Protein AF-A0A194PNE3-F1 (afdb_monomer_lite)

Radius of gyration: 79.99 Å; chains: 1; bounding box: 162×91×222 Å

Foldseek 3Di:
DDDDDDDPPPPPPDDDDPDDDPDQDQDDDDPPPPPPPPPPPPPPCPPPPCDPLPCPPPVDPVSVQVVLCVVPVVQRDDLVLQQDLVSLLVLLLVLCVLVVNPSCVLLVVACVRPNPDPVPDDPCPVVCGVCSSLVSSQVVLCVVQVVVVDDGDSVCSVGPDSVSSSVSSVSSVSVSVVVVVCVVVCVVVVVVVVVVVVVVVVVVVVVVVVSVVVSVVVVVVVVVVVVVVVVVVVVVVVVVVVVVVVVVVVVVVVVVVVVVVVVVVVVVVVVVVVVVVVVVVVVVVVVVVVVVVVVVVVVVVVVVVVVVVVVVVVVVVVVVVVVVVVVVVVVVVVVCVVVVVVVVVVVVVVVPPDPDDDDDDDDYYDDYDDDDDPVVVVVVVVVVVVVVVVVVVVVVVVVVVVVVVVVVVVVVVVVVVVVVVVVVVVVVVVVVVVVVVVVVVVVVVVVVVVVVVVVVVVVVVVVVVVVVVVVVVVVVVVVVVVVVVVVVVVVVVVVVVVVD

Secondary structure (DSSP, 8-state):
----------------------S-----PPP----------------------------SHHHHHHHHHHH-TTS---TTGGG-HHHHHHHHHHHHHHTT--HHHHH--STTT-PPPGGG--GGGGGGTTHHHHHHHHHHHHHHGGGGT----THHHHS--HHHHHHHHHHHHHHHHHHHHHHHHHHHHHHHHHHHHHHHHHHHHHHHHHHHHHHHHHHHHHHHHHHHHHHHHHHHHHHHHHHHHHHHHHHHHHHHHHHHHHHHHHHHHHHHHHHHHHHHHHHHHHHHHHHHHHHHHHHHHHHHHHHHHHHHHHHHHHHHHHHHHHHHHHHHHHHHHHHHHHHHHHHTTTTTS------------------SSHHHHHHHHHHHHHHHHHHHHHHHHHHHHHHHHHHHHHHHHHHHHHHHHHHHHHHHHHHHHHHHHHHHHHHHHHHHHHHHHHHHHHHHHHHHHHHHHHHHHHHHHHHHHHHHHHHHHHHHHHHHHTT-

pLDDT: mean 75.46, std 20.51, range [27.27, 96.06]

Sequence (500 aa):
MTLAQKYDIDLIHQRPHKRKIHGEFYYRLKPVSITSTAHRPTVNHEPLDTGPVVTGQIASMDQFVDNWNAFFQDFPITVDTLKNSHGMTQAVLKVFSKLGIDSDAVLQASFKSSPPPEENRNEHMVYFWDLIPIINMSRIVKFFMPKFGIKFTFIQFLQPITKNTYSILLILFNLVLFCEQRLEEIAPAERELFLQSEKVKILEDRINKLQVLLNEQAHEKAKRAERLEIIASEQKKLEEELKHEKEAHDVIKKELEIILNENKQMEIILEQKKTHRDGLIAEVEKLRGQRVYDAEDIKAQVEQATHNVQEAEDKLTSLRATLMQKENCLKNLQAIKPNLTLANNLLHEIMNLTDSLNNYDSDDLDSDSKEGELKVFNTELTELETKLEELRAARAEAANKRQENQVKRQQEKTAALTNLRKAEAMEKEYREQAKKAKQQIEEIKQLTIKYEAEKSEGMEELAKLKYTFTNELKSVEDAMIKKIMEAQKMIEERLRNHRS

Organism: Papilio xuthus (NCBI:txid66420)

InterPro domains:
  IPR038275 Nuf2, N-terminal domain superfamily [G3DSA:1.10.418.60] (58-214)

Structure (mmCIF, N/CA/C/O backbone):
data_AF-A0A194PNE3-F1
#
_entry.id   AF-A0A194PNE3-F1
#
loop_
_atom_site.group_PDB
_atom_site.id
_atom_site.type_symbol
_atom_site.label_atom_id
_atom_site.label_alt_id
_atom_site.label_comp_id
_atom_site.label_asym_id
_atom_site.label_entity_id
_atom_site.label_seq_id
_atom_site.pdbx_PDB_ins_code
_atom_site.Cartn_x
_atom_site.Cartn_y
_atom_site.Cartn_z
_atom_site.occupancy
_atom_site.B_iso_or_equiv
_atom_site.auth_seq_id
_atom_site.auth_comp_id
_atom_site.auth_asym_id
_atom_site.auth_atom_id
_atom_site.pdbx_PDB_model_num
ATOM 1 N N . MET A 1 1 ? 14.373 -47.794 -10.541 1.00 45.22 1 MET A N 1
ATOM 2 C CA . MET A 1 1 ? 15.097 -47.870 -11.826 1.00 45.22 1 MET A CA 1
ATOM 3 C C . MET A 1 1 ? 14.287 -47.094 -12.855 1.00 45.22 1 MET A C 1
ATOM 5 O O . MET A 1 1 ? 13.227 -47.586 -13.195 1.00 45.22 1 MET A O 1
ATOM 9 N N . THR A 1 2 ? 14.729 -45.888 -13.236 1.00 32.38 2 THR A N 1
ATOM 10 C CA . THR A 1 2 ? 14.748 -45.340 -14.615 1.00 32.38 2 THR A CA 1
ATOM 11 C C . THR A 1 2 ? 15.274 -43.898 -14.587 1.00 32.38 2 THR A C 1
ATOM 13 O O . THR A 1 2 ? 14.659 -43.028 -13.982 1.00 32.38 2 THR A O 1
ATOM 16 N N . LEU A 1 3 ? 16.440 -43.744 -15.228 1.00 28.55 3 LEU A N 1
ATOM 17 C CA . LEU A 1 3 ? 17.062 -42.583 -15.887 1.00 28.55 3 LEU A CA 1
ATOM 18 C C . LEU A 1 3 ? 17.003 -41.214 -15.178 1.00 28.55 3 LEU A C 1
ATOM 20 O O . LEU A 1 3 ? 15.998 -40.520 -15.223 1.00 28.55 3 LEU A O 1
ATOM 24 N N . ALA A 1 4 ? 18.055 -40.843 -14.441 1.00 29.83 4 ALA A N 1
ATOM 25 C CA . ALA A 1 4 ? 19.286 -40.189 -14.939 1.00 29.83 4 ALA A CA 1
ATOM 26 C C . ALA A 1 4 ? 19.077 -38.676 -15.155 1.00 29.83 4 ALA A C 1
ATOM 28 O O . ALA A 1 4 ? 18.369 -38.246 -16.053 1.00 29.83 4 ALA A O 1
ATOM 29 N N . GLN A 1 5 ? 19.565 -37.847 -14.230 1.00 41.78 5 GLN A N 1
ATOM 30 C CA . GLN A 1 5 ? 20.925 -37.286 -14.291 1.00 41.78 5 GLN A CA 1
ATOM 31 C C . GLN A 1 5 ? 21.158 -36.443 -15.548 1.00 41.78 5 GLN A C 1
ATOM 33 O O . GLN A 1 5 ? 21.553 -36.966 -16.586 1.00 41.78 5 GLN A O 1
ATOM 38 N N . LYS A 1 6 ? 20.980 -35.129 -15.397 1.00 37.66 6 LYS A N 1
ATOM 39 C CA . LYS A 1 6 ? 21.874 -34.066 -15.887 1.00 37.66 6 LYS A CA 1
ATOM 40 C C . LYS A 1 6 ? 21.126 -32.753 -15.762 1.00 37.66 6 LYS A C 1
ATOM 42 O O . LYS A 1 6 ? 20.384 -32.424 -16.664 1.00 37.66 6 LYS A O 1
ATOM 47 N N . TYR A 1 7 ? 21.310 -32.054 -14.653 1.00 31.08 7 TYR A N 1
ATOM 48 C CA . TYR A 1 7 ? 21.467 -30.601 -14.608 1.00 31.08 7 TYR A CA 1
ATOM 49 C C . TYR A 1 7 ? 22.022 -30.309 -13.215 1.00 31.08 7 TYR A C 1
ATOM 51 O O . TYR A 1 7 ? 21.272 -30.211 -12.246 1.00 31.08 7 TYR A O 1
ATOM 59 N N . ASP A 1 8 ? 23.353 -30.263 -13.125 1.00 29.30 8 ASP A N 1
ATOM 60 C CA . ASP A 1 8 ? 24.059 -29.638 -12.010 1.00 29.30 8 ASP A CA 1
ATOM 61 C C . ASP A 1 8 ? 23.657 -28.163 -11.997 1.00 29.30 8 ASP A C 1
ATOM 63 O O . ASP A 1 8 ? 24.192 -27.331 -12.729 1.00 29.30 8 ASP A O 1
ATOM 67 N N . ILE A 1 9 ? 22.632 -27.853 -11.211 1.00 32.41 9 ILE A N 1
ATOM 68 C CA . ILE A 1 9 ? 22.402 -26.503 -10.724 1.00 32.41 9 ILE A CA 1
ATOM 69 C C . ILE A 1 9 ? 23.148 -26.467 -9.402 1.00 32.41 9 ILE A C 1
ATOM 71 O O . ILE A 1 9 ? 22.645 -26.962 -8.392 1.00 32.41 9 ILE A O 1
ATOM 75 N N . ASP A 1 10 ? 24.361 -25.918 -9.433 1.00 29.88 10 ASP A N 1
ATOM 76 C CA . ASP A 1 10 ? 25.107 -25.551 -8.236 1.00 29.88 10 ASP A CA 1
ATOM 77 C C . ASP A 1 10 ? 24.247 -24.598 -7.405 1.00 29.88 10 ASP A C 1
ATOM 79 O O . ASP A 1 10 ? 24.183 -23.382 -7.607 1.00 29.88 10 ASP A O 1
ATOM 83 N N . LEU A 1 11 ? 23.525 -25.196 -6.465 1.00 29.88 11 LEU A N 1
ATOM 84 C CA . LEU A 1 11 ? 22.707 -24.532 -5.480 1.00 29.88 11 LEU A CA 1
ATOM 85 C C . LEU A 1 11 ? 23.664 -23.939 -4.444 1.00 29.88 11 LEU A C 1
ATOM 87 O O . LEU A 1 11 ? 23.897 -24.517 -3.383 1.00 29.88 11 LEU A O 1
ATOM 91 N N . ILE A 1 12 ? 24.250 -22.783 -4.760 1.00 29.84 12 ILE A N 1
ATOM 92 C CA . ILE A 1 12 ? 25.023 -22.001 -3.796 1.00 29.84 12 ILE A CA 1
ATOM 93 C C . ILE A 1 12 ? 24.057 -21.566 -2.684 1.00 29.84 12 ILE A C 1
ATOM 95 O O . ILE A 1 12 ? 23.365 -20.553 -2.767 1.00 29.84 12 ILE A O 1
ATOM 99 N N . HIS A 1 13 ? 24.006 -22.373 -1.624 1.00 30.92 13 HIS A N 1
ATOM 100 C CA . HIS A 1 13 ? 23.419 -22.048 -0.333 1.00 30.92 13 HIS A CA 1
ATOM 101 C C . HIS A 1 13 ? 24.209 -20.892 0.297 1.00 30.92 13 HIS A C 1
ATOM 103 O O . HIS A 1 13 ? 25.098 -21.094 1.125 1.00 30.92 13 HIS A O 1
ATOM 109 N N . GLN A 1 14 ? 23.881 -19.653 -0.067 1.00 28.44 14 GLN A N 1
ATOM 110 C CA . GLN A 1 14 ? 24.242 -18.502 0.753 1.00 28.44 14 GLN A CA 1
ATOM 111 C C . GLN A 1 14 ? 23.160 -18.289 1.811 1.00 28.44 14 GLN A C 1
ATOM 113 O O . GLN A 1 14 ? 22.040 -17.864 1.532 1.00 28.44 14 GLN A O 1
ATOM 118 N N . ARG A 1 15 ? 23.526 -18.621 3.055 1.00 27.84 15 ARG A N 1
ATOM 119 C CA . ARG A 1 15 ? 22.801 -18.264 4.280 1.00 27.84 15 ARG A CA 1
ATOM 120 C C . ARG A 1 15 ? 22.433 -16.771 4.262 1.00 27.84 15 ARG A C 1
ATOM 122 O O . ARG A 1 15 ? 23.254 -15.963 3.823 1.00 27.84 15 ARG A O 1
ATOM 129 N N . PRO A 1 16 ? 21.273 -16.367 4.809 1.00 29.98 16 PRO A N 1
ATOM 130 C CA . PRO A 1 16 ? 20.918 -14.962 4.899 1.00 29.98 16 PRO A CA 1
ATOM 131 C C . PRO A 1 16 ? 21.780 -14.316 5.985 1.00 29.98 16 PRO A C 1
ATOM 133 O O . PRO A 1 16 ? 21.472 -14.370 7.177 1.00 29.98 16 PRO A O 1
ATOM 136 N N . HIS A 1 17 ? 22.893 -13.703 5.591 1.00 28.19 17 HIS A N 1
ATOM 137 C CA . HIS A 1 17 ? 23.563 -12.759 6.468 1.00 28.19 17 HIS A CA 1
ATOM 138 C C . HIS A 1 17 ? 22.670 -11.527 6.599 1.00 28.19 17 HIS A C 1
ATOM 140 O O . HIS A 1 17 ? 22.514 -10.755 5.656 1.00 28.19 17 HIS A O 1
ATOM 146 N N . LYS A 1 18 ? 22.108 -11.338 7.800 1.00 34.47 18 LYS A N 1
ATOM 147 C CA . LYS A 1 18 ? 21.612 -10.048 8.284 1.00 34.47 18 LYS A CA 1
ATOM 148 C C . LYS A 1 18 ? 22.731 -9.013 8.123 1.00 34.47 18 LYS A C 1
ATOM 150 O O . LYS A 1 18 ? 23.606 -8.903 8.976 1.00 34.47 18 LYS A O 1
ATOM 155 N N . ARG A 1 19 ? 22.726 -8.269 7.022 1.00 30.66 19 ARG A N 1
ATOM 156 C CA . ARG A 1 19 ? 23.435 -6.995 6.900 1.00 30.66 19 ARG A CA 1
ATOM 157 C C . ARG A 1 19 ? 22.368 -5.929 6.733 1.00 30.66 19 ARG A C 1
ATOM 159 O O . ARG A 1 19 ? 21.483 -6.087 5.901 1.00 30.66 19 ARG A O 1
ATOM 166 N N . LYS A 1 20 ? 22.433 -4.884 7.560 1.00 35.75 20 LYS A N 1
ATOM 167 C CA . LYS A 1 20 ? 21.684 -3.641 7.355 1.00 35.75 20 LYS A CA 1
ATOM 168 C C . LYS A 1 20 ? 21.947 -3.180 5.921 1.00 35.75 20 LYS A C 1
ATOM 170 O O . LYS A 1 20 ? 23.098 -2.919 5.576 1.00 35.75 20 LYS A O 1
ATOM 175 N N . ILE A 1 21 ? 20.909 -3.149 5.092 1.00 35.75 21 ILE A N 1
ATOM 176 C CA . ILE A 1 21 ? 21.007 -2.693 3.707 1.00 35.75 21 ILE A CA 1
ATOM 177 C C . ILE A 1 21 ? 20.746 -1.187 3.710 1.00 35.75 21 ILE A C 1
ATOM 179 O O . ILE A 1 21 ? 19.615 -0.722 3.636 1.00 35.75 21 ILE A O 1
ATOM 183 N N . HIS A 1 22 ? 21.823 -0.426 3.844 1.00 35.34 22 HIS A N 1
ATOM 184 C CA . HIS A 1 22 ? 21.922 0.913 3.279 1.00 35.34 22 HIS A CA 1
ATOM 185 C C . HIS A 1 22 ? 22.923 0.800 2.135 1.00 35.34 22 HIS A C 1
ATOM 187 O O . HIS A 1 22 ? 24.109 0.574 2.368 1.00 35.34 22 HIS A O 1
ATOM 193 N N . GLY A 1 23 ? 22.426 0.854 0.905 1.00 33.78 23 GLY A N 1
ATOM 194 C CA . GLY A 1 23 ? 23.249 0.774 -0.293 1.00 33.78 23 GLY A CA 1
ATOM 195 C C . GLY A 1 23 ? 22.397 0.467 -1.513 1.00 33.78 23 GLY A C 1
ATOM 196 O O . GLY A 1 23 ? 21.782 -0.594 -1.589 1.00 33.78 23 GLY A O 1
ATOM 197 N N . GLU A 1 24 ? 22.352 1.412 -2.447 1.00 37.34 24 GLU A N 1
ATOM 198 C CA . GLU A 1 24 ? 21.793 1.233 -3.784 1.00 37.34 24 GLU A CA 1
ATOM 199 C C . GLU A 1 24 ? 22.470 0.032 -4.464 1.00 37.34 24 GLU A C 1
ATOM 201 O O . GLU A 1 24 ? 23.675 0.036 -4.719 1.00 37.34 24 GLU A O 1
ATOM 206 N N . PHE A 1 25 ? 21.706 -1.025 -4.738 1.00 42.59 25 PHE A N 1
ATOM 207 C CA . PHE A 1 25 ? 22.187 -2.172 -5.503 1.00 42.59 25 PHE A CA 1
ATOM 208 C C . PHE A 1 25 ? 21.773 -2.003 -6.965 1.00 42.59 25 PHE A C 1
ATOM 210 O O . PHE A 1 25 ? 20.638 -2.298 -7.330 1.00 42.59 25 PHE A O 1
ATOM 217 N N . TYR A 1 26 ? 22.707 -1.563 -7.808 1.00 38.59 26 TYR A N 1
ATOM 218 C CA . TYR A 1 26 ? 22.571 -1.667 -9.260 1.00 38.59 26 TYR A CA 1
ATOM 219 C C . TYR A 1 26 ? 23.046 -3.053 -9.702 1.00 38.59 26 TYR A C 1
ATOM 221 O O . TYR A 1 26 ? 24.201 -3.427 -9.472 1.00 38.59 26 TYR A O 1
ATOM 229 N N . TYR A 1 27 ? 22.181 -3.825 -10.360 1.00 43.84 27 TYR A N 1
ATOM 230 C CA . TYR A 1 27 ? 22.599 -5.083 -10.971 1.00 43.84 27 TYR A CA 1
ATOM 231 C C . TYR A 1 27 ? 23.319 -4.779 -12.287 1.00 43.84 27 TYR A C 1
ATOM 233 O O . TYR A 1 27 ? 22.697 -4.551 -13.321 1.00 43.84 27 TYR A O 1
ATOM 241 N N . ARG A 1 28 ? 24.656 -4.785 -12.260 1.00 38.56 28 ARG A N 1
ATOM 242 C CA . ARG A 1 28 ? 25.473 -4.806 -13.478 1.00 38.56 28 ARG A CA 1
ATOM 243 C C . ARG A 1 28 ? 25.645 -6.259 -13.905 1.00 38.56 28 ARG A C 1
ATOM 245 O O . ARG A 1 28 ? 26.411 -6.995 -13.280 1.00 38.56 28 ARG A O 1
ATOM 252 N N . LEU A 1 29 ? 24.946 -6.688 -14.957 1.00 40.41 29 LEU A N 1
ATOM 253 C CA . LEU A 1 29 ? 25.296 -7.951 -15.604 1.00 40.41 29 LEU A CA 1
ATOM 254 C C . LEU A 1 29 ? 26.730 -7.809 -16.126 1.00 40.41 29 LEU A C 1
ATOM 256 O O . LEU A 1 29 ? 27.058 -6.840 -16.813 1.00 40.41 29 LEU A O 1
ATOM 260 N N . LYS A 1 30 ? 27.610 -8.741 -15.743 1.00 37.62 30 LYS A N 1
ATOM 261 C CA . LYS A 1 30 ? 28.949 -8.809 -16.333 1.00 37.62 30 LYS A CA 1
ATOM 262 C C . LYS A 1 30 ? 28.769 -8.964 -17.846 1.00 37.62 30 LYS A C 1
ATOM 264 O O . LYS A 1 30 ? 27.919 -9.767 -18.240 1.00 37.62 30 LYS A O 1
ATOM 269 N N . PRO A 1 31 ? 29.529 -8.236 -18.683 1.00 33.84 31 PRO A N 1
ATOM 270 C CA . PRO A 1 31 ? 29.527 -8.509 -20.108 1.00 33.84 31 PRO A CA 1
ATOM 271 C C . PRO A 1 31 ? 29.869 -9.987 -20.278 1.00 33.84 31 PRO A C 1
ATOM 273 O O . PRO A 1 31 ? 30.919 -10.446 -19.824 1.00 33.84 31 PRO A O 1
ATOM 276 N N . VAL A 1 32 ? 28.944 -10.745 -20.862 1.00 33.84 32 VAL A N 1
ATOM 277 C CA . VAL A 1 32 ? 29.262 -12.081 -21.344 1.00 33.84 32 VAL A CA 1
ATOM 278 C C . VAL A 1 32 ? 30.240 -11.837 -22.478 1.00 33.84 32 VAL A C 1
ATOM 280 O O . VAL A 1 32 ? 29.858 -11.374 -23.548 1.00 33.84 32 VAL A O 1
ATOM 283 N N . SER A 1 33 ? 31.522 -12.072 -22.215 1.00 29.62 33 SER A N 1
ATOM 284 C CA . SER A 1 33 ? 32.507 -12.245 -23.267 1.00 29.62 33 SER A CA 1
ATOM 285 C C . SER A 1 33 ? 32.017 -13.419 -24.103 1.00 29.62 33 SER A C 1
ATOM 287 O O . SER A 1 33 ? 32.193 -14.574 -23.714 1.00 29.62 33 SER A O 1
ATOM 289 N N . ILE A 1 34 ? 31.338 -13.121 -25.211 1.00 30.98 34 ILE A N 1
ATOM 290 C CA . ILE A 1 34 ? 31.082 -14.099 -26.256 1.00 30.98 34 ILE A CA 1
ATOM 291 C C . ILE A 1 34 ? 32.466 -14.387 -26.824 1.00 30.98 34 ILE A C 1
ATOM 293 O O . ILE A 1 34 ? 32.962 -13.690 -27.707 1.00 30.98 34 ILE A O 1
ATOM 297 N N . THR A 1 35 ? 33.149 -15.374 -26.250 1.00 31.41 35 THR A N 1
ATOM 298 C CA . THR A 1 35 ? 34.246 -16.028 -26.937 1.00 31.41 35 THR A CA 1
ATOM 299 C C . THR A 1 35 ? 33.615 -16.647 -28.167 1.00 31.41 35 THR A C 1
ATOM 301 O O . THR A 1 35 ? 32.943 -17.676 -28.096 1.00 31.41 35 THR A O 1
ATOM 304 N N . SER A 1 36 ? 33.777 -15.961 -29.299 1.00 30.92 36 SER A N 1
ATOM 305 C CA . SER A 1 36 ? 33.574 -16.547 -30.610 1.00 30.92 36 SER A CA 1
ATOM 306 C C . SER A 1 36 ? 34.475 -17.772 -30.667 1.00 30.92 36 SER A C 1
ATOM 308 O O . SER A 1 36 ? 35.673 -17.692 -30.939 1.00 30.92 36 SER A O 1
ATOM 310 N N . THR A 1 37 ? 33.911 -18.930 -30.339 1.00 32.28 37 THR A N 1
ATOM 311 C CA . THR A 1 37 ? 34.439 -20.203 -30.797 1.00 32.28 37 THR A CA 1
ATOM 312 C C . THR A 1 37 ? 34.084 -20.246 -32.269 1.00 32.28 37 THR A C 1
ATOM 314 O O . THR A 1 37 ? 33.133 -20.896 -32.689 1.00 32.28 37 THR A O 1
ATOM 317 N N . ALA A 1 38 ? 34.836 -19.471 -33.054 1.00 29.11 38 ALA A N 1
ATOM 318 C CA . ALA A 1 38 ? 34.903 -19.653 -34.481 1.00 29.11 38 ALA A CA 1
ATOM 319 C C . ALA A 1 38 ? 35.259 -21.125 -34.679 1.00 29.11 38 ALA A C 1
ATOM 321 O O . ALA A 1 38 ? 36.391 -21.549 -34.430 1.00 29.11 38 ALA A O 1
ATOM 322 N N . HIS A 1 39 ? 34.265 -21.928 -35.056 1.00 29.50 39 HIS A N 1
ATOM 323 C CA . HIS A 1 39 ? 34.527 -23.173 -35.744 1.00 29.50 39 HIS A CA 1
ATOM 324 C C . HIS A 1 39 ? 35.390 -22.765 -36.929 1.00 29.50 39 HIS A C 1
ATOM 326 O O . HIS A 1 39 ? 34.903 -22.116 -37.852 1.00 29.50 39 HIS A O 1
ATOM 332 N N . ARG A 1 40 ? 36.698 -23.046 -36.841 1.00 27.27 40 ARG A N 1
ATOM 333 C CA . ARG A 1 40 ? 37.589 -22.962 -37.992 1.00 27.27 40 ARG A CA 1
ATOM 334 C C . ARG A 1 40 ? 36.885 -23.757 -39.084 1.00 27.27 40 ARG A C 1
ATOM 336 O O . ARG A 1 40 ? 36.712 -24.963 -38.891 1.00 27.27 40 ARG A O 1
ATOM 343 N N . PRO A 1 41 ? 36.496 -23.138 -40.208 1.00 29.67 41 PRO A N 1
ATOM 344 C CA . PRO A 1 41 ? 36.296 -23.927 -41.399 1.00 29.67 41 PRO A CA 1
ATOM 345 C C . PRO A 1 41 ? 37.631 -24.639 -41.596 1.00 29.67 41 PRO A C 1
ATOM 347 O O . PRO A 1 41 ? 38.686 -23.996 -41.624 1.00 29.67 41 PRO A O 1
ATOM 350 N N . THR A 1 42 ? 37.619 -25.965 -41.629 1.00 27.78 42 THR A N 1
ATOM 351 C CA . THR A 1 42 ? 38.710 -26.719 -42.230 1.00 27.78 42 THR A CA 1
ATOM 352 C C . THR A 1 42 ? 38.787 -26.243 -43.671 1.00 27.78 42 THR A C 1
ATOM 354 O O . THR A 1 42 ? 38.052 -26.715 -44.534 1.00 27.78 42 THR A O 1
ATOM 357 N N . VAL A 1 43 ? 39.616 -25.226 -43.902 1.00 32.12 43 VAL A N 1
ATOM 358 C CA . VAL A 1 43 ? 40.062 -24.843 -45.229 1.00 32.12 43 VAL A CA 1
ATOM 359 C C . VAL A 1 43 ? 40.886 -26.031 -45.682 1.00 32.12 43 VAL A C 1
ATOM 361 O O . VAL A 1 43 ? 42.030 -26.206 -45.263 1.00 32.12 43 VAL A O 1
ATOM 364 N N . ASN A 1 44 ? 40.264 -26.907 -46.467 1.00 27.97 44 ASN A N 1
ATOM 365 C CA . ASN A 1 44 ? 41.021 -27.796 -47.320 1.00 27.97 44 ASN A CA 1
ATOM 366 C C . ASN A 1 44 ? 41.933 -26.878 -48.131 1.00 27.97 44 ASN A C 1
ATOM 368 O O . ASN A 1 44 ? 41.459 -26.046 -48.903 1.00 27.97 44 ASN A O 1
ATOM 372 N N . HIS A 1 45 ? 43.236 -26.964 -47.870 1.00 35.00 45 HIS A N 1
ATOM 373 C CA . HIS A 1 45 ? 44.246 -26.396 -48.742 1.00 35.00 45 HIS A CA 1
ATOM 374 C C . HIS A 1 45 ? 44.200 -27.192 -50.045 1.00 35.00 45 HIS A C 1
ATOM 376 O O . HIS A 1 45 ? 45.014 -28.083 -50.272 1.00 35.00 45 HIS A O 1
ATOM 382 N N . GLU A 1 46 ? 43.220 -26.892 -50.890 1.00 27.52 46 GLU A N 1
ATOM 383 C CA . GLU A 1 46 ? 43.426 -27.077 -52.311 1.00 27.52 46 GLU A CA 1
ATOM 384 C C . GLU A 1 46 ? 44.571 -26.131 -52.696 1.00 27.52 46 GLU A C 1
ATOM 386 O O . GLU A 1 46 ? 44.582 -24.967 -52.267 1.00 27.52 46 GLU A O 1
ATOM 391 N N . PRO A 1 47 ? 45.601 -26.624 -53.407 1.00 31.20 47 PRO A N 1
ATOM 392 C CA . PRO A 1 47 ? 46.602 -25.735 -53.966 1.00 31.20 47 PRO A CA 1
ATOM 393 C C . PRO A 1 47 ? 45.846 -24.686 -54.776 1.00 31.20 47 PRO A C 1
ATOM 395 O O . PRO A 1 47 ? 44.933 -25.048 -55.515 1.00 31.20 47 PRO A O 1
ATOM 398 N N . LEU A 1 48 ? 46.189 -23.402 -54.602 1.00 33.47 48 LEU A N 1
ATOM 399 C CA . LEU A 1 48 ? 45.735 -22.369 -55.526 1.00 33.47 48 LEU A CA 1
ATOM 400 C C . LEU A 1 48 ? 46.089 -22.873 -56.921 1.00 33.47 48 LEU A C 1
ATOM 402 O O . LEU A 1 48 ? 47.262 -22.856 -57.301 1.00 33.47 48 LEU A O 1
ATOM 406 N N . ASP A 1 49 ? 45.083 -23.358 -57.640 1.00 30.95 49 ASP A N 1
ATOM 407 C CA . ASP A 1 49 ? 45.190 -23.588 -59.057 1.00 30.95 49 ASP A CA 1
ATOM 408 C C . ASP A 1 49 ? 45.474 -22.203 -59.619 1.00 30.95 49 ASP A C 1
ATOM 410 O O . ASP A 1 49 ? 44.642 -21.290 -59.556 1.00 30.95 49 ASP A O 1
ATOM 414 N N . THR A 1 50 ? 46.720 -21.990 -60.035 1.00 39.12 50 THR A N 1
ATOM 415 C CA . THR A 1 50 ? 47.116 -20.814 -60.793 1.00 39.12 50 THR A CA 1
ATOM 416 C C . THR A 1 50 ? 46.470 -20.958 -62.161 1.00 39.12 50 THR A C 1
ATOM 418 O O . THR A 1 50 ? 47.141 -21.235 -63.155 1.00 39.12 50 THR A O 1
ATOM 421 N N . GLY A 1 51 ? 45.143 -20.811 -62.194 1.00 29.64 51 GLY A N 1
ATOM 422 C CA . GLY A 1 51 ? 44.390 -20.596 -63.409 1.00 29.64 51 GLY A CA 1
ATOM 423 C C . GLY A 1 51 ? 45.031 -19.435 -64.165 1.00 29.64 51 GLY A C 1
ATOM 424 O O . GLY A 1 51 ? 45.680 -18.578 -63.546 1.00 29.64 51 GLY A O 1
ATOM 425 N N . PRO A 1 52 ? 44.921 -19.424 -65.502 1.00 31.70 52 PRO A N 1
ATOM 426 C CA . PRO A 1 52 ? 45.628 -18.462 -66.323 1.00 31.70 52 PRO A CA 1
ATOM 427 C C . PRO A 1 52 ? 45.316 -17.070 -65.790 1.00 31.70 52 PRO A C 1
ATOM 429 O O . PRO A 1 52 ? 44.154 -16.667 -65.736 1.00 31.70 52 PRO A O 1
ATOM 432 N N . VAL A 1 53 ? 46.365 -16.361 -65.357 1.00 36.97 53 VAL A N 1
ATOM 433 C CA . VAL A 1 53 ? 46.309 -14.924 -65.105 1.00 36.97 53 VAL A CA 1
ATOM 434 C C . VAL A 1 53 ? 45.547 -14.352 -66.286 1.00 36.97 53 VAL A C 1
ATOM 436 O O . VAL A 1 53 ? 45.996 -14.520 -67.426 1.00 36.97 53 VAL A O 1
ATOM 439 N N . VAL A 1 54 ? 44.375 -13.762 -66.026 1.00 36.75 54 VAL A N 1
ATOM 440 C CA . VAL A 1 54 ? 43.606 -13.041 -67.036 1.00 36.75 54 VAL A CA 1
ATOM 441 C C . VAL A 1 54 ? 44.490 -11.878 -67.451 1.00 36.75 54 VAL A C 1
ATOM 443 O O . VAL A 1 54 ? 44.474 -10.786 -66.895 1.00 36.75 54 VAL A O 1
ATOM 446 N N . THR A 1 55 ? 45.350 -12.166 -68.414 1.00 39.94 55 THR A N 1
ATOM 447 C CA . THR A 1 55 ? 46.077 -11.201 -69.198 1.00 39.94 55 THR A CA 1
ATOM 448 C C . THR A 1 55 ? 45.028 -10.629 -70.131 1.00 39.94 55 THR A C 1
ATOM 450 O O . THR A 1 55 ? 44.957 -10.958 -71.310 1.00 39.94 55 THR A O 1
ATOM 453 N N . GLY A 1 56 ? 44.190 -9.742 -69.588 1.00 43.50 56 GLY A N 1
ATOM 454 C CA . GLY A 1 56 ? 43.759 -8.597 -70.369 1.00 43.50 56 GLY A CA 1
ATOM 455 C C . GLY A 1 56 ? 45.051 -7.914 -70.791 1.00 43.50 56 GLY A C 1
ATOM 456 O O . GLY A 1 56 ? 45.630 -7.146 -70.025 1.00 43.50 56 GLY A O 1
ATOM 457 N N . GLN A 1 57 ? 45.601 -8.346 -71.926 1.00 48.44 57 GLN A N 1
ATOM 458 C CA . GLN A 1 57 ? 46.833 -7.823 -72.479 1.00 48.44 57 GLN A CA 1
ATOM 459 C C . GLN A 1 57 ? 46.535 -6.383 -72.860 1.00 48.44 57 GLN A C 1
ATOM 461 O O . GLN A 1 57 ? 46.125 -6.093 -73.980 1.00 48.44 57 GLN A O 1
ATOM 466 N N . ILE A 1 58 ? 46.745 -5.470 -71.917 1.00 55.31 58 ILE A N 1
ATOM 467 C CA . ILE A 1 58 ? 47.060 -4.099 -72.260 1.00 55.31 58 ILE A CA 1
ATOM 468 C C . ILE A 1 58 ? 48.431 -4.183 -72.937 1.00 55.31 58 ILE A C 1
ATOM 470 O O . ILE A 1 58 ? 49.480 -4.216 -72.291 1.00 55.31 58 ILE A O 1
ATOM 474 N N . ALA A 1 59 ? 48.395 -4.419 -74.247 1.00 58.34 59 ALA A N 1
ATOM 475 C CA . ALA A 1 59 ? 49.569 -4.757 -75.038 1.00 58.34 59 ALA A CA 1
ATOM 476 C C . ALA A 1 59 ? 50.377 -3.501 -75.382 1.00 58.34 59 ALA A C 1
ATOM 478 O O . ALA A 1 59 ? 51.582 -3.594 -75.616 1.00 58.34 59 ALA A O 1
ATOM 479 N N . SER A 1 60 ? 49.733 -2.327 -75.370 1.00 79.75 60 SER A N 1
ATOM 480 C CA . SER A 1 60 ? 50.375 -1.041 -75.622 1.00 79.75 60 SER A CA 1
ATOM 481 C C . SER A 1 60 ? 50.233 -0.067 -74.454 1.00 79.75 60 SER A C 1
ATOM 483 O O . SER A 1 60 ? 49.266 -0.077 -73.693 1.00 79.75 60 SER A O 1
ATOM 485 N N . MET A 1 61 ? 51.226 0.812 -74.338 1.00 80.88 61 MET A N 1
ATOM 486 C CA . MET A 1 61 ? 51.278 1.849 -73.313 1.00 80.88 61 MET A CA 1
ATOM 487 C C . MET A 1 61 ? 50.104 2.834 -73.407 1.00 80.88 61 MET A C 1
ATOM 489 O O . MET A 1 61 ? 49.600 3.272 -72.377 1.00 80.88 61 MET A O 1
ATOM 493 N N . ASP A 1 62 ? 49.638 3.129 -74.620 1.00 82.88 62 ASP A N 1
ATOM 494 C CA . ASP A 1 62 ? 48.526 4.055 -74.853 1.00 82.88 62 ASP A CA 1
ATOM 495 C C . ASP A 1 62 ? 47.203 3.485 -74.323 1.00 82.88 62 ASP A C 1
ATOM 497 O O . ASP A 1 62 ? 46.475 4.166 -73.608 1.00 82.88 62 ASP A O 1
ATOM 501 N N . GLN A 1 63 ? 46.955 2.187 -74.539 1.00 84.31 63 GLN A N 1
ATOM 502 C CA . GLN A 1 63 ? 45.772 1.505 -74.003 1.00 84.31 63 GLN A CA 1
ATOM 503 C C . GLN A 1 63 ? 45.744 1.499 -72.469 1.00 84.31 63 GLN A C 1
ATOM 505 O O . GLN A 1 63 ? 44.677 1.582 -71.864 1.00 84.31 63 GLN A O 1
ATOM 510 N N . PHE A 1 64 ? 46.905 1.403 -71.817 1.00 87.75 64 PHE A N 1
ATOM 511 C CA . PHE A 1 64 ? 46.981 1.499 -70.357 1.00 87.75 64 PHE A CA 1
ATOM 512 C C . PHE A 1 64 ? 46.633 2.890 -69.864 1.00 87.75 64 PHE A C 1
ATOM 514 O O . PHE A 1 64 ? 45.902 3.011 -68.889 1.00 87.75 64 PHE A O 1
ATOM 521 N N . VAL A 1 65 ? 47.168 3.923 -70.517 1.00 88.12 65 VAL A N 1
ATOM 522 C CA . VAL A 1 65 ? 46.909 5.314 -70.143 1.00 88.12 65 VAL A CA 1
ATOM 523 C C . VAL A 1 65 ? 45.422 5.630 -70.290 1.00 88.12 65 VAL A C 1
ATOM 525 O O . VAL A 1 65 ? 44.838 6.191 -69.366 1.00 88.12 65 VAL A O 1
ATOM 528 N N . ASP A 1 66 ? 44.788 5.194 -71.377 1.00 88.19 66 ASP A N 1
ATOM 529 C CA . ASP A 1 66 ? 43.349 5.381 -71.585 1.00 88.19 66 ASP A CA 1
ATOM 530 C C . ASP A 1 66 ? 42.519 4.653 -70.516 1.00 88.19 66 ASP A C 1
ATOM 532 O O . ASP A 1 66 ? 41.643 5.253 -69.888 1.00 88.19 66 ASP A O 1
ATOM 536 N N . ASN A 1 67 ? 42.837 3.384 -70.237 1.00 87.69 67 ASN A N 1
ATOM 537 C CA . ASN A 1 67 ? 42.141 2.593 -69.218 1.00 87.69 67 ASN A CA 1
ATOM 538 C C . ASN A 1 67 ? 42.346 3.152 -67.805 1.00 87.69 67 ASN A C 1
ATOM 540 O O . ASN A 1 67 ? 41.405 3.201 -67.012 1.00 87.69 67 ASN A O 1
ATOM 544 N N . TRP A 1 68 ? 43.562 3.598 -67.490 1.00 91.00 68 TRP A N 1
ATOM 545 C CA . TRP A 1 68 ? 43.862 4.259 -66.228 1.00 91.00 68 TRP A CA 1
ATOM 546 C C . TRP A 1 68 ? 43.033 5.529 -66.082 1.00 91.00 68 TRP A C 1
ATOM 548 O O . TRP A 1 68 ? 42.390 5.715 -65.057 1.00 91.00 68 TRP A O 1
ATOM 558 N N . ASN A 1 69 ? 43.023 6.391 -67.099 1.00 90.88 69 ASN A N 1
ATOM 559 C CA . ASN A 1 69 ? 42.338 7.681 -67.045 1.00 90.88 69 ASN A CA 1
ATOM 560 C C . ASN A 1 69 ? 40.813 7.522 -66.983 1.00 90.88 69 ASN A C 1
ATOM 562 O O . ASN A 1 69 ? 40.139 8.333 -66.351 1.00 90.88 69 ASN A O 1
ATOM 566 N N . ALA A 1 70 ? 40.270 6.460 -67.582 1.00 88.06 70 ALA A N 1
ATOM 567 C CA . ALA A 1 70 ? 38.862 6.105 -67.443 1.00 88.06 70 ALA A CA 1
ATOM 568 C C . ALA A 1 70 ? 38.508 5.665 -66.010 1.00 88.06 70 ALA A C 1
ATOM 570 O O . ALA A 1 70 ? 37.429 5.996 -65.513 1.00 88.06 70 ALA A O 1
ATOM 571 N N . PHE A 1 71 ? 39.414 4.937 -65.349 1.00 87.81 71 PHE A N 1
ATOM 572 C CA . PHE A 1 71 ? 39.201 4.358 -64.022 1.00 87.81 71 PHE A CA 1
ATOM 573 C C . PHE A 1 71 ? 39.518 5.330 -62.868 1.00 87.81 71 PHE A C 1
ATOM 575 O O . PHE A 1 71 ? 38.749 5.454 -61.916 1.00 87.81 71 PHE A O 1
ATOM 582 N N . PHE A 1 72 ? 40.631 6.057 -62.963 1.00 88.94 72 PHE A N 1
ATOM 583 C CA . PHE A 1 72 ? 41.095 7.080 -62.022 1.00 88.94 72 PHE A CA 1
ATOM 584 C C . PHE A 1 72 ? 40.889 8.480 -62.610 1.00 88.94 72 PHE A C 1
ATOM 586 O O . PHE A 1 72 ? 41.839 9.192 -62.940 1.00 88.94 72 PHE A O 1
ATOM 593 N N . GLN A 1 73 ? 39.626 8.887 -62.738 1.00 87.19 73 GLN A N 1
ATOM 594 C CA . GLN A 1 73 ? 39.251 10.184 -63.324 1.00 87.19 73 GLN A CA 1
ATOM 595 C C . GLN A 1 73 ? 39.802 11.382 -62.535 1.00 87.19 73 GLN A C 1
ATOM 597 O O . GLN A 1 73 ? 40.011 12.461 -63.083 1.00 87.19 73 GLN A O 1
ATOM 602 N N . ASP A 1 74 ? 40.050 11.189 -61.242 1.00 86.75 74 ASP A N 1
ATOM 603 C CA . ASP A 1 74 ? 40.596 12.180 -60.321 1.00 86.75 74 ASP A CA 1
ATOM 604 C C . ASP A 1 74 ? 42.126 12.318 -60.405 1.00 86.75 74 ASP A C 1
ATOM 606 O O . ASP A 1 74 ? 42.688 13.258 -59.840 1.00 86.75 74 ASP A O 1
ATOM 610 N N . PHE A 1 75 ? 42.810 11.402 -61.099 1.00 88.00 75 PHE A N 1
ATOM 611 C CA . PHE A 1 75 ? 44.249 11.477 -61.340 1.00 88.00 75 PHE A CA 1
ATOM 612 C C . PHE A 1 75 ? 44.638 10.884 -62.705 1.00 88.00 75 PHE A C 1
ATOM 614 O O . PHE A 1 75 ? 45.176 9.770 -62.776 1.00 88.00 75 PHE A O 1
ATOM 621 N N . PRO A 1 76 ? 44.394 11.629 -63.799 1.00 88.56 76 PRO A N 1
ATOM 622 C CA . PRO A 1 76 ? 44.804 11.195 -65.120 1.00 88.56 76 PRO A CA 1
ATOM 623 C C . PRO A 1 76 ? 46.332 11.229 -65.255 1.00 88.56 76 PRO A C 1
ATOM 625 O O . PRO A 1 76 ? 46.999 12.191 -64.865 1.00 88.56 76 PRO A O 1
ATOM 628 N N . ILE A 1 77 ? 46.894 10.179 -65.842 1.00 88.50 77 ILE A N 1
ATOM 629 C CA . ILE A 1 77 ? 48.317 10.063 -66.150 1.00 88.50 77 ILE A CA 1
ATOM 630 C C . ILE A 1 77 ? 48.572 10.342 -67.630 1.00 88.50 77 ILE A C 1
ATOM 632 O O . ILE A 1 77 ? 47.733 10.106 -68.498 1.00 88.50 77 ILE A O 1
ATOM 636 N N . THR A 1 78 ? 49.780 10.814 -67.920 1.00 87.94 78 THR A N 1
ATOM 637 C CA . THR A 1 78 ? 50.339 10.892 -69.272 1.00 87.94 78 THR A CA 1
ATOM 638 C C . THR A 1 78 ? 51.692 10.181 -69.305 1.00 87.94 78 THR A C 1
ATOM 640 O O . THR A 1 78 ? 52.265 9.840 -68.265 1.00 87.94 78 THR A O 1
ATOM 643 N N . VAL A 1 79 ? 52.249 9.982 -70.503 1.00 82.75 79 VAL A N 1
ATOM 644 C CA . VAL A 1 79 ? 53.596 9.408 -70.689 1.00 82.75 79 VAL A CA 1
ATOM 645 C C . VAL A 1 79 ? 54.668 10.189 -69.915 1.00 82.75 79 VAL A C 1
ATOM 647 O O . VAL A 1 79 ? 55.631 9.592 -69.430 1.00 82.75 79 VAL A O 1
ATOM 650 N N . ASP A 1 80 ? 54.498 11.503 -69.752 1.00 83.38 80 ASP A N 1
ATOM 651 C CA . ASP A 1 80 ? 55.433 12.346 -69.005 1.00 83.38 80 ASP A CA 1
ATOM 652 C C . ASP A 1 80 ? 55.232 12.250 -67.488 1.00 83.38 80 ASP A C 1
ATOM 654 O O . ASP A 1 80 ? 56.214 12.251 -66.743 1.00 83.38 80 ASP A O 1
ATOM 658 N N . THR A 1 81 ? 54.000 12.027 -67.015 1.00 83.62 81 THR A N 1
ATOM 659 C CA . THR A 1 81 ? 53.727 11.701 -65.603 1.00 83.62 81 THR A CA 1
ATOM 660 C C . THR A 1 81 ? 54.462 10.429 -65.168 1.00 83.62 81 THR A C 1
ATOM 662 O O . THR A 1 81 ? 54.951 10.348 -64.043 1.00 83.62 81 THR A O 1
ATOM 665 N N . LEU A 1 82 ? 54.616 9.457 -66.074 1.00 81.12 82 LEU A N 1
ATOM 666 C CA . LEU A 1 82 ? 55.290 8.177 -65.815 1.00 81.12 82 LEU A CA 1
ATOM 667 C C . LEU A 1 82 ? 56.826 8.271 -65.754 1.00 81.12 82 LEU A C 1
ATOM 669 O O . LEU A 1 82 ? 57.479 7.330 -65.293 1.00 81.12 82 LEU A O 1
ATOM 673 N N . LYS A 1 83 ? 57.399 9.399 -66.193 1.00 85.25 83 LYS A N 1
ATOM 674 C CA . LYS A 1 83 ? 58.829 9.738 -66.058 1.00 85.25 83 LYS A CA 1
ATOM 675 C C . LYS A 1 83 ? 59.127 10.562 -64.804 1.00 85.25 83 LYS A C 1
ATOM 677 O O . LYS A 1 83 ? 60.291 10.807 -64.502 1.00 85.25 83 LYS A O 1
ATOM 682 N N . ASN A 1 84 ? 58.099 11.020 -64.090 1.00 86.50 84 ASN A N 1
ATOM 683 C CA . ASN A 1 84 ? 58.242 11.862 -62.908 1.00 86.50 84 ASN A CA 1
ATOM 684 C C . ASN A 1 84 ? 58.066 11.026 -61.630 1.00 86.50 84 ASN A C 1
ATOM 686 O O . ASN A 1 84 ? 57.067 10.322 -61.470 1.00 86.50 84 ASN A O 1
ATOM 690 N N . SER A 1 85 ? 59.014 11.128 -60.694 1.00 82.69 85 SER A N 1
ATOM 691 C CA . SER A 1 85 ? 58.967 10.440 -59.392 1.00 82.69 85 SER A CA 1
ATOM 692 C C . SER A 1 85 ? 57.731 10.823 -58.580 1.00 82.69 85 SER A C 1
ATOM 694 O O . SER A 1 85 ? 57.105 9.971 -57.944 1.00 82.69 85 SER A O 1
ATOM 696 N N . HIS A 1 86 ? 57.325 12.090 -58.661 1.00 84.75 86 HIS A N 1
ATOM 697 C CA . HIS A 1 86 ? 56.121 12.590 -58.012 1.00 84.75 86 HIS A CA 1
ATOM 698 C C . HIS A 1 86 ? 54.853 11.980 -58.622 1.00 84.75 86 HIS A C 1
ATOM 700 O O . HIS A 1 86 ? 53.986 11.499 -57.894 1.00 84.75 86 HIS A O 1
ATOM 706 N N . GLY A 1 87 ? 54.786 11.919 -59.957 1.00 86.25 87 GLY A N 1
ATOM 707 C CA . GLY A 1 87 ? 53.660 11.334 -60.686 1.00 86.25 87 GLY A CA 1
ATOM 708 C C . GLY A 1 87 ? 53.486 9.842 -60.402 1.00 86.25 87 GLY A C 1
ATOM 709 O O . GLY A 1 87 ? 52.381 9.391 -60.110 1.00 86.25 87 GLY A O 1
ATOM 710 N N . MET A 1 88 ? 54.587 9.082 -60.392 1.00 87.12 88 MET A N 1
ATOM 711 C CA . MET A 1 88 ? 54.576 7.662 -60.023 1.00 87.12 88 MET A CA 1
ATOM 712 C C . MET A 1 88 ? 54.126 7.441 -58.574 1.00 87.12 88 MET A C 1
ATOM 714 O O . MET A 1 88 ? 53.339 6.537 -58.302 1.00 87.12 88 MET A O 1
ATOM 718 N N . THR A 1 89 ? 54.614 8.263 -57.646 1.00 87.00 89 THR A N 1
ATOM 719 C CA . THR A 1 89 ? 54.245 8.188 -56.226 1.00 87.00 89 THR A CA 1
ATOM 720 C C . THR A 1 89 ? 52.747 8.415 -56.033 1.00 87.00 89 THR A C 1
ATOM 722 O O . THR A 1 89 ? 52.079 7.617 -55.377 1.00 87.00 89 THR A O 1
ATOM 725 N N . GLN A 1 90 ? 52.195 9.456 -56.657 1.00 87.12 90 GLN A N 1
ATOM 726 C CA . GLN A 1 90 ? 50.763 9.742 -56.591 1.00 87.12 90 GLN A CA 1
ATOM 727 C C . GLN A 1 90 ? 49.922 8.636 -57.234 1.00 87.12 90 GLN A C 1
ATOM 729 O O . GLN A 1 90 ? 48.931 8.215 -56.642 1.00 87.12 90 GLN A O 1
ATOM 734 N N . ALA A 1 91 ? 50.349 8.101 -58.381 1.00 89.56 91 ALA A N 1
ATOM 735 C CA . ALA A 1 91 ? 49.668 6.986 -59.033 1.00 89.56 91 ALA A CA 1
ATOM 736 C C . ALA A 1 91 ? 49.604 5.738 -58.130 1.00 89.56 91 ALA A C 1
ATOM 738 O O . ALA A 1 91 ? 48.547 5.126 -57.986 1.00 89.56 91 ALA A O 1
ATOM 739 N N . VAL A 1 92 ? 50.703 5.382 -57.455 1.00 89.81 92 VAL A N 1
ATOM 740 C CA . VAL A 1 92 ? 50.715 4.241 -56.522 1.00 89.81 92 VAL A CA 1
ATOM 741 C C . VAL A 1 92 ? 49.828 4.491 -55.302 1.00 89.81 92 VAL A C 1
ATOM 743 O O . VAL A 1 92 ? 49.104 3.586 -54.892 1.00 89.81 92 VAL A O 1
ATOM 746 N N . LEU A 1 93 ? 49.820 5.707 -54.748 1.00 89.25 93 LEU A N 1
ATOM 747 C CA . LEU A 1 93 ? 48.929 6.050 -53.634 1.00 89.25 93 LEU A CA 1
ATOM 748 C C . LEU A 1 93 ? 47.448 5.939 -54.023 1.00 89.25 93 LEU A C 1
ATOM 750 O O . LEU A 1 93 ? 46.644 5.464 -53.223 1.00 89.25 93 LEU A O 1
ATOM 754 N N . LYS A 1 94 ? 47.083 6.298 -55.260 1.00 90.19 94 LYS A N 1
ATOM 755 C CA . LYS A 1 94 ? 45.715 6.107 -55.771 1.00 90.19 94 LYS A CA 1
ATOM 756 C C . LYS A 1 94 ? 45.323 4.634 -55.828 1.00 90.19 94 LYS A C 1
ATOM 758 O O . LYS A 1 94 ? 44.226 4.278 -55.402 1.00 90.19 94 LYS A O 1
ATOM 763 N N . VAL A 1 95 ? 46.240 3.769 -56.259 1.00 90.31 95 VAL A N 1
ATOM 764 C CA . VAL A 1 95 ? 46.023 2.316 -56.220 1.00 90.31 95 VAL A CA 1
ATOM 765 C C . VAL A 1 95 ? 45.884 1.820 -54.779 1.00 90.31 95 VAL A C 1
ATOM 767 O O . VAL A 1 95 ? 44.964 1.064 -54.480 1.00 90.31 95 VAL A O 1
ATOM 770 N N . PHE A 1 96 ? 46.740 2.266 -53.861 1.00 90.88 96 PHE A N 1
ATOM 771 C CA . PHE A 1 96 ? 46.665 1.868 -52.451 1.00 90.88 96 PHE A CA 1
ATOM 772 C C . PHE A 1 96 ? 45.338 2.254 -51.803 1.00 90.88 96 PHE A C 1
ATOM 774 O O . PHE A 1 96 ? 44.723 1.414 -51.150 1.00 90.88 96 PHE A O 1
ATOM 781 N N . SER A 1 97 ? 44.861 3.472 -52.059 1.00 87.88 97 SER A N 1
ATOM 782 C CA . SER A 1 97 ? 43.553 3.929 -51.592 1.00 87.88 97 SER A CA 1
ATOM 783 C C . SER A 1 97 ? 42.422 3.012 -52.071 1.00 87.88 97 SER A C 1
ATOM 785 O O . SER A 1 97 ? 41.569 2.632 -51.272 1.00 87.88 97 SER A O 1
ATOM 787 N N . LYS A 1 98 ? 42.445 2.577 -53.339 1.00 87.62 98 LYS A N 1
ATOM 788 C CA . LYS A 1 98 ? 41.448 1.633 -53.876 1.00 87.62 98 LYS A CA 1
ATOM 789 C C . LYS A 1 98 ? 41.549 0.226 -53.297 1.00 87.62 98 LYS A C 1
ATOM 791 O O . LYS A 1 98 ? 40.529 -0.426 -53.125 1.00 87.62 98 LYS A O 1
ATOM 796 N N . LEU A 1 99 ? 42.750 -0.225 -52.948 1.00 86.06 99 LEU A N 1
ATOM 797 C CA . LEU A 1 99 ? 42.963 -1.513 -52.280 1.00 86.06 99 LEU A CA 1
ATOM 798 C C . LEU A 1 99 ? 42.639 -1.479 -50.774 1.00 86.06 99 LEU A C 1
ATOM 800 O O . LEU A 1 99 ? 42.858 -2.477 -50.090 1.00 86.06 99 LEU A O 1
ATOM 804 N N . GLY A 1 100 ? 42.159 -0.350 -50.237 1.00 83.94 100 GLY A N 1
ATOM 805 C CA . GLY A 1 100 ? 41.894 -0.188 -48.805 1.00 83.94 100 GLY A CA 1
ATOM 806 C C . GLY A 1 100 ? 43.164 -0.144 -47.949 1.00 83.94 100 GLY A C 1
ATOM 807 O O . GLY A 1 100 ? 43.101 -0.341 -46.737 1.00 83.94 100 GLY A O 1
ATOM 808 N N . ILE A 1 101 ? 44.326 0.101 -48.564 1.00 86.81 101 ILE A N 1
ATOM 809 C CA . ILE A 1 101 ? 45.573 0.345 -47.844 1.00 86.81 101 ILE A CA 1
ATOM 810 C C . ILE A 1 101 ? 45.522 1.784 -47.350 1.00 86.81 101 ILE A C 1
ATOM 812 O O . ILE A 1 101 ? 45.458 2.725 -48.147 1.00 86.81 101 ILE A O 1
ATOM 816 N N . ASP A 1 102 ? 45.559 1.937 -46.030 1.00 81.81 102 ASP A N 1
ATOM 817 C CA . ASP A 1 102 ? 45.480 3.232 -45.375 1.00 81.81 102 ASP A CA 1
ATOM 818 C C . ASP A 1 102 ? 46.622 4.149 -45.849 1.00 81.81 102 ASP A C 1
ATOM 820 O O . ASP A 1 102 ? 47.792 3.977 -45.498 1.00 81.81 102 ASP A O 1
ATOM 824 N N . SER A 1 103 ? 46.266 5.111 -46.703 1.00 79.94 103 SER A N 1
ATOM 825 C CA . SER A 1 103 ? 47.207 6.071 -47.280 1.00 79.94 103 SER A CA 1
ATOM 826 C C . SER A 1 103 ? 47.783 6.973 -46.199 1.00 79.94 103 SER A C 1
ATOM 828 O O . SER A 1 103 ? 48.952 7.348 -46.285 1.00 79.94 103 SER A O 1
ATOM 830 N N . ASP A 1 104 ? 47.008 7.234 -45.147 1.00 77.31 104 ASP A N 1
ATOM 831 C CA . ASP A 1 104 ? 47.498 7.933 -43.979 1.00 77.31 104 ASP A CA 1
ATOM 832 C C . ASP A 1 104 ? 48.540 7.074 -43.276 1.00 77.31 104 ASP A C 1
ATOM 834 O O . ASP A 1 104 ? 49.639 7.559 -43.096 1.00 77.31 104 ASP A O 1
ATOM 838 N N . ALA A 1 105 ? 48.330 5.785 -43.008 1.00 75.44 105 ALA A N 1
ATOM 839 C CA . ALA A 1 105 ? 49.390 4.936 -42.442 1.00 75.44 105 ALA A CA 1
ATOM 840 C C . ALA A 1 105 ? 50.675 4.875 -43.306 1.00 75.44 105 ALA A C 1
ATOM 842 O O . ALA A 1 105 ? 51.786 4.808 -42.771 1.00 75.44 105 ALA A O 1
ATOM 843 N N . VAL A 1 106 ? 50.556 4.933 -44.639 1.00 78.94 106 VAL A N 1
ATOM 844 C CA . VAL A 1 106 ? 51.707 4.956 -45.568 1.00 78.94 106 VAL A CA 1
ATOM 845 C C . VAL A 1 106 ? 52.496 6.268 -45.468 1.00 78.94 106 VAL A C 1
ATOM 847 O O . VAL A 1 106 ? 53.734 6.238 -45.480 1.00 78.94 106 VAL A O 1
ATOM 850 N N . LEU A 1 107 ? 51.793 7.399 -45.343 1.00 75.50 107 LEU A N 1
ATOM 851 C CA . LEU A 1 107 ? 52.349 8.757 -45.256 1.00 75.50 107 LEU A CA 1
ATOM 852 C C . LEU A 1 107 ? 52.722 9.171 -43.812 1.00 75.50 107 LEU A C 1
ATOM 854 O O . LEU A 1 107 ? 53.646 9.954 -43.604 1.00 75.50 107 LEU A O 1
ATOM 858 N N . GLN A 1 108 ? 52.027 8.624 -42.813 1.00 65.06 108 GLN A N 1
ATOM 859 C CA . GLN A 1 108 ? 52.115 8.883 -41.372 1.00 65.06 108 GLN A CA 1
ATOM 860 C C . GLN A 1 108 ? 53.100 7.954 -40.659 1.00 65.06 108 GLN A C 1
ATOM 862 O O . GLN A 1 108 ? 53.121 7.923 -39.429 1.00 65.06 108 GLN A O 1
ATOM 867 N N . ALA A 1 109 ? 54.010 7.264 -41.344 1.00 57.31 109 ALA A N 1
ATOM 868 C CA . ALA A 1 109 ? 55.260 6.857 -40.690 1.00 57.31 109 ALA A CA 1
ATOM 869 C C . ALA A 1 109 ? 56.134 8.101 -40.486 1.00 57.31 109 ALA A C 1
ATOM 871 O O . ALA A 1 109 ? 57.220 8.254 -41.035 1.00 57.31 109 ALA A O 1
ATOM 872 N N . SER A 1 110 ? 55.554 9.033 -39.744 1.00 54.00 110 SER A N 1
ATOM 873 C CA . SER A 1 110 ? 55.950 10.394 -39.591 1.00 54.00 110 SER A CA 1
ATOM 874 C C . SER A 1 110 ? 56.328 10.643 -38.109 1.00 54.00 110 SER A C 1
ATOM 876 O O . SER A 1 110 ? 55.834 9.938 -37.239 1.00 54.00 110 SER A O 1
ATOM 878 N N . PHE A 1 111 ? 57.214 11.583 -37.745 1.00 48.84 111 PHE A N 1
ATOM 879 C CA . PHE A 1 111 ? 57.966 11.636 -36.483 1.00 48.84 111 PHE A CA 1
ATOM 880 C C . PHE A 1 111 ? 57.015 12.007 -35.347 1.00 48.84 111 PHE A C 1
ATOM 882 O O . PHE A 1 111 ? 57.320 11.804 -34.179 1.00 48.84 111 PHE A O 1
ATOM 889 N N . LYS A 1 112 ? 55.831 12.515 -35.714 1.00 52.03 112 LYS A N 1
ATOM 890 C CA . LYS A 1 112 ? 54.697 12.778 -34.835 1.00 52.03 112 LYS A CA 1
ATOM 891 C C . LYS A 1 112 ? 53.875 11.530 -34.483 1.00 52.03 112 LYS A C 1
ATOM 893 O O . LYS A 1 112 ? 53.260 11.532 -33.427 1.00 52.03 112 LYS A O 1
ATOM 898 N N . SER A 1 113 ? 53.854 10.491 -35.315 1.00 53.66 113 SER A N 1
ATOM 899 C CA . SER A 1 113 ? 52.995 9.301 -35.162 1.00 53.66 113 SER A CA 1
ATOM 900 C C . SER A 1 113 ? 53.768 8.003 -34.881 1.00 53.66 113 SER A C 1
ATOM 902 O O . SER A 1 113 ? 53.229 7.100 -34.245 1.00 53.66 113 SER A O 1
ATOM 904 N N . SER A 1 114 ? 55.033 7.887 -35.300 1.00 57.50 114 SER A N 1
ATOM 905 C CA . SER A 1 114 ? 55.931 6.779 -34.920 1.00 57.50 114 SER A CA 1
ATOM 906 C C . SER A 1 114 ? 57.402 7.158 -35.122 1.00 57.50 114 SER A C 1
ATOM 908 O O . SER A 1 114 ? 58.006 6.804 -36.139 1.00 57.50 114 SER A O 1
ATOM 910 N N . PRO A 1 115 ? 58.008 7.916 -34.192 1.00 57.09 115 PRO A N 1
ATOM 911 C CA . PRO A 1 115 ? 59.427 8.222 -34.278 1.00 57.09 115 PRO A CA 1
ATOM 912 C C . PRO A 1 115 ? 60.263 6.944 -34.061 1.00 57.09 115 PRO A C 1
ATOM 914 O O . PRO A 1 115 ? 59.864 6.084 -33.271 1.00 57.09 115 PRO A O 1
ATOM 917 N N . PRO A 1 116 ? 61.436 6.808 -34.714 1.00 61.41 116 PRO A N 1
ATOM 918 C CA . PRO A 1 116 ? 62.362 5.708 -34.447 1.00 61.41 116 PRO A CA 1
ATOM 919 C C . PRO A 1 116 ? 62.660 5.584 -32.940 1.00 61.41 116 PRO A C 1
ATOM 921 O O . PRO A 1 116 ? 62.586 6.603 -32.234 1.00 61.41 116 PRO A O 1
ATOM 924 N N . PRO A 1 117 ? 63.015 4.383 -32.435 1.00 67.12 117 PRO A N 1
ATOM 925 C CA . PRO A 1 117 ? 63.469 4.209 -31.054 1.00 67.12 117 PRO A CA 1
ATOM 926 C C . PRO A 1 117 ? 64.523 5.263 -30.700 1.00 67.12 117 PRO A C 1
ATOM 928 O O . PRO A 1 117 ? 65.375 5.569 -31.536 1.00 67.12 117 PRO A O 1
ATOM 931 N N . GLU A 1 118 ? 64.446 5.845 -29.500 1.00 62.31 118 GLU A N 1
ATOM 932 C CA . GLU A 1 118 ? 65.276 6.998 -29.100 1.00 62.31 118 GLU A CA 1
ATOM 933 C C . GLU A 1 118 ? 66.777 6.751 -29.270 1.00 62.31 118 GLU A C 1
ATOM 935 O O . GLU A 1 118 ? 67.501 7.644 -29.696 1.00 62.31 118 GLU A O 1
ATOM 940 N N . GLU A 1 119 ? 67.204 5.508 -29.064 1.00 67.19 119 GLU A N 1
ATOM 941 C CA . GLU A 1 119 ? 68.577 5.018 -29.216 1.00 67.19 119 GLU A CA 1
ATOM 942 C C . GLU A 1 119 ? 69.154 5.190 -30.635 1.00 67.19 119 GLU A C 1
ATOM 944 O O . GLU A 1 119 ? 70.368 5.241 -30.804 1.00 67.19 119 GLU A O 1
ATOM 949 N N . ASN A 1 120 ? 68.298 5.305 -31.658 1.00 61.62 120 ASN A N 1
ATOM 950 C CA . ASN A 1 120 ? 68.695 5.420 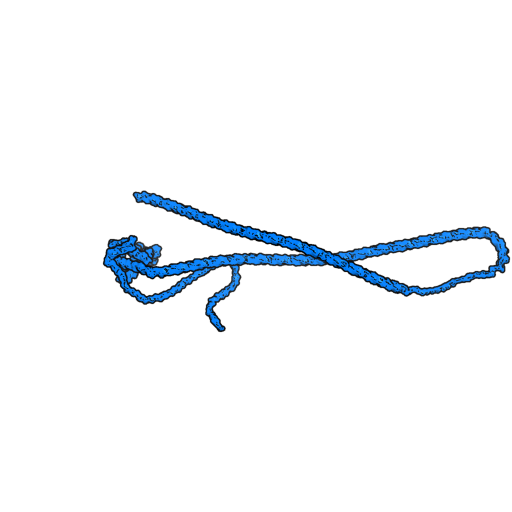-33.066 1.00 61.62 120 ASN A CA 1
ATOM 951 C C . ASN A 1 120 ? 68.464 6.823 -33.650 1.00 61.62 120 ASN A C 1
ATOM 953 O O . ASN A 1 120 ? 68.610 7.015 -34.861 1.00 61.62 120 ASN A O 1
ATOM 957 N N . ARG A 1 121 ? 68.064 7.802 -32.828 1.00 69.19 121 ARG A N 1
ATOM 958 C CA . ARG A 1 121 ? 67.805 9.169 -33.293 1.00 69.19 121 ARG A CA 1
ATOM 959 C C . ARG A 1 121 ? 69.118 9.942 -33.421 1.00 69.19 121 ARG A C 1
ATOM 961 O O . ARG A 1 121 ? 69.854 10.091 -32.456 1.00 69.19 121 ARG A O 1
ATOM 968 N N . ASN A 1 122 ? 69.385 10.463 -34.615 1.00 71.94 122 ASN A N 1
ATOM 969 C CA . ASN A 1 122 ? 70.497 11.377 -34.897 1.00 71.94 122 ASN A CA 1
ATOM 970 C C . ASN A 1 122 ? 69.933 12.721 -35.399 1.00 71.94 122 ASN A C 1
ATOM 972 O O . ASN A 1 122 ? 68.884 12.740 -36.048 1.00 71.94 122 ASN A O 1
ATOM 976 N N . GLU A 1 123 ? 70.634 13.829 -35.147 1.00 71.50 123 GLU A N 1
ATOM 977 C CA . GLU A 1 123 ? 70.305 15.191 -35.604 1.00 71.50 123 GLU A CA 1
ATOM 978 C C . GLU A 1 123 ? 70.035 15.259 -37.116 1.00 71.50 123 GLU A C 1
ATOM 980 O O . GLU A 1 123 ? 69.214 16.047 -37.582 1.00 71.50 123 GLU A O 1
ATOM 985 N N . HIS A 1 124 ? 70.663 14.377 -37.897 1.00 73.06 124 HIS A N 1
ATOM 986 C CA . HIS A 1 124 ? 70.493 14.333 -39.348 1.00 73.06 124 HIS A CA 1
ATOM 987 C C . HIS A 1 124 ? 69.226 13.606 -39.838 1.00 73.06 124 HIS A C 1
ATOM 989 O O . HIS A 1 124 ? 68.930 13.657 -41.031 1.00 73.06 124 HIS A O 1
ATOM 995 N N . MET A 1 125 ? 68.456 12.935 -38.971 1.00 66.94 125 MET A N 1
ATOM 996 C CA . MET A 1 125 ? 67.276 12.162 -39.402 1.00 66.94 125 MET A CA 1
ATOM 997 C C . MET A 1 125 ? 66.164 13.026 -40.009 1.00 66.94 125 MET A C 1
ATOM 999 O O . MET A 1 125 ? 65.409 12.541 -40.850 1.00 66.94 125 MET A O 1
ATOM 1003 N N . VAL A 1 126 ? 66.092 14.307 -39.635 1.00 68.06 126 VAL A N 1
ATOM 1004 C CA . VAL A 1 126 ? 65.111 15.266 -40.170 1.00 68.06 126 VAL A CA 1
ATOM 1005 C C . VAL A 1 126 ? 65.298 15.490 -41.680 1.00 68.06 126 VAL A C 1
ATOM 1007 O O . VAL A 1 126 ? 64.329 15.764 -42.377 1.00 68.06 126 VAL A O 1
ATOM 1010 N N . TYR A 1 127 ? 66.509 15.301 -42.219 1.00 73.94 127 TYR A N 1
ATOM 1011 C CA . TYR A 1 127 ? 66.795 15.513 -43.645 1.00 73.94 127 TYR A CA 1
ATOM 1012 C C . TYR A 1 127 ? 66.362 14.353 -44.556 1.00 73.94 127 TYR A C 1
ATOM 1014 O O . TYR A 1 127 ? 66.248 14.536 -45.764 1.00 73.94 127 TYR A O 1
ATOM 1022 N N . PHE A 1 128 ? 66.108 13.161 -44.006 1.00 71.38 128 PHE A N 1
ATOM 1023 C CA . PHE A 1 128 ? 65.724 11.964 -44.779 1.00 71.38 128 PHE A CA 1
ATOM 1024 C C . PHE A 1 128 ? 64.225 11.672 -44.719 1.00 71.38 128 PHE A C 1
ATOM 1026 O O . PHE A 1 128 ? 63.757 10.593 -45.080 1.00 71.38 128 PHE A O 1
ATOM 1033 N N . TRP A 1 129 ? 63.473 12.649 -44.238 1.00 69.00 129 TRP A N 1
ATOM 1034 C CA . TRP A 1 129 ? 62.085 12.519 -43.868 1.00 69.00 129 TRP A CA 1
ATOM 1035 C C . TRP A 1 129 ? 61.150 12.235 -45.041 1.00 69.00 129 TRP A C 1
ATOM 1037 O O . TRP A 1 129 ? 60.340 11.306 -45.009 1.00 69.00 129 TRP A O 1
ATOM 1047 N N . ASP A 1 130 ? 61.360 12.974 -46.124 1.00 72.81 130 ASP A N 1
ATOM 1048 C CA . ASP A 1 130 ? 60.589 12.857 -47.360 1.00 72.81 130 ASP A CA 1
ATOM 1049 C C . ASP A 1 130 ? 60.803 11.499 -48.055 1.00 72.81 130 ASP A C 1
ATOM 1051 O O . ASP A 1 130 ? 60.024 11.102 -48.922 1.00 72.81 130 ASP A O 1
ATOM 1055 N N . LEU A 1 131 ? 61.830 10.738 -47.648 1.00 78.44 131 LEU A N 1
ATOM 1056 C CA . LEU A 1 131 ? 62.089 9.394 -48.160 1.00 78.44 131 LEU A CA 1
ATOM 1057 C C . LEU A 1 131 ? 61.251 8.319 -47.466 1.00 78.44 131 LEU A C 1
ATOM 1059 O O . LEU A 1 131 ? 61.098 7.237 -48.029 1.00 78.44 131 LEU A O 1
ATOM 1063 N N . ILE A 1 132 ? 60.695 8.570 -46.278 1.00 76.56 132 ILE A N 1
ATOM 1064 C CA . ILE A 1 132 ? 59.958 7.541 -45.530 1.00 76.56 132 ILE A CA 1
ATOM 1065 C C . ILE A 1 132 ? 58.694 7.078 -46.268 1.00 76.56 132 ILE A C 1
ATOM 1067 O O . ILE A 1 132 ? 58.531 5.862 -46.418 1.00 76.56 132 ILE A O 1
ATOM 1071 N N . PRO A 1 133 ? 57.843 7.972 -46.813 1.00 79.94 133 PRO A N 1
ATOM 1072 C CA . PRO A 1 133 ? 56.725 7.558 -47.657 1.00 79.94 133 PRO A CA 1
ATOM 1073 C C . PRO A 1 133 ? 57.176 6.676 -48.825 1.00 79.94 133 PRO A C 1
ATOM 1075 O O . PRO A 1 133 ? 56.589 5.624 -49.075 1.00 79.94 133 PRO A O 1
ATOM 1078 N N . ILE A 1 134 ? 58.273 7.051 -49.491 1.00 84.56 134 ILE A N 1
ATOM 1079 C CA . ILE A 1 134 ? 58.853 6.309 -50.621 1.00 84.56 134 ILE A CA 1
ATOM 1080 C C . ILE A 1 134 ? 59.341 4.928 -50.174 1.00 84.56 134 ILE A C 1
ATOM 1082 O O . ILE A 1 134 ? 59.073 3.932 -50.845 1.00 84.56 134 ILE A O 1
ATOM 1086 N N . ILE A 1 135 ? 59.995 4.830 -49.015 1.00 82.62 135 ILE A N 1
ATOM 1087 C CA . ILE A 1 135 ? 60.444 3.558 -48.438 1.00 82.62 135 ILE A CA 1
ATOM 1088 C C . ILE A 1 135 ? 59.243 2.672 -48.089 1.00 82.62 135 ILE A C 1
ATOM 1090 O O . ILE A 1 135 ? 59.255 1.484 -48.416 1.00 82.62 135 ILE A O 1
ATOM 1094 N N . ASN A 1 136 ? 58.189 3.215 -47.487 1.00 82.69 136 ASN A N 1
ATOM 1095 C CA . ASN A 1 136 ? 56.993 2.448 -47.141 1.00 82.69 136 ASN A CA 1
ATOM 1096 C C . ASN A 1 136 ? 56.247 1.956 -48.376 1.00 82.69 136 ASN A C 1
ATOM 1098 O O . ASN A 1 136 ? 55.959 0.762 -48.476 1.00 82.69 136 ASN A O 1
ATOM 1102 N N . MET A 1 137 ? 56.026 2.833 -49.357 1.00 85.06 137 MET A N 1
ATOM 1103 C CA . MET A 1 137 ? 55.473 2.436 -50.650 1.00 85.06 137 MET A CA 1
ATOM 1104 C C . MET A 1 137 ? 56.338 1.358 -51.298 1.00 85.06 137 MET A C 1
ATOM 1106 O O . MET A 1 137 ? 55.814 0.350 -51.761 1.00 85.06 137 MET A O 1
ATOM 1110 N N . SER A 1 138 ? 57.667 1.496 -51.247 1.00 85.75 138 SER A N 1
ATOM 1111 C CA . SER A 1 138 ? 58.587 0.494 -51.788 1.00 85.75 138 SER A CA 1
ATOM 1112 C C . SER A 1 138 ? 58.447 -0.868 -51.103 1.00 85.75 138 SER A C 1
ATOM 1114 O O . SER A 1 138 ? 58.502 -1.888 -51.783 1.00 85.75 138 SER A O 1
ATOM 1116 N N . ARG A 1 139 ? 58.217 -0.910 -49.783 1.00 83.56 139 ARG A N 1
ATOM 1117 C CA . ARG A 1 139 ? 58.003 -2.154 -49.025 1.00 83.56 139 ARG A CA 1
ATOM 1118 C C . ARG A 1 139 ? 56.687 -2.821 -49.402 1.00 83.56 139 ARG A C 1
ATOM 1120 O O . ARG A 1 139 ? 56.675 -4.027 -49.635 1.00 83.56 139 ARG A O 1
ATOM 1127 N N . ILE A 1 140 ? 55.614 -2.040 -49.497 1.00 84.44 140 ILE A N 1
ATOM 1128 C CA . ILE A 1 140 ? 54.284 -2.538 -49.861 1.00 84.44 140 ILE A CA 1
ATOM 1129 C C . ILE A 1 140 ? 54.298 -3.049 -51.303 1.00 84.44 140 ILE A C 1
ATOM 1131 O O . ILE A 1 140 ? 53.917 -4.186 -51.559 1.00 84.44 140 ILE A O 1
ATOM 1135 N N . VAL A 1 141 ? 54.837 -2.273 -52.246 1.00 85.25 141 VAL A N 1
ATOM 1136 C CA . VAL A 1 141 ? 54.983 -2.712 -53.640 1.00 85.25 141 VAL A CA 1
ATOM 1137 C C . VAL A 1 141 ? 55.875 -3.955 -53.726 1.00 85.25 141 VAL A C 1
ATOM 1139 O O . VAL A 1 141 ? 55.508 -4.931 -54.377 1.00 85.25 141 VAL A O 1
ATOM 1142 N N . LYS A 1 142 ? 57.000 -3.995 -53.000 1.00 84.06 142 LYS A N 1
ATOM 1143 C CA . LYS A 1 142 ? 57.876 -5.177 -52.928 1.00 84.06 142 LYS A CA 1
ATOM 1144 C C . LYS A 1 142 ? 57.186 -6.411 -52.340 1.00 84.06 142 LYS A C 1
ATOM 1146 O O . LYS A 1 142 ? 57.626 -7.514 -52.634 1.00 84.06 142 LYS A O 1
ATOM 1151 N N . PHE A 1 143 ? 56.135 -6.272 -51.535 1.00 82.00 143 PHE A N 1
ATOM 1152 C CA . PHE A 1 143 ? 55.357 -7.418 -51.061 1.00 82.00 143 PHE A CA 1
ATOM 1153 C C . PHE A 1 143 ? 54.514 -8.046 -52.183 1.00 82.00 143 PHE A C 1
ATOM 1155 O O . PHE A 1 143 ? 54.402 -9.269 -52.264 1.00 82.00 143 PHE A O 1
ATOM 1162 N N . PHE A 1 144 ? 53.962 -7.224 -53.078 1.00 78.75 144 PHE A N 1
ATOM 1163 C CA . PHE A 1 144 ? 53.139 -7.696 -54.193 1.00 78.75 144 PHE A CA 1
ATOM 1164 C C . PHE A 1 144 ? 53.974 -8.198 -55.378 1.00 78.75 144 PHE A C 1
ATOM 1166 O O . PHE A 1 144 ? 53.678 -9.251 -55.934 1.00 78.75 144 PHE A O 1
ATOM 1173 N N . MET A 1 145 ? 55.048 -7.494 -55.739 1.00 77.38 145 MET A N 1
ATOM 1174 C CA . MET A 1 145 ? 55.807 -7.724 -56.981 1.00 77.38 145 MET A CA 1
ATOM 1175 C C . MET A 1 145 ? 56.399 -9.141 -57.167 1.00 77.38 145 MET A C 1
ATOM 1177 O O . MET A 1 145 ? 56.326 -9.656 -58.285 1.00 77.38 145 MET A O 1
ATOM 1181 N N . PRO A 1 146 ? 56.916 -9.834 -56.129 1.00 74.94 146 PRO A N 1
ATOM 1182 C CA . PRO A 1 146 ? 57.404 -11.207 -56.253 1.00 74.94 146 PRO A CA 1
ATOM 1183 C C . PRO A 1 146 ? 56.321 -12.206 -56.661 1.00 74.94 146 PRO A C 1
ATOM 1185 O O . PRO A 1 146 ? 56.625 -13.155 -57.378 1.00 74.94 146 PRO A O 1
ATOM 1188 N N . LYS A 1 147 ? 55.058 -11.977 -56.268 1.00 74.12 147 LYS A N 1
ATOM 1189 C CA . LYS A 1 147 ? 53.922 -12.831 -56.660 1.00 74.12 147 LYS A CA 1
ATOM 1190 C C . LYS A 1 147 ? 53.639 -12.772 -58.166 1.00 74.12 147 LYS A C 1
ATOM 1192 O O . LYS A 1 147 ? 53.013 -13.677 -58.698 1.00 74.12 147 LYS A O 1
ATOM 1197 N N . PHE A 1 148 ? 54.151 -11.741 -58.840 1.00 70.25 148 PHE A N 1
ATOM 1198 C CA . PHE A 1 148 ? 54.047 -11.525 -60.283 1.00 70.25 148 PHE A CA 1
ATOM 1199 C C . PHE A 1 148 ? 55.396 -11.688 -61.010 1.00 70.25 148 PHE A C 1
ATOM 1201 O O . PHE A 1 148 ? 55.526 -11.306 -62.169 1.00 70.25 148 PHE A O 1
ATOM 1208 N N . GLY A 1 149 ? 56.425 -12.227 -60.339 1.00 69.50 149 GLY A N 1
ATOM 1209 C CA . GLY A 1 149 ? 57.735 -12.503 -60.942 1.00 69.50 149 GLY A CA 1
ATOM 1210 C C . GLY A 1 149 ? 58.608 -11.273 -61.231 1.00 69.50 149 GLY A C 1
ATOM 1211 O O . GLY A 1 149 ? 59.634 -11.404 -61.900 1.00 69.50 149 GLY A O 1
ATOM 1212 N N . ILE A 1 150 ? 58.253 -10.084 -60.725 1.00 72.94 150 ILE A N 1
ATOM 1213 C CA . ILE A 1 150 ? 59.002 -8.841 -60.970 1.00 72.94 150 ILE A CA 1
ATOM 1214 C C . ILE A 1 150 ? 59.927 -8.507 -59.796 1.00 72.94 150 ILE A C 1
ATOM 1216 O O . ILE A 1 150 ? 59.513 -8.442 -58.637 1.00 72.94 150 ILE A O 1
ATOM 1220 N N . LYS A 1 151 ? 61.203 -8.229 -60.099 1.00 75.88 151 LYS A N 1
ATOM 1221 C CA . LYS A 1 151 ? 62.156 -7.675 -59.126 1.00 75.88 151 LYS A CA 1
ATOM 1222 C C . LYS A 1 151 ? 61.949 -6.168 -59.008 1.00 75.88 151 LYS A C 1
ATOM 1224 O O . LYS A 1 151 ? 62.280 -5.419 -59.924 1.00 75.88 151 LYS A O 1
ATOM 1229 N N . PHE A 1 152 ? 61.427 -5.744 -57.863 1.00 81.06 152 PHE A N 1
ATOM 1230 C CA . PHE A 1 152 ? 61.203 -4.339 -57.548 1.00 81.06 152 PHE A CA 1
ATOM 1231 C C . PHE A 1 152 ? 62.284 -3.786 -56.606 1.00 81.06 152 PHE A C 1
ATOM 1233 O O . PHE A 1 152 ? 62.653 -4.431 -55.617 1.00 81.06 152 PHE A O 1
ATOM 1240 N N . THR A 1 153 ? 62.778 -2.582 -56.897 1.00 80.44 153 THR A N 1
ATOM 1241 C CA . THR A 1 153 ? 63.777 -1.859 -56.093 1.00 80.44 153 THR A CA 1
ATOM 1242 C C . THR A 1 153 ? 63.357 -0.406 -55.887 1.00 80.44 153 THR A C 1
ATOM 1244 O O . THR A 1 153 ? 62.774 0.217 -56.768 1.00 80.44 153 THR A O 1
ATOM 1247 N N . PHE A 1 154 ? 63.683 0.172 -54.725 1.00 81.62 154 PHE A N 1
ATOM 1248 C CA . PHE A 1 154 ? 63.237 1.526 -54.360 1.00 81.62 154 PHE A CA 1
ATOM 1249 C C . PHE A 1 154 ? 63.714 2.620 -55.336 1.00 81.62 154 PHE A C 1
ATOM 1251 O O . PHE A 1 154 ? 63.048 3.643 -55.475 1.00 81.62 154 PHE A O 1
ATOM 1258 N N . ILE A 1 155 ? 64.821 2.394 -56.059 1.00 83.50 155 ILE A N 1
ATOM 1259 C CA . ILE A 1 155 ? 65.325 3.316 -57.090 1.00 83.50 155 ILE A CA 1
ATOM 1260 C C . ILE A 1 155 ? 64.294 3.564 -58.197 1.00 83.50 155 ILE A C 1
ATOM 1262 O O . ILE A 1 155 ? 64.283 4.641 -58.778 1.00 83.50 155 ILE A O 1
ATOM 1266 N N . GLN A 1 156 ? 63.386 2.613 -58.446 1.00 84.19 156 GLN A N 1
ATOM 1267 C CA . GLN A 1 156 ? 62.334 2.751 -59.452 1.00 84.19 156 GLN A CA 1
ATOM 1268 C C . GLN A 1 156 ? 61.336 3.867 -59.105 1.00 84.19 156 GLN A C 1
ATOM 1270 O O . GLN A 1 156 ? 60.751 4.418 -60.026 1.00 84.19 156 GLN A O 1
ATOM 1275 N N . PHE A 1 157 ? 61.190 4.247 -57.826 1.00 85.06 157 PHE A N 1
ATOM 1276 C CA . PHE A 1 157 ? 60.427 5.436 -57.418 1.00 85.06 157 PHE A CA 1
ATOM 1277 C C . PHE A 1 157 ? 61.230 6.735 -57.527 1.00 85.06 157 PHE A C 1
ATOM 1279 O O . PHE A 1 157 ? 60.674 7.773 -57.873 1.00 85.06 157 PHE A O 1
ATOM 1286 N N . LEU A 1 158 ? 62.528 6.697 -57.211 1.00 85.06 158 LEU A N 1
ATOM 1287 C CA . LEU A 1 158 ? 63.383 7.891 -57.191 1.00 85.06 158 LEU A CA 1
ATOM 1288 C C . LEU A 1 158 ? 63.818 8.326 -58.595 1.00 85.06 158 LEU A C 1
ATOM 1290 O O . LEU A 1 158 ? 63.976 9.514 -58.854 1.00 85.06 158 LEU A O 1
ATOM 1294 N N . GLN A 1 159 ? 64.012 7.359 -59.490 1.00 86.31 159 GLN A N 1
ATOM 1295 C CA . GLN A 1 159 ? 64.435 7.547 -60.874 1.00 86.31 159 GLN A CA 1
ATOM 1296 C C . GLN A 1 159 ? 63.555 6.690 -61.796 1.00 86.31 159 GLN A C 1
ATOM 1298 O O . GLN A 1 159 ? 64.010 5.674 -62.337 1.00 86.31 159 GLN A O 1
ATOM 1303 N N . PRO A 1 160 ? 62.268 7.044 -61.945 1.00 86.00 160 PRO A N 1
ATOM 1304 C CA . PRO A 1 160 ? 61.357 6.279 -62.777 1.00 86.00 160 PRO A CA 1
ATOM 1305 C C . PRO A 1 160 ? 61.762 6.358 -64.248 1.00 86.00 160 PRO A C 1
ATOM 1307 O O . PRO A 1 160 ? 61.968 7.428 -64.816 1.00 86.00 160 PRO A O 1
ATOM 1310 N N . ILE A 1 161 ? 61.829 5.192 -64.882 1.00 86.38 161 ILE A N 1
ATOM 1311 C CA . ILE A 1 161 ? 61.942 5.066 -66.334 1.00 86.38 161 ILE A CA 1
ATOM 1312 C C . ILE A 1 161 ? 60.588 4.586 -66.827 1.00 86.38 161 ILE A C 1
ATOM 1314 O O . ILE A 1 161 ? 60.074 3.596 -66.305 1.00 86.38 161 ILE A O 1
ATOM 1318 N N . THR A 1 162 ? 60.056 5.230 -67.866 1.00 83.81 162 THR A N 1
ATOM 1319 C CA . THR A 1 162 ? 58.717 4.987 -68.421 1.00 83.81 162 THR A CA 1
ATOM 1320 C C . THR A 1 162 ? 58.342 3.505 -68.487 1.00 83.81 162 THR A C 1
ATOM 1322 O O . THR A 1 162 ? 57.281 3.118 -68.012 1.00 83.81 162 THR A O 1
ATOM 1325 N N . LYS A 1 163 ? 59.240 2.656 -69.007 1.00 84.50 163 LYS A N 1
ATOM 1326 C CA . LYS A 1 163 ? 59.027 1.206 -69.146 1.00 84.50 163 LYS A CA 1
ATOM 1327 C C . LYS A 1 163 ? 58.807 0.491 -67.805 1.00 84.50 163 LYS A C 1
ATOM 1329 O O . LYS A 1 163 ? 57.944 -0.381 -67.701 1.00 84.50 163 LYS A O 1
ATOM 1334 N N . ASN A 1 164 ? 59.583 0.847 -66.784 1.00 82.81 164 ASN A N 1
ATOM 1335 C CA . ASN A 1 164 ? 59.500 0.227 -65.463 1.00 82.81 164 ASN A CA 1
ATOM 1336 C C . ASN A 1 164 ? 58.274 0.738 -64.704 1.00 82.81 164 ASN A C 1
ATOM 1338 O O . ASN A 1 164 ? 57.535 -0.069 -64.147 1.00 82.81 164 ASN A O 1
ATOM 1342 N N . THR A 1 165 ? 58.023 2.051 -64.743 1.00 85.69 165 THR A N 1
ATOM 1343 C CA . THR A 1 165 ? 56.842 2.674 -64.129 1.00 85.69 165 THR A CA 1
ATOM 1344 C C . THR A 1 165 ? 55.555 2.093 -64.701 1.00 85.69 165 THR A C 1
ATOM 1346 O O . THR A 1 165 ? 54.682 1.676 -63.946 1.00 85.69 165 THR A O 1
ATOM 1349 N N . TYR A 1 166 ? 55.481 1.995 -66.031 1.00 86.44 166 TYR A N 1
ATOM 1350 C CA . TYR A 1 166 ? 54.386 1.351 -66.750 1.00 86.44 166 TYR A CA 1
ATOM 1351 C C . TYR A 1 166 ? 54.147 -0.079 -66.256 1.00 86.44 166 TYR A C 1
ATOM 1353 O O . TYR A 1 166 ? 53.039 -0.417 -65.864 1.00 86.44 166 TYR A O 1
ATOM 1361 N N . SER A 1 167 ? 55.199 -0.901 -66.201 1.00 85.06 167 SER A N 1
ATOM 1362 C CA . SER A 1 167 ? 55.081 -2.309 -65.795 1.00 85.06 167 SER A CA 1
ATOM 1363 C C . SER A 1 167 ? 54.599 -2.461 -64.346 1.00 85.06 167 SER A C 1
ATOM 1365 O O . SER A 1 167 ? 53.778 -3.324 -64.047 1.00 85.06 167 SER A O 1
ATOM 1367 N N . ILE A 1 168 ? 55.094 -1.607 -63.445 1.00 86.31 168 ILE A N 1
ATOM 1368 C CA . ILE A 1 168 ? 54.712 -1.593 -62.028 1.00 86.31 168 ILE A CA 1
ATOM 1369 C C . ILE A 1 168 ? 53.248 -1.181 -61.865 1.00 86.31 168 ILE A C 1
ATOM 1371 O O . ILE A 1 168 ? 52.488 -1.876 -61.191 1.00 86.31 168 ILE A O 1
ATOM 1375 N N . LEU A 1 169 ? 52.845 -0.068 -62.483 1.00 88.25 169 LEU A N 1
ATOM 1376 C CA . LEU A 1 169 ? 51.480 0.434 -62.369 1.00 88.25 169 LEU A CA 1
ATOM 1377 C C . LEU A 1 169 ? 50.475 -0.479 -63.065 1.00 88.25 169 LEU A C 1
ATOM 1379 O O . LEU A 1 169 ? 49.392 -0.659 -62.529 1.00 88.25 169 LEU A O 1
ATOM 1383 N N . LEU A 1 170 ? 50.836 -1.111 -64.182 1.00 87.75 170 LEU A N 1
ATOM 1384 C CA . LEU A 1 170 ? 49.981 -2.081 -64.864 1.00 87.75 170 LEU A CA 1
ATOM 1385 C C . LEU A 1 170 ? 49.642 -3.275 -63.962 1.00 87.75 170 LEU A C 1
ATOM 1387 O O . LEU A 1 170 ? 48.487 -3.680 -63.886 1.00 87.75 170 LEU A O 1
ATOM 1391 N N . ILE A 1 171 ? 50.622 -3.818 -63.236 1.00 86.62 171 ILE A N 1
ATOM 1392 C CA . ILE A 1 171 ? 50.381 -4.926 -62.298 1.00 86.62 171 ILE A CA 1
ATOM 1393 C C . ILE A 1 171 ? 49.489 -4.485 -61.144 1.00 86.62 171 ILE A C 1
ATOM 1395 O O . ILE A 1 171 ? 48.545 -5.186 -60.790 1.00 86.62 171 ILE A O 1
ATOM 1399 N N . LEU A 1 172 ? 49.787 -3.327 -60.556 1.00 88.31 172 LEU A N 1
ATOM 1400 C CA . LEU A 1 172 ? 49.001 -2.788 -59.450 1.00 88.31 172 LEU A CA 1
ATOM 1401 C C . LEU A 1 172 ? 47.567 -2.457 -59.890 1.00 88.31 172 LEU A C 1
ATOM 1403 O O . LEU A 1 172 ? 46.623 -2.739 -59.161 1.00 88.31 172 LEU A O 1
ATOM 1407 N N . PHE A 1 173 ? 47.396 -1.930 -61.099 1.00 88.69 173 PHE A N 1
ATOM 1408 C CA . PHE A 1 173 ? 46.098 -1.659 -61.705 1.00 88.69 173 PHE A CA 1
ATOM 1409 C C . PHE A 1 173 ? 45.310 -2.946 -61.962 1.00 88.69 173 PHE A C 1
ATOM 1411 O O . PHE A 1 173 ? 44.155 -3.052 -61.560 1.00 88.69 173 PHE A O 1
ATOM 1418 N N . ASN A 1 174 ? 45.947 -3.966 -62.538 1.00 86.12 174 ASN A N 1
ATOM 1419 C CA . ASN A 1 174 ? 45.311 -5.266 -62.752 1.00 86.12 174 ASN A CA 1
ATOM 1420 C C . ASN A 1 174 ? 44.919 -5.940 -61.432 1.00 86.12 174 ASN A C 1
ATOM 1422 O O . ASN A 1 174 ? 43.893 -6.610 -61.375 1.00 86.12 174 ASN A O 1
ATOM 1426 N N . LEU A 1 175 ? 45.698 -5.744 -60.363 1.00 85.94 175 LEU A N 1
ATOM 1427 C CA . LEU A 1 175 ? 45.332 -6.207 -59.026 1.00 85.94 175 LEU A CA 1
ATOM 1428 C C . LEU A 1 175 ? 44.060 -5.512 -58.519 1.00 85.94 175 LEU A C 1
ATOM 1430 O O . LEU A 1 175 ? 43.188 -6.191 -57.987 1.00 85.94 175 LEU A O 1
ATOM 1434 N N . VAL A 1 176 ? 43.931 -4.195 -58.713 1.00 87.31 176 VAL A N 1
ATOM 1435 C CA . VAL A 1 176 ? 42.706 -3.452 -58.364 1.00 87.31 176 VAL A CA 1
ATOM 1436 C C . VAL A 1 176 ? 41.508 -3.997 -59.136 1.00 87.31 176 VAL A C 1
ATOM 1438 O O . VAL A 1 176 ? 40.505 -4.341 -58.518 1.00 87.31 176 VAL A O 1
ATOM 1441 N N . LEU A 1 177 ? 41.628 -4.150 -60.458 1.00 85.69 177 LEU A N 1
ATOM 1442 C CA . LEU A 1 177 ? 40.547 -4.688 -61.289 1.00 85.69 177 LEU A CA 1
ATOM 1443 C C . LEU A 1 177 ? 40.154 -6.112 -60.880 1.00 85.69 177 LEU A C 1
ATOM 1445 O O . LEU A 1 177 ? 38.970 -6.427 -60.803 1.00 85.69 177 LEU A O 1
ATOM 1449 N N . PHE A 1 178 ? 41.136 -6.963 -60.575 1.00 84.62 178 PHE A N 1
ATOM 1450 C CA . PHE A 1 178 ? 40.885 -8.316 -60.087 1.00 84.62 178 PHE A CA 1
ATOM 1451 C C . PHE A 1 178 ? 40.137 -8.310 -58.748 1.00 84.62 178 PHE A C 1
ATOM 1453 O O . PHE A 1 178 ? 39.185 -9.069 -58.567 1.00 84.62 178 PHE A O 1
ATOM 1460 N N . CYS A 1 179 ? 40.541 -7.445 -57.813 1.00 83.44 179 CYS A N 1
ATOM 1461 C CA . CYS A 1 179 ? 39.850 -7.283 -56.538 1.00 83.44 179 CYS A CA 1
ATOM 1462 C C . CYS A 1 179 ? 38.412 -6.792 -56.735 1.00 83.44 179 CYS A C 1
ATOM 1464 O O . CYS A 1 179 ? 37.510 -7.363 -56.130 1.00 83.44 179 CYS A O 1
ATOM 1466 N N . GLU A 1 180 ? 38.182 -5.800 -57.599 1.00 81.38 180 GLU A N 1
ATOM 1467 C CA . GLU A 1 180 ? 36.835 -5.286 -57.865 1.00 81.38 180 GLU A CA 1
ATOM 1468 C C . GLU A 1 180 ? 35.917 -6.334 -58.502 1.00 81.38 180 GLU A C 1
ATOM 1470 O O . GLU A 1 180 ? 34.779 -6.490 -58.070 1.00 81.38 180 GLU A O 1
ATOM 1475 N N . GLN A 1 181 ? 36.417 -7.124 -59.454 1.00 81.94 181 GLN A N 1
ATOM 1476 C CA . GLN A 1 181 ? 35.642 -8.209 -60.070 1.00 81.94 181 GLN A CA 1
ATOM 1477 C C . GLN A 1 181 ? 35.261 -9.303 -59.063 1.00 81.94 181 GLN A C 1
ATOM 1479 O O . GLN A 1 181 ? 34.188 -9.893 -59.149 1.00 81.94 181 GLN A O 1
ATOM 1484 N N . ARG A 1 182 ? 36.126 -9.572 -58.080 1.00 82.19 182 ARG A N 1
ATOM 1485 C CA . ARG A 1 182 ? 35.892 -10.574 -57.030 1.00 82.19 182 ARG A CA 1
ATOM 1486 C C . ARG A 1 182 ? 34.982 -10.075 -55.902 1.00 82.19 182 ARG A C 1
ATOM 1488 O O . ARG A 1 182 ? 34.497 -10.902 -55.133 1.00 82.19 182 ARG A O 1
ATOM 1495 N N . LEU A 1 183 ? 34.718 -8.767 -55.789 1.00 77.62 183 LEU A N 1
ATOM 1496 C CA . LEU A 1 183 ? 33.809 -8.224 -54.767 1.00 77.62 183 LEU A CA 1
ATOM 1497 C C . LEU A 1 183 ? 32.381 -8.759 -54.926 1.00 77.62 183 LEU A C 1
ATOM 1499 O O . LEU A 1 183 ? 31.730 -9.054 -53.924 1.00 77.62 183 LEU A O 1
ATOM 1503 N N . GLU A 1 184 ? 31.908 -8.947 -56.162 1.00 76.12 184 GLU A N 1
ATOM 1504 C CA . GLU A 1 184 ? 30.562 -9.478 -56.428 1.00 76.12 184 GLU A CA 1
ATOM 1505 C C . GLU A 1 184 ? 30.366 -10.891 -55.860 1.00 76.12 184 GLU A C 1
ATOM 1507 O O . GLU A 1 184 ? 29.274 -11.240 -55.411 1.00 76.12 184 GLU A O 1
ATOM 1512 N N . GLU A 1 185 ? 31.435 -11.685 -55.802 1.00 81.44 185 GLU A N 1
ATOM 1513 C CA . GLU A 1 185 ? 31.405 -13.050 -55.269 1.00 81.44 185 GLU A CA 1
ATOM 1514 C C . GLU A 1 185 ? 31.394 -13.093 -53.739 1.00 81.44 185 GLU A C 1
ATOM 1516 O O . GLU A 1 185 ? 30.881 -14.044 -53.149 1.00 81.44 185 GLU A O 1
ATOM 1521 N N . ILE A 1 186 ? 31.930 -12.058 -53.087 1.00 80.94 186 ILE A N 1
ATOM 1522 C CA . ILE A 1 186 ? 32.002 -11.946 -51.622 1.00 80.94 186 ILE A CA 1
ATOM 1523 C C . ILE A 1 186 ? 30.759 -11.234 -51.057 1.00 80.94 186 ILE A C 1
ATOM 1525 O O . ILE A 1 186 ? 30.371 -11.479 -49.911 1.00 80.94 186 ILE A O 1
ATOM 1529 N N . ALA A 1 187 ? 30.079 -10.414 -51.865 1.00 79.62 187 ALA A N 1
ATOM 1530 C CA . ALA A 1 187 ? 28.911 -9.629 -51.465 1.00 79.62 187 ALA A CA 1
ATOM 1531 C C . ALA A 1 187 ? 27.790 -10.426 -50.751 1.00 79.62 187 ALA A C 1
ATOM 1533 O O . ALA A 1 187 ? 27.204 -9.893 -49.803 1.00 79.62 187 ALA A O 1
ATOM 1534 N N . PRO A 1 188 ? 27.460 -11.685 -51.118 1.00 85.50 188 PRO A N 1
ATOM 1535 C CA . PRO A 1 188 ? 26.464 -12.466 -50.380 1.00 85.50 188 PRO A CA 1
ATOM 1536 C C . PRO A 1 188 ? 26.880 -12.764 -48.932 1.00 85.50 188 PRO A C 1
ATOM 1538 O O . PRO A 1 188 ? 26.068 -12.608 -48.020 1.00 85.50 188 PRO A O 1
ATOM 1541 N N . ALA A 1 189 ? 28.145 -13.137 -48.713 1.00 83.88 189 ALA A N 1
ATOM 1542 C CA . ALA A 1 189 ? 28.679 -13.424 -47.382 1.00 83.88 189 ALA A CA 1
ATOM 1543 C C . ALA A 1 189 ? 28.762 -12.152 -46.523 1.00 83.88 189 ALA A C 1
ATOM 1545 O O . ALA A 1 189 ? 28.472 -12.178 -45.327 1.00 83.88 189 ALA A O 1
ATOM 1546 N N . GLU A 1 190 ? 29.094 -11.016 -47.139 1.00 84.06 190 GLU A N 1
ATOM 1547 C CA . GLU A 1 190 ? 29.102 -9.715 -46.469 1.00 84.06 190 GLU A CA 1
ATOM 1548 C C . GLU A 1 190 ? 27.694 -9.309 -45.993 1.00 84.06 190 GLU A C 1
ATOM 1550 O O . GLU A 1 190 ? 27.504 -8.921 -44.838 1.00 84.06 190 GLU A O 1
ATOM 1555 N N . ARG A 1 191 ? 26.672 -9.478 -46.844 1.00 84.88 191 ARG A N 1
ATOM 1556 C CA . ARG A 1 191 ? 25.268 -9.227 -46.472 1.00 84.88 191 ARG A CA 1
ATOM 1557 C C . ARG A 1 191 ? 24.807 -10.121 -45.326 1.00 84.88 191 ARG A C 1
ATOM 1559 O O . ARG A 1 191 ? 24.102 -9.648 -44.436 1.00 84.88 191 ARG A O 1
ATOM 1566 N N . GLU A 1 192 ? 25.203 -11.393 -45.324 1.00 88.00 192 GLU A N 1
ATOM 1567 C CA . GLU A 1 192 ? 24.896 -12.299 -44.217 1.00 88.00 192 GLU A CA 1
ATOM 1568 C C . GLU A 1 192 ? 25.525 -11.814 -42.903 1.00 88.00 192 GLU A C 1
ATOM 1570 O O . GLU A 1 192 ? 24.838 -11.763 -41.880 1.00 88.00 192 GLU A O 1
ATOM 1575 N N . LEU A 1 193 ? 26.790 -11.379 -42.928 1.00 88.75 193 LEU A N 1
ATOM 1576 C CA . LEU A 1 193 ? 27.458 -10.812 -41.753 1.00 88.75 193 LEU A CA 1
ATOM 1577 C C . LEU A 1 193 ? 26.742 -9.564 -41.225 1.00 88.75 193 LEU A C 1
ATOM 1579 O O . LEU A 1 193 ? 26.539 -9.450 -40.013 1.00 88.75 193 LEU A O 1
ATOM 1583 N N . PHE A 1 194 ? 26.302 -8.659 -42.104 1.00 88.00 194 PHE A N 1
ATOM 1584 C CA . PHE A 1 194 ? 25.536 -7.481 -41.687 1.00 88.00 194 PHE A CA 1
ATOM 1585 C C . PHE A 1 194 ? 24.200 -7.854 -41.035 1.00 88.00 194 PHE A C 1
ATOM 1587 O O . PHE A 1 194 ? 23.867 -7.311 -39.980 1.00 88.00 194 PHE A O 1
ATOM 1594 N N . LEU A 1 195 ? 23.473 -8.830 -41.587 1.00 90.50 195 LEU A N 1
ATOM 1595 C CA . LEU A 1 195 ? 22.220 -9.317 -40.997 1.00 90.50 195 LEU A CA 1
ATOM 1596 C C . LEU A 1 195 ? 22.435 -9.966 -39.623 1.00 90.50 195 LEU A C 1
ATOM 1598 O O . LEU A 1 195 ? 21.619 -9.796 -38.717 1.00 90.50 195 LEU A O 1
ATOM 1602 N N . GLN A 1 196 ? 23.522 -10.720 -39.441 1.00 90.75 196 GLN A N 1
ATOM 1603 C CA . GLN A 1 196 ? 23.847 -11.304 -38.135 1.00 90.75 196 GLN A CA 1
ATOM 1604 C C . GLN A 1 196 ? 24.253 -10.227 -37.121 1.00 90.75 196 GLN A C 1
ATOM 1606 O O . GLN A 1 196 ? 23.822 -10.286 -35.970 1.00 90.75 196 GLN A O 1
ATOM 1611 N N . SER A 1 197 ? 25.010 -9.214 -37.547 1.00 89.19 197 SER A N 1
ATOM 1612 C CA . SER A 1 197 ? 25.355 -8.055 -36.713 1.00 89.19 197 SER A CA 1
ATOM 1613 C C . SER A 1 197 ? 24.106 -7.306 -36.230 1.00 89.19 197 SER A C 1
ATOM 1615 O O . SER A 1 197 ? 23.975 -6.993 -35.046 1.00 89.19 197 SER A O 1
ATOM 1617 N N . GLU A 1 198 ? 23.120 -7.110 -37.110 1.00 91.56 198 GLU A N 1
ATOM 1618 C CA . GLU A 1 198 ? 21.844 -6.490 -36.746 1.00 91.56 198 GLU A CA 1
ATOM 1619 C C . GLU A 1 198 ? 21.069 -7.321 -35.709 1.00 91.56 198 GLU A C 1
ATOM 1621 O O . GLU A 1 198 ? 20.558 -6.776 -34.728 1.00 91.56 198 GLU A O 1
ATOM 1626 N N . LYS A 1 199 ? 21.043 -8.653 -35.857 1.00 91.19 199 LYS A N 1
ATOM 1627 C CA . LYS A 1 199 ? 20.433 -9.545 -34.855 1.00 91.19 199 LYS A CA 1
ATOM 1628 C C . LYS A 1 199 ? 21.112 -9.435 -33.492 1.00 91.19 199 LYS A C 1
ATOM 1630 O O . LYS A 1 199 ? 20.413 -9.412 -32.479 1.00 91.19 199 LYS A O 1
ATOM 1635 N N . VAL A 1 200 ? 22.444 -9.361 -33.452 1.00 91.19 200 VAL A N 1
ATOM 1636 C CA . VAL A 1 200 ? 23.197 -9.170 -32.200 1.00 91.19 200 VAL A CA 1
ATOM 1637 C C . VAL A 1 200 ? 22.797 -7.852 -31.544 1.00 91.19 200 VAL A C 1
ATOM 1639 O O . VAL A 1 200 ? 22.438 -7.853 -30.369 1.00 91.19 200 VAL A O 1
ATOM 1642 N N . LYS A 1 201 ? 22.731 -6.763 -32.312 1.00 91.44 201 LYS A N 1
ATOM 1643 C CA . LYS A 1 201 ? 22.312 -5.451 -31.806 1.00 91.44 201 LYS A CA 1
ATOM 1644 C C . LYS A 1 201 ? 20.900 -5.472 -31.206 1.00 91.44 201 LYS A C 1
ATOM 1646 O O . LYS A 1 201 ? 20.680 -4.957 -30.114 1.00 91.44 201 LYS A O 1
ATOM 1651 N N . ILE A 1 202 ? 19.946 -6.136 -31.866 1.00 93.44 202 ILE A N 1
ATOM 1652 C CA . ILE A 1 202 ? 18.574 -6.296 -31.347 1.00 93.44 202 ILE A CA 1
ATOM 1653 C C . ILE A 1 202 ? 18.565 -7.071 -30.018 1.00 93.44 202 ILE A C 1
ATOM 1655 O O . ILE A 1 202 ? 17.792 -6.751 -29.107 1.00 93.44 202 ILE A O 1
ATOM 1659 N N . LEU A 1 203 ? 19.404 -8.103 -29.890 1.00 90.88 203 LEU A N 1
ATOM 1660 C CA . LEU A 1 203 ? 19.528 -8.876 -28.653 1.00 90.88 203 LEU A CA 1
ATOM 1661 C C . LEU A 1 203 ? 20.164 -8.053 -27.527 1.00 90.88 203 LEU A C 1
ATOM 1663 O O . LEU A 1 203 ? 19.671 -8.105 -26.400 1.00 90.88 203 LEU A O 1
ATOM 1667 N N . GLU A 1 204 ? 21.198 -7.268 -27.824 1.00 87.69 204 GLU A N 1
ATOM 1668 C CA . GLU A 1 204 ? 21.819 -6.340 -26.871 1.00 87.69 204 GLU A CA 1
ATOM 1669 C C . GLU A 1 204 ? 20.809 -5.304 -26.361 1.00 87.69 204 GLU A C 1
ATOM 1671 O O . GLU A 1 204 ? 20.660 -5.128 -25.149 1.00 87.69 204 GLU A O 1
ATOM 1676 N N . ASP A 1 205 ? 20.020 -4.704 -27.256 1.00 92.00 205 ASP A N 1
ATOM 1677 C CA . ASP A 1 205 ? 18.956 -3.764 -26.888 1.00 92.00 205 ASP A CA 1
ATOM 1678 C C . ASP A 1 205 ? 17.895 -4.416 -25.991 1.00 92.00 205 ASP A C 1
ATOM 1680 O O . ASP A 1 205 ? 17.400 -3.807 -25.036 1.00 92.00 205 ASP A O 1
ATOM 1684 N N . ARG A 1 206 ? 17.544 -5.680 -26.258 1.00 93.06 206 ARG A N 1
ATOM 1685 C CA . ARG A 1 206 ? 16.601 -6.433 -25.422 1.00 93.06 206 ARG A CA 1
ATOM 1686 C C . ARG A 1 206 ? 17.175 -6.728 -24.038 1.00 93.06 206 ARG A C 1
ATOM 1688 O O . ARG A 1 206 ? 16.443 -6.605 -23.056 1.00 93.06 206 ARG A O 1
ATOM 1695 N N . ILE A 1 207 ? 18.453 -7.092 -23.945 1.00 90.44 207 ILE A N 1
ATOM 1696 C CA . ILE A 1 207 ? 19.142 -7.293 -22.662 1.00 90.44 207 ILE A CA 1
ATOM 1697 C C . ILE A 1 207 ? 19.135 -5.991 -21.859 1.00 90.44 207 ILE A C 1
ATOM 1699 O O . ILE A 1 207 ? 18.766 -6.010 -20.686 1.00 90.44 207 ILE A O 1
ATOM 1703 N N . ASN A 1 208 ? 19.460 -4.863 -22.491 1.00 89.69 208 ASN A N 1
ATOM 1704 C CA . ASN A 1 208 ? 19.459 -3.557 -21.834 1.00 89.69 208 ASN A CA 1
ATOM 1705 C C . ASN A 1 208 ? 18.064 -3.189 -21.304 1.00 89.69 208 ASN A C 1
ATOM 1707 O O . ASN A 1 208 ? 17.932 -2.790 -20.148 1.00 89.69 208 ASN A O 1
ATOM 1711 N N . LYS A 1 209 ? 17.001 -3.414 -22.088 1.00 92.25 209 LYS A N 1
ATOM 1712 C CA . LYS A 1 209 ? 15.612 -3.212 -21.628 1.00 92.25 209 LYS A CA 1
ATOM 1713 C C . LYS A 1 209 ? 15.269 -4.078 -20.414 1.00 92.25 209 LYS A C 1
ATOM 1715 O O . LYS A 1 209 ? 14.672 -3.588 -19.459 1.00 92.25 209 LYS A O 1
ATOM 1720 N N . LEU A 1 210 ? 15.656 -5.354 -20.431 1.00 89.50 210 LEU A N 1
ATOM 1721 C CA . LEU A 1 210 ? 15.414 -6.261 -19.306 1.00 89.50 210 LEU A CA 1
ATOM 1722 C C . LEU A 1 210 ? 16.194 -5.850 -18.051 1.00 89.50 210 LEU A C 1
ATOM 1724 O O . LEU A 1 210 ? 15.664 -5.968 -16.949 1.00 89.50 210 LEU A O 1
ATOM 1728 N N . GLN A 1 211 ? 17.417 -5.335 -18.197 1.00 87.81 211 GLN A N 1
ATOM 1729 C CA . GLN A 1 211 ? 18.190 -4.804 -17.071 1.00 87.81 211 GLN A CA 1
ATOM 1730 C C . GLN A 1 211 ? 17.513 -3.588 -16.432 1.00 87.81 211 GLN A C 1
ATOM 1732 O O . GLN A 1 211 ? 17.461 -3.501 -15.206 1.00 87.81 211 GLN A O 1
ATOM 1737 N N . VAL A 1 212 ? 16.966 -2.674 -17.240 1.00 89.75 212 VAL A N 1
ATOM 1738 C CA . VAL A 1 212 ? 16.220 -1.511 -16.731 1.00 89.75 212 VAL A CA 1
ATOM 1739 C C . VAL A 1 212 ? 15.008 -1.967 -15.918 1.00 89.75 212 VAL A C 1
ATOM 1741 O O . VAL A 1 212 ? 14.890 -1.586 -14.756 1.00 89.75 212 VAL A O 1
ATOM 1744 N N . LEU A 1 213 ? 14.184 -2.869 -16.465 1.00 90.06 213 LEU A N 1
ATOM 1745 C CA . LEU A 1 213 ? 13.015 -3.412 -15.759 1.00 90.06 213 LEU A CA 1
ATOM 1746 C C . LEU A 1 213 ? 13.395 -4.136 -14.457 1.00 90.06 213 LEU A C 1
ATOM 1748 O O . LEU A 1 213 ? 12.706 -4.008 -13.445 1.00 90.06 213 LEU A O 1
ATOM 1752 N N . LEU A 1 214 ? 14.503 -4.885 -14.457 1.00 89.69 214 LEU A N 1
ATOM 1753 C CA . LEU A 1 214 ? 14.994 -5.568 -13.259 1.00 89.69 214 LEU A CA 1
ATOM 1754 C C . LEU A 1 214 ? 15.415 -4.570 -12.170 1.00 89.69 214 LEU A C 1
ATOM 1756 O O . LEU A 1 214 ? 15.112 -4.775 -10.993 1.00 89.69 214 LEU A O 1
ATOM 1760 N N . ASN A 1 215 ? 16.088 -3.484 -12.555 1.00 86.31 215 ASN A N 1
ATOM 1761 C CA . ASN A 1 215 ? 16.500 -2.433 -11.627 1.00 86.31 215 ASN A CA 1
ATOM 1762 C C . ASN A 1 215 ? 15.290 -1.672 -11.061 1.00 86.31 215 ASN A C 1
ATOM 1764 O O . ASN A 1 215 ? 15.240 -1.425 -9.856 1.00 86.31 215 ASN A O 1
ATOM 1768 N N . GLU A 1 216 ? 14.284 -1.371 -11.884 1.00 88.88 216 GLU A N 1
ATOM 1769 C CA . GLU A 1 216 ? 13.021 -0.773 -11.429 1.00 88.88 216 GLU A CA 1
ATOM 1770 C C . GLU A 1 216 ? 12.302 -1.679 -10.420 1.00 88.88 216 GLU A C 1
ATOM 1772 O O . GLU A 1 216 ? 11.909 -1.233 -9.339 1.00 88.88 216 GLU A O 1
ATOM 1777 N N . GLN A 1 217 ? 12.204 -2.981 -10.712 1.00 87.88 217 GLN A N 1
ATOM 1778 C CA . GLN A 1 217 ? 11.597 -3.950 -9.799 1.00 87.88 217 GLN A CA 1
ATOM 1779 C C . GLN A 1 217 ? 12.365 -4.051 -8.471 1.00 87.88 217 GLN A C 1
ATOM 1781 O O . GLN A 1 217 ? 11.753 -4.157 -7.403 1.00 87.88 217 GLN A O 1
ATOM 1786 N N . ALA A 1 218 ? 13.699 -4.014 -8.516 1.00 84.25 218 ALA A N 1
ATOM 1787 C CA . ALA A 1 218 ? 14.532 -4.013 -7.318 1.00 84.25 218 ALA A CA 1
ATOM 1788 C C . ALA A 1 218 ? 14.302 -2.753 -6.467 1.00 84.25 218 ALA A C 1
ATOM 1790 O O . ALA A 1 218 ? 14.150 -2.861 -5.247 1.00 84.25 218 ALA A O 1
ATOM 1791 N N . HIS A 1 219 ? 14.200 -1.581 -7.100 1.00 85.25 219 HIS A N 1
ATOM 1792 C CA . HIS A 1 219 ? 13.915 -0.322 -6.415 1.00 85.25 219 HIS A CA 1
ATOM 1793 C C . HIS A 1 219 ? 12.530 -0.333 -5.748 1.00 85.25 219 HIS A C 1
ATOM 1795 O O . HIS A 1 219 ? 12.391 0.072 -4.589 1.00 85.25 219 HIS A O 1
ATOM 1801 N N . GLU A 1 220 ? 11.495 -0.810 -6.439 1.00 88.88 220 GLU A N 1
ATOM 1802 C CA . GLU A 1 220 ? 10.149 -0.909 -5.863 1.00 88.88 220 GLU A CA 1
ATOM 1803 C C . GLU A 1 220 ? 10.090 -1.924 -4.714 1.00 88.88 220 GLU A C 1
ATOM 1805 O O . GLU A 1 220 ? 9.443 -1.685 -3.691 1.00 88.88 220 GLU A O 1
ATOM 1810 N N . LYS A 1 221 ? 10.840 -3.030 -4.811 1.00 85.44 221 LYS A N 1
ATOM 1811 C CA . LYS A 1 221 ? 10.973 -3.992 -3.709 1.00 85.44 221 LYS A CA 1
ATOM 1812 C C . LYS A 1 221 ? 11.632 -3.364 -2.476 1.00 85.44 221 LYS A C 1
ATOM 1814 O O . LYS A 1 221 ? 11.187 -3.643 -1.364 1.00 85.44 221 LYS A O 1
ATOM 1819 N N . ALA A 1 222 ? 12.642 -2.511 -2.660 1.00 82.06 222 ALA A N 1
ATOM 1820 C CA . ALA A 1 222 ? 13.286 -1.785 -1.564 1.00 82.06 222 ALA A CA 1
ATOM 1821 C C . ALA A 1 222 ? 12.316 -0.804 -0.882 1.00 82.06 222 ALA A C 1
ATOM 1823 O O . ALA A 1 222 ? 12.134 -0.881 0.332 1.00 82.06 222 ALA A O 1
ATOM 1824 N N . LYS A 1 223 ? 11.595 0.020 -1.658 1.00 86.94 223 LYS A N 1
ATOM 1825 C CA . LYS A 1 223 ? 10.547 0.920 -1.134 1.00 86.94 223 LYS A CA 1
ATOM 1826 C C . LYS A 1 223 ? 9.458 0.160 -0.374 1.00 86.94 223 LYS A C 1
ATOM 1828 O O . LYS A 1 223 ? 8.988 0.604 0.671 1.00 86.94 223 LYS A O 1
ATOM 1833 N N . ARG A 1 224 ? 9.033 -1.000 -0.887 1.00 85.25 224 ARG A N 1
ATOM 1834 C CA . ARG A 1 224 ? 8.042 -1.846 -0.208 1.00 85.25 224 ARG A CA 1
ATOM 1835 C C . ARG A 1 224 ? 8.572 -2.385 1.120 1.00 85.25 224 ARG A C 1
ATOM 1837 O O . ARG A 1 224 ? 7.808 -2.441 2.077 1.00 85.25 224 ARG A O 1
ATOM 1844 N N . ALA A 1 225 ? 9.842 -2.782 1.180 1.00 87.75 225 ALA A N 1
ATOM 1845 C CA . ALA A 1 225 ? 10.464 -3.248 2.415 1.00 87.75 225 ALA A CA 1
ATOM 1846 C C . ALA A 1 225 ? 10.533 -2.133 3.472 1.00 87.75 225 ALA A C 1
ATOM 1848 O O . ALA A 1 225 ? 10.160 -2.373 4.614 1.00 87.75 225 ALA A O 1
ATOM 1849 N N . GLU A 1 226 ? 10.903 -0.916 3.073 1.00 86.81 226 GLU A N 1
ATOM 1850 C CA . GLU A 1 226 ? 10.917 0.259 3.954 1.00 86.81 226 GLU A CA 1
ATOM 1851 C C . GLU A 1 226 ? 9.520 0.571 4.515 1.00 86.81 226 GLU A C 1
ATOM 1853 O O . GLU A 1 226 ? 9.345 0.704 5.724 1.00 86.81 226 GLU A O 1
ATOM 1858 N N . ARG A 1 227 ? 8.484 0.585 3.661 1.00 87.88 227 ARG A N 1
ATOM 1859 C CA . ARG A 1 227 ? 7.092 0.769 4.115 1.00 87.88 227 ARG A CA 1
ATOM 1860 C C . ARG A 1 227 ? 6.657 -0.306 5.112 1.00 87.88 227 ARG A C 1
ATOM 1862 O O . ARG A 1 227 ? 5.963 0.003 6.074 1.00 87.88 227 ARG A O 1
ATOM 1869 N N . LEU A 1 228 ? 7.049 -1.561 4.887 1.00 88.88 228 LEU A N 1
ATOM 1870 C CA . LEU A 1 228 ? 6.742 -2.657 5.810 1.00 88.88 228 LEU A CA 1
ATOM 1871 C C . LEU A 1 228 ? 7.464 -2.502 7.154 1.00 88.88 228 LEU A C 1
ATOM 1873 O O . LEU A 1 228 ? 6.885 -2.846 8.180 1.00 88.88 228 LEU A O 1
ATOM 1877 N N . GLU A 1 229 ? 8.689 -1.976 7.169 1.00 91.81 229 GLU A N 1
ATOM 1878 C CA . GLU A 1 229 ? 9.424 -1.689 8.405 1.00 91.81 229 GLU A CA 1
ATOM 1879 C C . GLU A 1 229 ? 8.748 -0.576 9.218 1.00 91.81 229 GLU A C 1
ATOM 1881 O O . GLU A 1 229 ? 8.579 -0.722 10.431 1.00 91.81 229 GLU A O 1
ATOM 1886 N N . ILE A 1 230 ? 8.278 0.483 8.549 1.00 92.00 230 ILE A N 1
ATOM 1887 C CA . ILE A 1 230 ? 7.502 1.558 9.186 1.00 92.00 230 ILE A CA 1
ATOM 1888 C C . ILE A 1 230 ? 6.231 0.984 9.823 1.00 92.00 230 ILE A C 1
ATOM 1890 O O . ILE A 1 230 ? 6.035 1.152 11.027 1.00 92.00 230 ILE A O 1
ATOM 1894 N N . ILE A 1 231 ? 5.430 0.229 9.061 1.00 90.56 231 ILE A N 1
ATOM 1895 C CA . ILE A 1 231 ? 4.193 -0.397 9.561 1.00 90.56 231 ILE A CA 1
ATOM 1896 C C . ILE A 1 231 ? 4.483 -1.325 10.749 1.00 90.56 231 ILE A C 1
ATOM 1898 O O . ILE A 1 231 ? 3.769 -1.291 11.746 1.00 90.56 231 ILE A O 1
ATOM 1902 N N . ALA A 1 232 ? 5.547 -2.132 10.686 1.00 92.81 232 ALA A N 1
ATOM 1903 C CA . ALA A 1 232 ? 5.924 -3.014 11.790 1.00 92.81 232 ALA A CA 1
ATOM 1904 C C . ALA A 1 232 ? 6.299 -2.228 13.060 1.00 92.81 232 ALA A C 1
ATOM 1906 O O . ALA A 1 232 ? 5.971 -2.645 14.172 1.00 92.81 232 ALA A O 1
ATOM 1907 N N . SER A 1 233 ? 6.965 -1.079 12.907 1.00 92.88 233 SER A N 1
ATOM 1908 C CA . SER A 1 233 ? 7.298 -0.205 14.034 1.00 92.88 233 SER A CA 1
ATOM 1909 C C . SER A 1 233 ? 6.060 0.453 14.655 1.00 92.88 233 SER A C 1
ATOM 1911 O O . SER A 1 233 ? 5.972 0.544 15.879 1.00 92.88 233 SER A O 1
ATOM 1913 N N . GLU A 1 234 ? 5.087 0.863 13.836 1.00 92.44 234 GLU A N 1
ATOM 1914 C CA . GLU A 1 234 ? 3.808 1.425 14.287 1.00 92.44 234 GLU A CA 1
ATOM 1915 C C . GLU A 1 234 ? 2.958 0.372 14.993 1.00 92.44 234 GLU A C 1
ATOM 1917 O O . GLU A 1 234 ? 2.458 0.622 16.086 1.00 92.44 234 GLU A O 1
ATOM 1922 N N . GLN A 1 235 ? 2.867 -0.834 14.425 1.00 92.12 235 GLN A N 1
ATOM 1923 C CA . GLN A 1 235 ? 2.164 -1.951 15.047 1.00 92.12 235 GLN A CA 1
ATOM 1924 C C . GLN A 1 235 ? 2.732 -2.252 16.437 1.00 92.12 235 GLN A C 1
ATOM 1926 O O . GLN A 1 235 ? 1.971 -2.417 17.385 1.00 92.12 235 GLN A O 1
ATOM 1931 N N . LYS A 1 236 ? 4.062 -2.256 16.582 1.00 94.62 236 LYS A N 1
ATOM 1932 C CA . LYS A 1 236 ? 4.701 -2.471 17.882 1.00 94.62 236 LYS A CA 1
ATOM 1933 C C . LYS A 1 236 ? 4.332 -1.384 18.900 1.00 94.62 236 LYS A C 1
ATOM 1935 O O . LYS A 1 236 ? 4.056 -1.711 20.049 1.00 94.62 236 LYS A O 1
ATOM 1940 N N . LYS A 1 237 ? 4.300 -0.110 18.489 1.00 93.19 237 LYS A N 1
ATOM 1941 C CA . LYS A 1 237 ? 3.870 0.996 19.366 1.00 93.19 237 LYS A CA 1
ATOM 1942 C C . LYS A 1 237 ? 2.417 0.827 19.807 1.00 93.19 237 LYS A C 1
ATOM 1944 O O . LYS A 1 237 ? 2.138 0.929 20.994 1.00 93.19 237 LYS A O 1
ATOM 1949 N N . LEU A 1 238 ? 1.520 0.496 18.879 1.00 93.12 238 LEU A N 1
ATOM 1950 C CA . LEU A 1 238 ? 0.106 0.258 19.184 1.00 93.12 238 LEU A CA 1
ATOM 1951 C C . LEU A 1 238 ? -0.095 -0.955 20.106 1.00 93.12 238 LEU A C 1
ATOM 1953 O O . LEU A 1 238 ? -0.945 -0.926 20.991 1.00 93.12 238 LEU A O 1
ATOM 1957 N N . GLU A 1 239 ? 0.690 -2.021 19.934 1.00 94.31 239 GLU A N 1
ATOM 1958 C CA . GLU A 1 239 ? 0.678 -3.179 20.836 1.00 94.31 239 GLU A CA 1
ATOM 1959 C C . GLU A 1 239 ? 1.152 -2.809 22.251 1.00 94.31 239 GLU A C 1
ATOM 1961 O O . GLU A 1 239 ? 0.575 -3.274 23.237 1.00 94.31 239 GLU A O 1
ATOM 1966 N N . GLU A 1 240 ? 2.173 -1.954 22.364 1.00 94.25 240 GLU A N 1
ATOM 1967 C CA . GLU A 1 240 ? 2.637 -1.414 23.644 1.00 94.25 240 GLU A CA 1
ATOM 1968 C C . GLU A 1 240 ? 1.574 -0.506 24.288 1.00 94.25 240 GLU A C 1
ATOM 1970 O O . GLU A 1 240 ? 1.269 -0.692 25.465 1.00 94.25 240 GLU A O 1
ATOM 1975 N N . GLU A 1 241 ? 0.953 0.411 23.543 1.00 90.94 241 GLU A N 1
ATOM 1976 C CA . GLU A 1 241 ? -0.140 1.274 24.026 1.00 90.94 241 GLU A CA 1
ATOM 1977 C C . GLU A 1 241 ? -1.339 0.451 24.519 1.00 90.94 241 GLU A C 1
ATOM 1979 O O . GLU A 1 241 ? -1.805 0.644 25.643 1.00 90.94 241 GLU A O 1
ATOM 1984 N N . LEU A 1 242 ? -1.770 -0.547 23.741 1.00 92.56 242 LEU A N 1
ATOM 1985 C CA . LEU A 1 242 ? -2.853 -1.457 24.120 1.00 92.56 242 LEU A CA 1
ATOM 1986 C C . LEU A 1 242 ? -2.533 -2.226 25.408 1.00 92.56 242 LEU A C 1
ATOM 1988 O O . LEU A 1 242 ? -3.426 -2.514 26.208 1.00 92.56 242 LEU A O 1
ATOM 1992 N N . LYS A 1 243 ? -1.265 -2.592 25.616 1.00 95.81 243 LYS A N 1
ATOM 1993 C CA . LYS A 1 243 ? -0.832 -3.246 26.852 1.00 95.81 243 LYS A CA 1
ATOM 1994 C C . LYS A 1 243 ? -0.979 -2.307 28.052 1.00 95.81 243 LYS A C 1
ATOM 1996 O O . LYS A 1 243 ? -1.537 -2.730 29.061 1.00 95.81 243 LYS A O 1
ATOM 2001 N N . HIS A 1 244 ? -0.544 -1.052 27.930 1.00 91.38 244 HIS A N 1
ATOM 2002 C CA . HIS A 1 244 ? -0.686 -0.058 28.999 1.00 91.38 244 HIS A CA 1
ATOM 2003 C C . HIS A 1 244 ? -2.161 0.233 29.306 1.00 91.38 244 HIS A C 1
ATOM 2005 O O . HIS A 1 244 ? -2.541 0.325 30.471 1.00 91.38 244 HIS A O 1
ATOM 2011 N N . GLU A 1 245 ? -3.014 0.317 28.281 1.00 88.56 245 GLU A N 1
ATOM 2012 C CA . GLU A 1 245 ? -4.452 0.537 28.463 1.00 88.56 245 GLU A CA 1
ATOM 2013 C C . GLU A 1 245 ? -5.130 -0.643 29.175 1.00 88.56 245 GLU A C 1
ATOM 2015 O O . GLU A 1 245 ? -5.937 -0.439 30.082 1.00 88.56 245 GLU A O 1
ATOM 2020 N N . LYS A 1 246 ? -4.762 -1.887 28.836 1.00 94.25 246 LYS A N 1
ATOM 2021 C CA . LYS A 1 246 ? -5.248 -3.081 29.548 1.00 94.25 246 LYS A CA 1
ATOM 2022 C C . LYS A 1 246 ? -4.818 -3.097 31.011 1.00 94.25 246 LYS A C 1
ATOM 2024 O O . LYS A 1 246 ? -5.638 -3.392 31.874 1.00 94.25 246 LYS A O 1
ATOM 2029 N N . GLU A 1 247 ? -3.560 -2.764 31.291 1.00 94.44 247 GLU A N 1
ATOM 2030 C CA . GLU A 1 247 ? -3.053 -2.669 32.664 1.00 94.44 247 GLU A CA 1
ATOM 2031 C C . GLU A 1 247 ? -3.802 -1.584 33.457 1.00 94.44 247 GLU A C 1
ATOM 2033 O O . GLU A 1 247 ? -4.237 -1.840 34.580 1.00 94.44 247 GLU A O 1
ATOM 2038 N N . ALA A 1 248 ? -4.040 -0.411 32.860 1.00 92.88 248 ALA A N 1
ATOM 2039 C CA . ALA A 1 248 ? -4.834 0.655 33.473 1.00 92.88 248 ALA A CA 1
ATOM 2040 C C . ALA A 1 248 ? -6.291 0.226 33.722 1.00 92.88 248 ALA A C 1
ATOM 2042 O O . ALA A 1 248 ? -6.834 0.457 34.803 1.00 92.88 248 ALA A O 1
ATOM 2043 N N . HIS A 1 249 ? -6.914 -0.453 32.757 1.00 92.69 249 HIS A N 1
ATOM 2044 C CA . HIS A 1 249 ? -8.262 -0.994 32.906 1.00 92.69 249 HIS A CA 1
ATOM 2045 C C . HIS A 1 249 ? -8.343 -2.026 34.043 1.00 92.69 249 HIS A C 1
ATOM 2047 O O . HIS A 1 249 ? -9.300 -2.017 34.816 1.00 92.69 249 HIS A O 1
ATOM 2053 N N . ASP A 1 250 ? -7.343 -2.898 34.189 1.00 95.31 250 ASP A N 1
ATOM 2054 C CA . ASP A 1 250 ? -7.295 -3.876 35.279 1.00 95.31 250 ASP A CA 1
ATOM 2055 C C . ASP A 1 250 ? -7.142 -3.215 36.657 1.00 95.31 250 ASP A C 1
ATOM 2057 O O . ASP A 1 250 ? -7.723 -3.700 37.632 1.00 95.31 250 ASP A O 1
ATOM 2061 N N . VAL A 1 251 ? -6.407 -2.101 36.751 1.00 94.94 251 VAL A N 1
ATOM 2062 C CA . VAL A 1 251 ? -6.332 -1.287 37.978 1.00 94.94 251 VAL A CA 1
ATOM 2063 C C . VAL A 1 251 ? -7.702 -0.700 38.312 1.00 94.94 251 VAL A C 1
ATOM 2065 O O . VAL A 1 251 ? -8.211 -0.949 39.404 1.00 94.94 251 VAL A O 1
ATOM 2068 N N . ILE A 1 252 ? -8.344 -0.024 37.355 1.00 91.75 252 ILE A N 1
ATOM 2069 C CA . ILE A 1 252 ? -9.679 0.569 37.541 1.00 91.75 252 ILE A CA 1
ATOM 2070 C C . ILE A 1 252 ? -10.696 -0.504 37.941 1.00 91.75 252 ILE A C 1
ATOM 2072 O O . ILE A 1 252 ? -11.515 -0.298 38.832 1.00 91.75 252 ILE A O 1
ATOM 2076 N N . LYS A 1 253 ? -10.636 -1.686 37.321 1.00 96.06 253 LYS A N 1
ATOM 2077 C CA . LYS A 1 253 ? -11.526 -2.803 37.648 1.00 96.06 253 LYS A CA 1
ATOM 2078 C C . LYS A 1 253 ? -11.372 -3.250 39.104 1.00 96.06 253 LYS A C 1
ATOM 2080 O O . LYS A 1 253 ? -12.382 -3.498 39.759 1.00 96.06 253 LYS A O 1
ATOM 2085 N N . LYS A 1 254 ? -10.137 -3.339 39.613 1.00 95.06 254 LYS A N 1
ATOM 2086 C CA . LYS A 1 254 ? -9.871 -3.676 41.021 1.00 95.06 254 LYS A CA 1
ATOM 2087 C C . LYS A 1 254 ? -10.379 -2.593 41.967 1.00 95.06 254 LYS A C 1
ATOM 2089 O O . LYS A 1 254 ? -11.001 -2.923 42.971 1.00 95.06 254 LYS A O 1
ATOM 2094 N N . GLU A 1 255 ? -10.161 -1.319 41.646 1.00 92.88 255 GLU A N 1
ATOM 2095 C CA . GLU A 1 255 ? -10.693 -0.196 42.432 1.00 92.88 255 GLU A CA 1
ATOM 2096 C C . GLU A 1 255 ? -12.225 -0.235 42.495 1.00 92.88 255 GLU A C 1
ATOM 2098 O O . GLU A 1 255 ? -12.817 -0.094 43.564 1.00 92.88 255 GLU A O 1
ATOM 2103 N N . LEU A 1 256 ? -12.877 -0.517 41.367 1.00 94.06 256 LEU A N 1
ATOM 2104 C CA . LEU A 1 256 ? -14.331 -0.623 41.284 1.00 94.06 256 LEU A CA 1
ATOM 2105 C C . LEU A 1 256 ? -14.860 -1.811 42.103 1.00 94.06 256 LEU A C 1
ATOM 2107 O O . LEU A 1 256 ? -15.899 -1.697 42.752 1.00 94.06 256 LEU A O 1
ATOM 2111 N N . GLU A 1 257 ? -14.136 -2.932 42.131 1.00 94.50 257 GLU A N 1
ATOM 2112 C CA . GLU A 1 257 ? -14.460 -4.090 42.972 1.00 94.50 257 GLU A CA 1
ATOM 2113 C C . GLU A 1 257 ? -14.320 -3.784 44.474 1.00 94.50 257 GLU A C 1
ATOM 2115 O O . GLU A 1 257 ? -15.172 -4.204 45.264 1.00 94.50 257 GLU A O 1
ATOM 2120 N N . ILE A 1 258 ? -13.309 -2.999 44.868 1.00 95.81 258 ILE A N 1
ATOM 2121 C CA . ILE A 1 258 ? -13.151 -2.501 46.245 1.00 95.81 258 ILE A CA 1
ATOM 2122 C C . ILE A 1 258 ? -14.353 -1.631 46.629 1.00 95.81 258 ILE A C 1
ATOM 2124 O O . ILE A 1 258 ? -15.021 -1.934 47.617 1.00 95.81 258 ILE A O 1
ATOM 2128 N N . ILE A 1 259 ? -14.696 -0.631 45.810 1.00 93.50 259 ILE A N 1
ATOM 2129 C CA . ILE A 1 259 ? -15.841 0.265 46.053 1.00 93.50 259 ILE A CA 1
ATOM 2130 C C . ILE A 1 259 ? -17.156 -0.526 46.131 1.00 93.50 259 ILE A C 1
ATOM 2132 O O . ILE A 1 259 ? -18.009 -0.257 46.977 1.00 93.50 259 ILE A O 1
ATOM 2136 N N . LEU A 1 260 ? -17.340 -1.535 45.274 1.00 94.38 260 LEU A N 1
ATOM 2137 C CA . LEU A 1 260 ? -18.513 -2.413 45.319 1.00 94.38 260 LEU A CA 1
ATOM 2138 C C . LEU A 1 260 ? -18.614 -3.179 46.641 1.00 94.38 260 LEU A C 1
ATOM 2140 O O . LEU A 1 260 ? -19.713 -3.335 47.176 1.00 94.38 260 LEU A O 1
ATOM 2144 N N . ASN A 1 261 ? -17.493 -3.671 47.164 1.00 95.25 261 ASN A N 1
ATOM 2145 C CA . ASN A 1 261 ? -17.465 -4.379 48.440 1.00 95.25 261 ASN A CA 1
ATOM 2146 C C . ASN A 1 261 ? -17.699 -3.433 49.624 1.00 95.25 261 ASN A C 1
ATOM 2148 O O . ASN A 1 261 ? -18.462 -3.786 50.523 1.00 95.25 261 ASN A O 1
ATOM 2152 N N . GLU A 1 262 ? -17.126 -2.230 49.599 1.00 93.88 262 GLU A N 1
ATOM 2153 C CA . GLU A 1 262 ? -17.399 -1.180 50.589 1.00 93.88 262 GLU A CA 1
ATOM 2154 C C . GLU A 1 262 ? -18.884 -0.794 50.600 1.00 93.88 262 GLU A C 1
ATOM 2156 O O . GLU A 1 262 ? -19.501 -0.749 51.664 1.00 93.88 262 GLU A O 1
ATOM 2161 N N . ASN A 1 263 ? -19.501 -0.620 49.427 1.00 93.00 263 ASN A N 1
ATOM 2162 C CA . ASN A 1 263 ? -20.935 -0.342 49.317 1.00 93.00 263 ASN A CA 1
ATOM 2163 C C . ASN A 1 263 ? -21.793 -1.472 49.900 1.00 93.00 263 ASN A C 1
ATOM 2165 O O . ASN A 1 263 ? -22.729 -1.199 50.649 1.00 93.00 263 ASN A O 1
ATOM 2169 N N . LYS A 1 264 ? -21.457 -2.741 49.629 1.00 95.50 264 LYS A N 1
ATOM 2170 C CA . LYS A 1 264 ? -22.161 -3.888 50.232 1.00 95.50 264 LYS A CA 1
ATOM 2171 C C . LYS A 1 264 ? -22.031 -3.906 51.756 1.00 95.50 264 LYS A C 1
ATOM 2173 O O . LYS A 1 264 ? -23.003 -4.187 52.451 1.00 95.50 264 LYS A O 1
ATOM 2178 N N . GLN A 1 265 ? -20.845 -3.608 52.291 1.00 94.81 265 GLN A N 1
ATOM 2179 C CA . GLN A 1 265 ? -20.654 -3.497 53.740 1.00 94.81 265 GLN A CA 1
ATOM 2180 C C . GLN A 1 265 ? -21.487 -2.351 54.323 1.00 94.81 265 GLN A C 1
ATOM 2182 O O . GLN A 1 265 ? -22.132 -2.527 55.357 1.00 94.81 265 GLN A O 1
ATOM 2187 N N . MET A 1 266 ? -21.528 -1.208 53.637 1.00 94.19 266 MET A N 1
ATOM 2188 C CA . MET A 1 266 ? -22.341 -0.062 54.032 1.00 94.19 266 MET A CA 1
ATOM 2189 C C . MET A 1 266 ? -23.834 -0.405 54.051 1.00 94.19 266 MET A C 1
ATOM 2191 O O . MET A 1 266 ? -24.519 -0.041 55.003 1.00 94.19 266 MET A O 1
ATOM 2195 N N . GLU A 1 267 ? -24.338 -1.141 53.055 1.00 93.62 267 GLU A N 1
ATOM 2196 C CA . GLU A 1 267 ? -25.726 -1.624 53.019 1.00 93.62 267 GLU A CA 1
ATOM 2197 C C . GLU A 1 267 ? -26.055 -2.521 54.218 1.00 93.62 267 GLU A C 1
ATOM 2199 O O . GLU A 1 267 ? -27.087 -2.324 54.861 1.00 93.62 267 GLU A O 1
ATOM 2204 N N . ILE A 1 268 ? -25.164 -3.457 54.571 1.00 95.31 268 ILE A N 1
ATOM 2205 C CA . ILE A 1 268 ? -25.334 -4.320 55.751 1.00 95.31 268 ILE A CA 1
ATOM 2206 C C . ILE A 1 268 ? -25.407 -3.476 57.028 1.00 95.31 268 ILE A C 1
ATOM 2208 O O . ILE A 1 268 ? -26.300 -3.682 57.852 1.00 95.31 268 ILE A O 1
ATOM 2212 N N . ILE A 1 269 ? -24.499 -2.508 57.194 1.00 95.25 269 ILE A N 1
ATOM 2213 C CA . ILE A 1 269 ? -24.496 -1.606 58.355 1.00 95.25 269 ILE A CA 1
ATOM 2214 C C . ILE A 1 269 ? -25.786 -0.783 58.394 1.00 95.25 269 ILE A C 1
ATOM 2216 O O . ILE A 1 269 ? -26.399 -0.650 59.453 1.00 95.25 269 ILE A O 1
ATOM 2220 N N . LEU A 1 270 ? -26.226 -0.247 57.255 1.00 94.56 270 LEU A N 1
ATOM 2221 C CA . LEU A 1 270 ? -27.477 0.503 57.146 1.00 94.56 270 LEU A CA 1
ATOM 2222 C C . LEU A 1 270 ? -28.670 -0.338 57.598 1.00 94.56 270 LEU A C 1
ATOM 2224 O O . LEU A 1 270 ? -29.498 0.147 58.367 1.00 94.56 270 LEU A O 1
ATOM 2228 N N . GLU A 1 271 ? -28.741 -1.595 57.171 1.00 94.62 271 GLU A N 1
ATOM 2229 C CA . GLU A 1 271 ? -29.828 -2.498 57.541 1.00 94.62 271 GLU A CA 1
ATOM 2230 C C . GLU A 1 271 ? -29.791 -2.865 59.035 1.00 94.62 271 GLU A C 1
ATOM 2232 O O . GLU A 1 271 ? -30.821 -2.838 59.713 1.00 94.62 271 GLU A O 1
ATOM 2237 N N . GLN A 1 272 ? -28.600 -3.083 59.601 1.00 93.94 272 GLN A N 1
ATOM 2238 C CA . GLN A 1 272 ? -28.414 -3.245 61.050 1.00 93.94 272 GLN A CA 1
ATOM 2239 C C . GLN A 1 272 ? -28.856 -2.002 61.839 1.00 93.94 272 GLN A C 1
ATOM 2241 O O . GLN A 1 272 ? -29.460 -2.107 62.904 1.00 93.94 272 GLN A O 1
ATOM 2246 N N . LYS A 1 273 ? -28.572 -0.795 61.335 1.00 94.38 273 LYS A N 1
ATOM 2247 C CA . LYS A 1 273 ? -29.002 0.448 61.993 1.00 94.38 273 LYS A CA 1
ATOM 2248 C C . LYS A 1 273 ? -30.504 0.682 61.871 1.00 94.38 273 LYS A C 1
ATOM 2250 O O . LYS A 1 273 ? -31.097 1.154 62.838 1.00 94.38 273 LYS A O 1
ATOM 2255 N N . LYS A 1 274 ? -31.131 0.330 60.742 1.00 95.00 274 LYS A N 1
ATOM 2256 C CA . LYS A 1 274 ? -32.596 0.367 60.596 1.00 95.00 274 LYS A CA 1
ATOM 2257 C C . LYS A 1 274 ? -33.273 -0.587 61.571 1.00 95.00 274 LYS A C 1
ATOM 2259 O O . LYS A 1 274 ? -34.124 -0.148 62.328 1.00 95.00 274 LYS A O 1
ATOM 2264 N N . THR A 1 275 ? -32.843 -1.846 61.612 1.00 93.81 275 THR A N 1
ATOM 2265 C CA . THR A 1 275 ? -33.383 -2.842 62.552 1.00 93.81 275 THR A CA 1
ATOM 2266 C C . THR A 1 275 ? -33.190 -2.422 64.009 1.00 93.81 275 THR A C 1
ATOM 2268 O O . THR A 1 275 ? -34.119 -2.539 64.803 1.00 93.81 275 THR A O 1
ATOM 2271 N N . HIS A 1 276 ? -32.037 -1.844 64.365 1.00 93.00 276 HIS A N 1
ATOM 2272 C CA . HIS A 1 276 ? -31.827 -1.281 65.701 1.00 93.00 276 HIS A CA 1
ATOM 2273 C C . HIS A 1 276 ? -32.762 -0.099 66.000 1.00 93.00 276 HIS A C 1
ATOM 2275 O O . HIS A 1 276 ? -33.348 -0.039 67.078 1.00 93.00 276 HIS A O 1
ATOM 2281 N N . ARG A 1 277 ? -32.937 0.825 65.046 1.00 95.25 277 ARG A N 1
ATOM 2282 C CA . ARG A 1 277 ? -33.895 1.933 65.163 1.00 95.25 277 ARG A CA 1
ATOM 2283 C C . ARG A 1 277 ? -35.314 1.407 65.367 1.00 95.25 277 ARG A C 1
ATOM 2285 O O . ARG A 1 277 ? -36.006 1.900 66.246 1.00 95.25 277 ARG A O 1
ATOM 2292 N N . ASP A 1 278 ? -35.738 0.430 64.575 1.00 93.81 278 ASP A N 1
ATOM 2293 C CA . ASP A 1 278 ? -37.086 -0.134 64.651 1.00 93.81 278 ASP A CA 1
ATOM 2294 C C . ASP A 1 278 ? -37.303 -0.856 65.992 1.00 93.81 278 ASP A C 1
ATOM 2296 O O . ASP A 1 278 ? -38.355 -0.702 66.608 1.00 93.81 278 ASP A O 1
ATOM 2300 N N . GLY A 1 279 ? -36.272 -1.534 66.514 1.00 93.81 279 GLY A N 1
ATOM 2301 C CA . GLY A 1 279 ? -36.272 -2.086 67.872 1.00 93.81 279 GLY A CA 1
ATOM 2302 C C . GLY A 1 279 ? -36.422 -1.018 68.961 1.00 93.81 279 GLY A C 1
ATOM 2303 O O . GLY A 1 279 ? -37.251 -1.172 69.854 1.00 93.81 279 GLY A O 1
ATOM 2304 N N . LEU A 1 280 ? -35.687 0.096 68.862 1.00 91.56 280 LEU A N 1
ATOM 2305 C CA . LEU A 1 280 ? -35.825 1.226 69.791 1.00 91.56 280 LEU A CA 1
ATOM 2306 C C . LEU A 1 280 ? -37.211 1.877 69.709 1.00 91.56 280 LEU A C 1
ATOM 2308 O O . LEU A 1 280 ? -37.765 2.262 70.734 1.00 91.56 280 LEU A O 1
ATOM 2312 N N . ILE A 1 281 ? -37.788 2.001 68.509 1.00 93.94 281 ILE A N 1
ATOM 2313 C CA . ILE A 1 281 ? -39.152 2.520 68.332 1.00 93.94 281 ILE A CA 1
ATOM 2314 C C . ILE A 1 281 ? -40.156 1.601 69.037 1.00 93.94 281 ILE A C 1
ATOM 2316 O O . ILE A 1 281 ? -40.961 2.093 69.826 1.00 93.94 281 ILE A O 1
ATOM 2320 N N . ALA A 1 282 ? -40.063 0.286 68.827 1.00 92.25 282 ALA A N 1
ATOM 2321 C CA . ALA A 1 282 ? -40.931 -0.687 69.488 1.00 92.25 282 ALA A CA 1
ATOM 2322 C C . ALA A 1 282 ? -40.781 -0.658 71.022 1.00 92.25 282 ALA A C 1
ATOM 2324 O O . ALA A 1 282 ? -41.768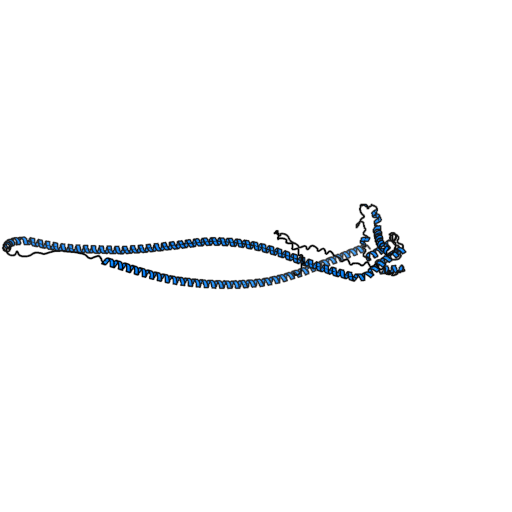 -0.748 71.752 1.00 92.25 282 ALA A O 1
ATOM 2325 N N . GLU A 1 283 ? -39.559 -0.485 71.534 1.00 90.81 283 GLU A N 1
ATOM 2326 C CA . GLU A 1 283 ? -39.307 -0.341 72.971 1.00 90.81 283 GLU A CA 1
ATOM 2327 C C . GLU A 1 283 ? -39.912 0.953 73.534 1.00 90.81 283 GLU A C 1
ATOM 2329 O O . GLU A 1 283 ? -40.567 0.930 74.578 1.00 90.81 283 GLU A O 1
ATOM 2334 N N . VAL A 1 284 ? -39.774 2.075 72.821 1.00 91.81 284 VAL A N 1
ATOM 2335 C CA . VAL A 1 284 ? -40.418 3.346 73.186 1.00 91.81 284 VAL A CA 1
ATOM 2336 C C . VAL A 1 284 ? -41.941 3.209 73.198 1.00 91.81 284 VAL A C 1
ATOM 2338 O O . VAL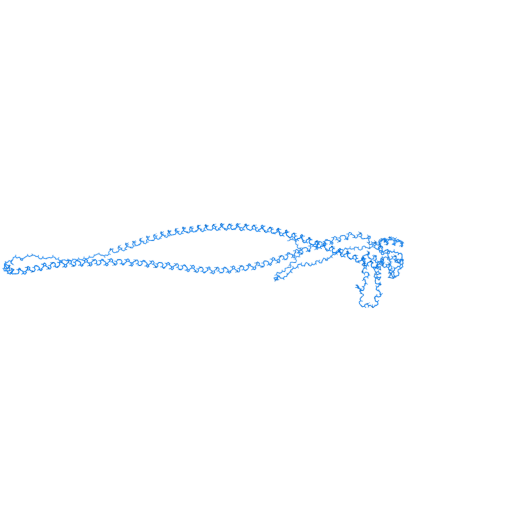 A 1 284 ? -42.588 3.719 74.114 1.00 91.81 284 VAL A O 1
ATOM 2341 N N . GLU A 1 285 ? -42.531 2.530 72.215 1.00 90.56 285 GLU A N 1
ATOM 2342 C CA . GLU A 1 285 ? -43.973 2.265 72.168 1.00 90.56 285 GLU A CA 1
ATOM 2343 C C . GLU A 1 285 ? -44.429 1.386 73.336 1.00 90.56 285 GLU A C 1
ATOM 2345 O O . GLU A 1 285 ? -45.412 1.719 74.001 1.00 90.56 285 GLU A O 1
ATOM 2350 N N . LYS A 1 286 ? -43.671 0.333 73.663 1.00 88.94 286 LYS A N 1
ATOM 2351 C CA . LYS A 1 286 ? -43.927 -0.520 74.830 1.00 88.94 286 LYS A CA 1
ATOM 2352 C C . LYS A 1 286 ? -43.889 0.275 76.137 1.00 88.94 286 LYS A C 1
ATOM 2354 O O . LYS A 1 286 ? -44.819 0.173 76.935 1.00 88.94 286 LYS A O 1
ATOM 2359 N N . LEU A 1 287 ? -42.854 1.092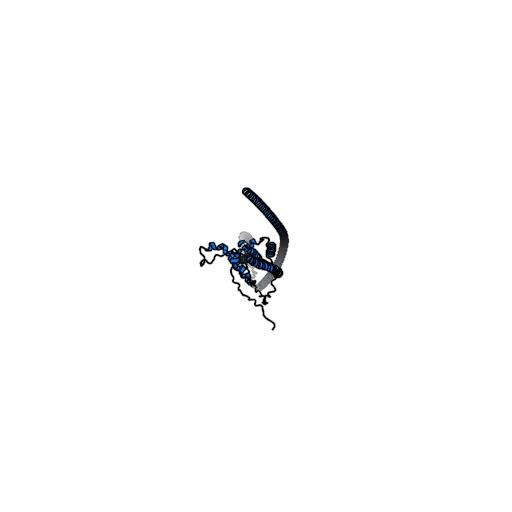 76.347 1.00 87.75 287 LEU A N 1
ATOM 2360 C CA . LEU A 1 287 ? -42.716 1.936 77.541 1.00 87.75 287 LEU A CA 1
ATOM 2361 C C . LEU A 1 287 ? -43.833 2.986 77.632 1.00 87.75 287 LEU A C 1
ATOM 2363 O O . LEU A 1 287 ? -44.343 3.265 78.717 1.00 87.75 287 LEU A O 1
ATOM 2367 N N . ARG A 1 288 ? -44.250 3.564 76.497 1.00 84.44 288 ARG A N 1
ATOM 2368 C CA . ARG A 1 288 ? -45.415 4.461 76.447 1.00 84.44 288 ARG A CA 1
ATOM 2369 C C . ARG A 1 288 ? -46.707 3.733 76.810 1.00 84.44 288 ARG A C 1
ATOM 2371 O O . ARG A 1 288 ? -47.495 4.302 77.554 1.00 84.44 288 ARG A O 1
ATOM 2378 N N . GLY A 1 289 ? -46.902 2.504 76.333 1.00 80.25 289 GLY A N 1
ATOM 2379 C CA . GLY A 1 289 ? -48.041 1.664 76.707 1.00 80.25 289 GLY A CA 1
ATOM 2380 C C . GLY A 1 289 ? -48.070 1.360 78.206 1.00 80.25 289 GLY A C 1
ATOM 2381 O O . GLY A 1 289 ? -49.091 1.574 78.848 1.00 80.25 289 GLY A O 1
ATOM 2382 N N . GLN A 1 290 ? -46.937 0.960 78.791 1.00 77.19 290 GLN A N 1
ATOM 2383 C CA . GLN A 1 290 ? -46.819 0.701 80.236 1.00 77.19 290 GLN A CA 1
ATOM 2384 C C . GLN A 1 290 ? -47.143 1.935 81.086 1.00 77.19 290 GLN A C 1
ATOM 2386 O O . GLN A 1 290 ? -47.883 1.826 82.056 1.00 77.19 290 GLN A O 1
ATOM 2391 N N . ARG A 1 291 ? -46.703 3.131 80.671 1.00 67.62 291 ARG A N 1
ATOM 2392 C CA . ARG A 1 291 ? -47.080 4.387 81.345 1.00 67.62 291 ARG A CA 1
ATOM 2393 C C . ARG A 1 291 ? -48.588 4.651 81.378 1.00 67.62 291 ARG A C 1
ATOM 2395 O O . ARG A 1 291 ? -49.037 5.353 82.279 1.00 67.62 291 ARG A O 1
ATOM 2402 N N . VAL A 1 292 ? -49.348 4.185 80.385 1.00 66.50 292 VAL A N 1
ATOM 2403 C CA . VAL A 1 292 ? -50.814 4.334 80.365 1.00 66.50 292 VAL A CA 1
ATOM 2404 C C . VAL A 1 292 ? -51.450 3.385 81.378 1.00 66.50 292 VAL A C 1
ATOM 2406 O O . VAL A 1 292 ? -52.298 3.829 82.144 1.00 66.50 292 VAL A O 1
ATOM 2409 N N . TYR A 1 293 ? -50.975 2.138 81.457 1.00 63.50 293 TYR A N 1
ATOM 2410 C CA . TYR A 1 293 ? -51.426 1.176 82.469 1.00 63.50 293 TYR A CA 1
ATOM 2411 C C . TYR A 1 293 ? -51.126 1.650 83.897 1.00 63.50 293 TYR A C 1
ATOM 2413 O O . TYR A 1 293 ? -52.026 1.657 84.729 1.00 63.50 293 TYR A O 1
ATOM 2421 N N . ASP A 1 294 ? -49.917 2.158 84.162 1.00 70.69 294 ASP A N 1
ATOM 2422 C CA . ASP A 1 294 ? -49.574 2.708 85.481 1.00 70.69 294 ASP A CA 1
ATOM 2423 C C . ASP A 1 294 ? -50.462 3.912 85.848 1.00 70.69 294 ASP A C 1
ATOM 2425 O O . ASP A 1 294 ? -50.839 4.094 87.004 1.00 70.69 294 ASP A O 1
ATOM 2429 N N . ALA A 1 295 ? -50.818 4.754 84.871 1.00 70.25 295 ALA A N 1
ATOM 2430 C CA . ALA A 1 295 ? -51.688 5.904 85.105 1.00 70.25 295 ALA A CA 1
ATOM 2431 C C . ALA A 1 295 ? -53.138 5.492 85.417 1.00 70.25 295 ALA A C 1
ATOM 2433 O O . ALA A 1 295 ? -53.779 6.129 86.254 1.00 70.25 295 ALA A O 1
ATOM 2434 N N . GLU A 1 296 ? -53.652 4.445 84.768 1.00 73.06 296 GLU A N 1
ATOM 2435 C CA . GLU A 1 296 ? -54.973 3.880 85.062 1.00 73.06 296 GLU A CA 1
ATOM 2436 C C . GLU A 1 296 ? -55.001 3.186 86.430 1.00 73.06 296 GLU A C 1
ATOM 2438 O O . GLU A 1 296 ? -55.931 3.431 87.199 1.00 73.06 296 GLU A O 1
ATOM 2443 N N . ASP A 1 297 ? -53.955 2.437 86.793 1.00 73.12 297 ASP A N 1
ATOM 2444 C CA . ASP A 1 297 ? -53.817 1.824 88.121 1.00 73.12 297 ASP A CA 1
ATOM 2445 C C . ASP A 1 297 ? -53.739 2.878 89.234 1.00 73.12 297 ASP A C 1
ATOM 2447 O O . ASP A 1 297 ? -54.420 2.768 90.257 1.00 73.12 297 ASP A O 1
ATOM 2451 N N . ILE A 1 298 ? -52.965 3.951 89.034 1.00 71.06 298 ILE A N 1
ATOM 2452 C CA . ILE A 1 298 ? -52.905 5.074 89.982 1.00 71.06 298 ILE A CA 1
ATOM 2453 C C . ILE A 1 298 ? -54.278 5.741 90.106 1.00 71.06 298 ILE A C 1
ATOM 2455 O O . ILE A 1 298 ? -54.709 6.070 91.213 1.00 71.06 298 ILE A O 1
ATOM 2459 N N . LYS A 1 299 ? -54.995 5.929 88.994 1.00 77.31 299 LYS A N 1
ATOM 2460 C CA . LYS A 1 299 ? -56.334 6.523 89.012 1.00 77.31 299 LYS A CA 1
ATOM 2461 C C . LYS A 1 299 ? -57.338 5.633 89.753 1.00 77.31 299 LYS A C 1
ATOM 2463 O O . LYS A 1 299 ? -58.085 6.148 90.580 1.00 77.31 299 LYS A O 1
ATOM 2468 N N . ALA A 1 300 ? -57.303 4.320 89.532 1.00 79.94 300 ALA A N 1
ATOM 2469 C CA . ALA A 1 300 ? -58.141 3.355 90.241 1.00 79.94 300 ALA A CA 1
ATOM 2470 C C . ALA A 1 300 ? -57.849 3.339 91.753 1.00 79.94 300 ALA A C 1
ATOM 2472 O O . ALA A 1 300 ? -58.774 3.331 92.565 1.00 79.94 300 ALA A O 1
ATOM 2473 N N . GLN A 1 301 ? -56.575 3.420 92.156 1.00 73.56 301 GLN A N 1
ATOM 2474 C CA . GLN A 1 301 ? -56.193 3.534 93.570 1.00 73.56 301 GLN A CA 1
ATOM 2475 C C . GLN A 1 301 ? -56.685 4.842 94.206 1.00 73.56 301 GLN A C 1
ATOM 2477 O O . GLN A 1 301 ? -57.137 4.835 95.353 1.00 73.56 301 GLN A O 1
ATOM 2482 N N . VAL A 1 302 ? -56.640 5.961 93.474 1.00 77.31 302 VAL A N 1
ATOM 2483 C CA . VAL A 1 302 ? -57.179 7.251 93.935 1.00 77.31 302 VAL A CA 1
ATOM 2484 C C . VAL A 1 302 ? -58.702 7.199 94.071 1.00 77.31 302 VAL A C 1
ATOM 2486 O O . VAL A 1 302 ? -59.235 7.667 95.077 1.00 77.31 302 VAL A O 1
ATOM 2489 N N . GLU A 1 303 ? -59.413 6.604 93.114 1.00 81.94 303 GLU A N 1
ATOM 2490 C CA . GLU A 1 303 ? -60.872 6.437 93.176 1.00 81.94 303 GLU A CA 1
ATOM 2491 C C . GLU A 1 303 ? -61.287 5.549 94.361 1.00 81.94 303 GLU A C 1
ATOM 2493 O O . GLU A 1 303 ? -62.167 5.935 95.133 1.00 81.94 303 GLU A O 1
ATOM 2498 N N . GLN A 1 304 ? -60.585 4.434 94.596 1.00 81.38 304 GLN A N 1
ATOM 2499 C CA . GLN A 1 304 ? -60.813 3.575 95.762 1.00 81.38 304 GLN A CA 1
ATOM 2500 C C . GLN A 1 304 ? -60.533 4.305 97.085 1.00 81.38 304 GLN A C 1
ATOM 2502 O O . GLN A 1 304 ? -61.312 4.202 98.033 1.00 81.38 304 GLN A O 1
ATOM 2507 N N . ALA A 1 305 ? -59.438 5.067 97.168 1.00 77.06 305 ALA A N 1
ATOM 2508 C CA . ALA A 1 305 ? -59.118 5.853 98.357 1.00 77.06 305 ALA A CA 1
ATOM 2509 C C . ALA A 1 305 ? -60.181 6.930 98.628 1.00 77.06 305 ALA A C 1
ATOM 2511 O O . ALA A 1 305 ? -60.585 7.121 99.773 1.00 77.06 305 ALA A O 1
ATOM 2512 N N . THR A 1 306 ? -60.680 7.584 97.577 1.00 82.88 306 THR A N 1
ATOM 2513 C CA . THR A 1 306 ? -61.746 8.592 97.679 1.00 82.88 306 THR A CA 1
ATOM 2514 C C . THR A 1 306 ? -63.049 7.962 98.173 1.00 82.88 306 THR A C 1
ATOM 2516 O O . THR A 1 306 ? -63.684 8.497 99.080 1.00 82.88 306 THR A O 1
ATOM 2519 N N . HIS A 1 307 ? -63.414 6.784 97.655 1.00 84.44 307 HIS A N 1
ATOM 2520 C CA . HIS A 1 307 ? -64.578 6.034 98.131 1.00 84.44 307 HIS A CA 1
ATOM 2521 C C . HIS A 1 307 ? -64.433 5.620 99.605 1.00 84.44 307 HIS A C 1
ATOM 2523 O O . HIS A 1 307 ? -65.377 5.763 100.383 1.00 84.44 307 HIS A O 1
ATOM 2529 N N . ASN A 1 308 ? -63.256 5.145 100.019 1.00 81.88 308 ASN A N 1
ATOM 2530 C CA . ASN A 1 308 ? -63.005 4.766 101.411 1.00 81.88 308 ASN A CA 1
ATOM 2531 C C . ASN A 1 308 ? -63.111 5.969 102.366 1.00 81.88 308 ASN A C 1
ATOM 2533 O O . ASN A 1 308 ? -63.620 5.829 103.478 1.00 81.88 308 ASN A O 1
ATOM 2537 N N . VAL A 1 309 ? -62.646 7.151 101.941 1.00 83.12 309 VAL A N 1
ATOM 2538 C CA . VAL A 1 309 ? -62.800 8.398 102.707 1.00 83.12 309 VAL A CA 1
ATOM 2539 C C . VAL A 1 309 ? -64.275 8.768 102.833 1.00 83.12 309 VAL A C 1
ATOM 2541 O O . VAL A 1 309 ? -64.721 9.038 103.945 1.00 83.12 309 VAL A O 1
ATOM 2544 N N . GLN A 1 310 ? -65.045 8.695 101.744 1.00 86.44 310 GLN A N 1
ATOM 2545 C CA . GLN A 1 310 ? -66.483 8.970 101.776 1.00 86.44 310 GLN A CA 1
ATOM 2546 C C . GLN A 1 310 ? -67.225 8.018 102.727 1.00 86.44 310 GLN A C 1
ATOM 2548 O O . GLN A 1 310 ? -68.004 8.466 103.564 1.00 86.44 310 GLN A O 1
ATOM 2553 N N . GLU A 1 311 ? -66.935 6.713 102.684 1.00 81.50 311 GLU A N 1
ATOM 2554 C CA . GLU A 1 311 ? -67.523 5.756 103.631 1.00 81.50 311 GLU A CA 1
ATOM 2555 C C . GLU A 1 311 ? -67.143 6.050 105.086 1.00 81.50 311 GLU A C 1
ATOM 2557 O O . GLU A 1 311 ? -67.949 5.846 105.997 1.00 81.50 311 GLU A O 1
ATOM 2562 N N . ALA A 1 312 ? -65.903 6.477 105.332 1.00 80.56 312 ALA A N 1
ATOM 2563 C CA . ALA A 1 312 ? -65.453 6.847 106.665 1.00 80.56 312 ALA A CA 1
ATOM 2564 C C . ALA A 1 312 ? -66.163 8.116 107.158 1.00 80.56 312 ALA A C 1
ATOM 2566 O O . ALA A 1 312 ? -66.568 8.164 108.320 1.00 80.56 312 ALA A O 1
ATOM 2567 N N . GLU A 1 313 ? -66.368 9.108 106.288 1.00 82.69 313 GLU A N 1
ATOM 2568 C CA . GLU A 1 313 ? -67.161 10.303 106.582 1.00 82.69 313 GLU A CA 1
ATOM 2569 C C . GLU A 1 313 ? -68.621 9.950 106.876 1.00 82.69 313 GLU A C 1
ATOM 2571 O O . GLU A 1 313 ? -69.159 10.393 107.894 1.00 82.69 313 GLU A O 1
ATOM 2576 N N . ASP A 1 314 ? -69.247 9.084 106.079 1.00 83.06 314 ASP A N 1
ATOM 2577 C CA . ASP A 1 314 ? -70.623 8.625 106.298 1.00 83.06 314 ASP A CA 1
ATOM 2578 C C . ASP A 1 314 ? -70.755 7.858 107.627 1.00 83.06 314 ASP A C 1
ATOM 2580 O O . ASP A 1 314 ? -71.661 8.125 108.428 1.00 83.06 314 ASP A O 1
ATOM 2584 N N . LYS A 1 315 ? -69.800 6.965 107.935 1.00 85.25 315 LYS A N 1
ATOM 2585 C CA . LYS A 1 315 ? -69.719 6.259 109.229 1.00 85.25 315 LYS A CA 1
ATOM 2586 C C . LYS A 1 315 ? -69.530 7.233 110.390 1.00 85.25 315 LYS A C 1
ATOM 2588 O O . LYS A 1 315 ? -70.187 7.090 111.420 1.00 85.25 315 LYS A O 1
ATOM 2593 N N . LEU A 1 316 ? -68.676 8.243 110.242 1.00 83.62 316 LEU A N 1
ATOM 2594 C CA . LEU A 1 316 ? -68.435 9.258 111.270 1.00 83.62 316 LEU A CA 1
ATOM 2595 C C . LEU A 1 316 ? -69.680 10.126 111.493 1.00 83.62 316 LEU A C 1
ATOM 2597 O O . LEU A 1 316 ? -70.017 10.449 112.633 1.00 83.62 316 LEU A O 1
ATOM 2601 N N . THR A 1 317 ? -70.407 10.449 110.427 1.00 83.94 317 THR A N 1
ATOM 2602 C CA . THR A 1 317 ? -71.672 11.193 110.483 1.00 83.94 317 THR A CA 1
ATOM 2603 C C . THR A 1 317 ? -72.757 10.379 111.191 1.00 83.94 317 THR A C 1
ATOM 2605 O O . THR A 1 317 ? -73.426 10.894 112.089 1.00 83.94 317 THR A O 1
ATOM 2608 N N . SER A 1 318 ? -72.858 9.084 110.883 1.00 84.31 318 SER A N 1
ATOM 2609 C CA . SER A 1 318 ? -73.727 8.130 111.585 1.00 84.31 318 SER A CA 1
ATOM 2610 C C . SER A 1 318 ? -73.376 8.005 113.075 1.00 84.31 318 SER A C 1
ATOM 2612 O O . SER A 1 318 ? -74.252 8.087 113.943 1.00 84.31 318 SER A O 1
ATOM 2614 N N . LEU A 1 319 ? -72.086 7.898 113.409 1.00 82.50 319 LEU A N 1
ATOM 2615 C CA . LEU A 1 319 ? -71.618 7.854 114.797 1.00 82.50 319 LEU A CA 1
ATOM 2616 C C . LEU A 1 319 ? -71.916 9.157 115.546 1.00 82.50 319 LEU A C 1
ATOM 2618 O O . LEU A 1 319 ? -72.361 9.100 116.689 1.00 82.50 319 LEU A O 1
ATOM 2622 N N . ARG A 1 320 ? -71.744 10.326 114.915 1.00 85.06 320 ARG A N 1
ATOM 2623 C CA . ARG A 1 320 ? -72.126 11.624 115.500 1.00 85.06 320 ARG A CA 1
ATOM 2624 C C . ARG A 1 320 ? -73.627 11.711 115.766 1.00 85.06 320 ARG A C 1
ATOM 2626 O O . ARG A 1 320 ? -74.016 12.150 116.845 1.00 85.06 320 ARG A O 1
ATOM 2633 N N . ALA A 1 321 ? -74.460 11.260 114.828 1.00 81.00 321 ALA A N 1
ATOM 2634 C CA . ALA A 1 321 ? -75.909 11.204 115.019 1.00 81.00 321 ALA A CA 1
ATOM 2635 C C . ALA A 1 321 ? -76.285 10.275 116.187 1.00 81.00 321 ALA A C 1
ATOM 2637 O O . ALA A 1 321 ? -77.087 10.642 117.048 1.00 81.00 321 ALA A O 1
ATOM 2638 N N . THR A 1 322 ? -75.636 9.111 116.274 1.00 80.44 322 THR A N 1
ATOM 2639 C CA . THR A 1 322 ? -75.819 8.153 117.375 1.00 80.44 322 THR A CA 1
ATOM 2640 C C . THR A 1 322 ? -75.378 8.747 118.715 1.00 80.44 322 THR A C 1
ATOM 2642 O O . THR A 1 322 ? -76.069 8.595 119.722 1.00 80.44 322 THR A O 1
ATOM 2645 N N . LEU A 1 323 ? -74.254 9.465 118.744 1.00 82.00 323 LEU A N 1
ATOM 2646 C CA . LEU A 1 323 ? -73.733 10.118 119.944 1.00 82.00 323 LEU A CA 1
ATOM 2647 C C . LEU A 1 323 ? -74.683 11.223 120.421 1.00 82.00 323 LEU A C 1
ATOM 2649 O O . LEU A 1 323 ? -75.040 11.241 121.595 1.00 82.00 323 LEU A O 1
ATOM 2653 N N . MET A 1 324 ? -75.193 12.058 119.512 1.00 83.81 324 MET A N 1
ATOM 2654 C CA . MET A 1 324 ? -76.205 13.075 119.823 1.00 83.81 324 MET A CA 1
ATOM 2655 C C . MET A 1 324 ? -77.504 12.447 120.360 1.00 83.81 324 MET A C 1
ATOM 2657 O O . MET A 1 324 ? -78.103 12.946 121.316 1.00 83.81 324 MET A O 1
ATOM 2661 N N . GLN A 1 325 ? -77.932 11.314 119.794 1.00 81.69 325 GLN A N 1
ATOM 2662 C CA . GLN A 1 325 ? -79.078 10.557 120.300 1.00 81.69 325 GLN A CA 1
ATOM 2663 C C . GLN A 1 325 ? -78.819 10.028 121.721 1.00 81.69 325 GLN A C 1
ATOM 2665 O O . GLN A 1 325 ? -79.692 10.131 122.586 1.00 81.69 325 GLN A O 1
ATOM 2670 N N . LYS A 1 326 ? -77.612 9.516 121.996 1.00 78.94 326 LYS A N 1
ATOM 2671 C CA . LYS A 1 326 ? -77.203 9.058 123.333 1.00 78.94 326 LYS A CA 1
ATOM 2672 C C . LYS A 1 326 ? -77.087 10.208 124.337 1.00 78.94 326 LYS A C 1
ATOM 2674 O O . LYS A 1 326 ? -77.529 10.036 125.470 1.00 78.94 326 LYS A O 1
ATOM 2679 N N . GLU A 1 327 ? -76.585 11.376 123.943 1.00 80.44 327 GLU A N 1
ATOM 2680 C CA . GLU A 1 327 ? -76.571 12.583 124.783 1.00 80.44 327 GLU A CA 1
ATOM 2681 C C . GLU A 1 327 ? -77.987 13.028 125.167 1.00 80.44 327 GLU A C 1
ATOM 2683 O O . GLU A 1 327 ? -78.247 13.345 126.330 1.00 80.44 327 GLU A O 1
ATOM 2688 N N . ASN A 1 328 ? -78.933 12.985 124.224 1.00 77.62 328 ASN A N 1
ATOM 2689 C CA . ASN A 1 328 ? -80.342 13.262 124.509 1.00 77.62 328 ASN A CA 1
ATOM 2690 C C . ASN A 1 328 ? -80.962 12.211 125.444 1.00 77.62 328 ASN A C 1
ATOM 2692 O O . ASN A 1 328 ? -81.664 12.571 126.391 1.00 77.62 328 ASN A O 1
ATOM 2696 N N . CYS A 1 329 ? -80.659 10.923 125.251 1.00 76.00 329 CYS A N 1
ATOM 2697 C CA . CYS A 1 329 ? -81.053 9.876 126.198 1.00 76.00 329 CYS A CA 1
ATOM 2698 C C . CYS A 1 329 ? -80.470 10.113 127.600 1.00 76.00 329 CYS A C 1
ATOM 2700 O O . CYS A 1 329 ? -81.170 9.905 128.589 1.00 76.00 329 CYS A O 1
ATOM 2702 N N . LEU A 1 330 ? -79.222 10.574 127.706 1.00 77.06 330 LEU A N 1
ATOM 2703 C CA . LEU A 1 330 ? -78.567 10.838 128.987 1.00 77.06 330 LEU A CA 1
ATOM 2704 C C . LEU A 1 330 ? -79.188 12.040 129.716 1.00 77.06 330 LEU A C 1
ATOM 2706 O O . LEU A 1 330 ? -79.413 11.964 130.923 1.00 77.06 330 LEU A O 1
ATOM 2710 N N . LYS A 1 331 ? -79.553 13.108 128.991 1.00 75.44 331 LYS A N 1
ATOM 2711 C CA . LYS A 1 331 ? -80.338 14.230 129.543 1.00 75.44 331 LYS A CA 1
ATOM 2712 C C . LYS A 1 331 ? -81.707 13.773 130.053 1.00 75.44 331 LYS A C 1
ATOM 2714 O O . LYS A 1 331 ? -82.097 14.144 131.159 1.00 75.44 331 LYS A O 1
ATOM 2719 N N . ASN A 1 332 ? -82.401 12.914 129.302 1.00 69.81 332 ASN A N 1
ATOM 2720 C CA . ASN A 1 332 ? -83.670 12.329 129.744 1.00 69.81 332 ASN A CA 1
ATOM 2721 C C . ASN A 1 332 ? -83.491 11.457 131.001 1.00 69.81 332 ASN A C 1
ATOM 2723 O O . ASN A 1 332 ? -84.276 11.560 131.940 1.00 69.81 332 ASN A O 1
ATOM 2727 N N . LEU A 1 333 ? -82.428 10.651 131.073 1.00 61.19 333 LEU A N 1
ATOM 2728 C CA . LEU A 1 333 ? -82.111 9.834 132.251 1.00 61.19 333 LEU A CA 1
ATOM 2729 C C . LEU A 1 333 ? -81.768 10.681 133.486 1.00 61.19 333 LEU A C 1
ATOM 2731 O O . LEU A 1 333 ? -82.182 10.344 134.596 1.00 61.19 333 LEU A O 1
ATOM 2735 N N . GLN A 1 334 ? -81.069 11.805 133.313 1.00 67.69 334 GLN A N 1
ATOM 2736 C CA . GLN A 1 334 ? -80.798 12.746 134.404 1.00 67.69 334 GLN A CA 1
ATOM 2737 C C . GLN A 1 334 ? -82.077 13.415 134.934 1.00 67.69 334 GLN A C 1
ATOM 2739 O O . GLN A 1 334 ? -82.184 13.621 136.142 1.00 67.69 334 GLN A O 1
ATOM 2744 N N . ALA A 1 335 ? -83.066 13.681 134.074 1.00 64.75 335 ALA A N 1
ATOM 2745 C CA . ALA A 1 335 ? -84.362 14.234 134.477 1.00 64.75 335 ALA A CA 1
ATOM 2746 C C . ALA A 1 335 ? -85.261 13.220 135.219 1.00 64.75 335 ALA A C 1
ATOM 2748 O O . ALA A 1 335 ? -86.055 13.610 136.072 1.00 64.75 335 ALA A O 1
ATOM 2749 N N . ILE A 1 336 ? -85.126 11.919 134.935 1.00 59.03 336 ILE A N 1
ATOM 2750 C CA . ILE A 1 336 ? -85.971 10.849 135.508 1.00 59.03 336 ILE A CA 1
ATOM 2751 C C . ILE A 1 336 ? -85.403 10.288 136.833 1.00 59.03 336 ILE A C 1
ATOM 2753 O O . ILE A 1 336 ? -86.131 9.671 137.614 1.00 59.03 336 ILE A O 1
ATOM 2757 N N . LYS A 1 337 ? -84.127 10.549 137.149 1.00 55.00 337 LYS A N 1
ATOM 2758 C CA . LYS A 1 337 ? -83.426 10.055 138.352 1.00 55.00 337 LYS A CA 1
ATOM 2759 C C . LYS A 1 337 ? -84.162 10.280 139.695 1.00 55.00 337 LYS A C 1
ATOM 2761 O O . LYS A 1 337 ? -84.154 9.352 140.501 1.00 55.00 337 LYS A O 1
ATOM 2766 N N . PRO A 1 338 ? -84.841 11.413 139.966 1.00 60.25 338 PRO A N 1
ATOM 2767 C CA . PRO A 1 338 ? -85.586 11.584 141.218 1.00 60.25 338 PRO A CA 1
ATOM 2768 C C . PRO A 1 338 ? -86.788 10.630 141.329 1.00 60.25 338 PRO A C 1
ATOM 2770 O O . PRO A 1 338 ? -87.044 10.095 142.406 1.00 60.25 338 PRO A O 1
ATOM 2773 N N . ASN A 1 339 ? -87.458 10.337 140.207 1.00 57.47 339 ASN A N 1
ATOM 2774 C CA . ASN A 1 339 ? -88.648 9.479 140.154 1.00 57.47 339 ASN A CA 1
ATOM 2775 C C . ASN A 1 339 ? -88.307 7.983 140.288 1.00 57.47 339 ASN A C 1
ATOM 2777 O O . ASN A 1 339 ? -89.094 7.219 140.844 1.00 57.47 339 ASN A O 1
ATOM 2781 N N . LEU A 1 340 ? -87.113 7.562 139.853 1.00 55.88 340 LEU A N 1
ATOM 2782 C CA . LEU A 1 340 ? -86.634 6.181 140.013 1.00 55.88 340 LEU A CA 1
ATOM 2783 C C . LEU A 1 340 ? -86.294 5.823 141.468 1.00 55.88 340 LEU A C 1
ATOM 2785 O O . LEU A 1 340 ? -86.437 4.666 141.850 1.00 55.88 340 LEU A O 1
ATOM 2789 N N . THR A 1 341 ? -85.938 6.796 142.311 1.00 58.03 341 THR A N 1
ATOM 2790 C CA . THR A 1 341 ? -85.761 6.566 143.761 1.00 58.03 341 THR A CA 1
ATOM 2791 C C . THR A 1 341 ? -87.079 6.191 144.449 1.00 58.03 341 THR A C 1
ATOM 2793 O O . THR A 1 341 ? -87.078 5.405 145.391 1.00 58.03 341 THR A O 1
ATOM 2796 N N . LEU A 1 342 ? -88.211 6.708 143.953 1.00 57.72 342 LEU A N 1
ATOM 2797 C CA . LEU A 1 342 ? -89.551 6.381 144.450 1.00 57.72 342 LEU A CA 1
ATOM 2798 C C . LEU A 1 342 ? -90.029 5.010 143.931 1.00 57.72 342 LEU A C 1
ATOM 2800 O O . LEU A 1 342 ? -90.656 4.254 144.666 1.00 57.72 342 LEU A O 1
ATOM 2804 N N . ALA A 1 343 ? -89.682 4.664 142.685 1.00 55.19 343 ALA A N 1
ATOM 2805 C CA . ALA A 1 343 ? -90.015 3.377 142.074 1.00 55.19 343 ALA A CA 1
ATOM 2806 C C . ALA A 1 343 ? -89.170 2.205 142.612 1.00 55.19 343 ALA A C 1
ATOM 2808 O O . ALA A 1 343 ? -89.662 1.084 142.656 1.00 55.19 343 ALA A O 1
ATOM 2809 N N . ASN A 1 344 ? -87.938 2.443 143.081 1.00 52.53 344 ASN A N 1
ATOM 2810 C CA . ASN A 1 344 ? -87.073 1.398 143.647 1.00 52.53 344 ASN A CA 1
ATOM 2811 C C . ASN A 1 344 ? -87.628 0.808 144.964 1.00 52.53 344 ASN A C 1
ATOM 2813 O O . ASN A 1 344 ? -87.471 -0.379 145.232 1.00 52.53 344 ASN A O 1
ATOM 2817 N N . ASN A 1 345 ? -88.377 1.602 145.739 1.00 56.81 345 ASN A N 1
ATOM 2818 C CA . ASN A 1 345 ? -89.096 1.103 146.919 1.00 56.81 345 ASN A CA 1
ATOM 2819 C C . ASN A 1 345 ? -90.313 0.229 146.559 1.00 56.81 345 ASN A C 1
ATOM 2821 O O . ASN A 1 345 ? -90.730 -0.580 147.377 1.00 56.81 345 ASN A O 1
ATOM 2825 N N . LEU A 1 346 ? -90.857 0.363 145.344 1.00 53.03 346 LEU A N 1
ATOM 2826 C CA . LEU A 1 346 ? -91.966 -0.453 144.828 1.00 53.03 346 LEU A CA 1
ATOM 2827 C C . LEU A 1 346 ? -91.474 -1.650 143.984 1.00 53.03 346 LEU A C 1
ATOM 2829 O O . LEU A 1 346 ? -92.200 -2.621 143.799 1.00 53.03 346 LEU A O 1
ATOM 2833 N N . LEU A 1 347 ? -90.224 -1.621 143.505 1.00 49.19 347 LEU A N 1
ATOM 2834 C CA . LEU A 1 347 ? -89.597 -2.686 142.710 1.00 49.19 347 LEU A CA 1
ATOM 2835 C C . LEU A 1 347 ? -88.963 -3.800 143.556 1.00 49.19 347 LEU A C 1
ATOM 2837 O O . LEU A 1 347 ? -88.888 -4.930 143.077 1.00 49.19 347 LEU A O 1
ATOM 2841 N N . HIS A 1 348 ? -88.610 -3.548 144.822 1.00 52.38 348 HIS A N 1
ATOM 2842 C CA . HIS A 1 348 ? -88.230 -4.624 145.753 1.00 52.38 348 HIS A CA 1
ATOM 2843 C C . HIS A 1 348 ? -89.382 -5.601 146.055 1.00 52.38 348 HIS A C 1
ATOM 2845 O O . HIS A 1 348 ? -89.128 -6.734 146.455 1.00 52.38 348 HIS A O 1
ATOM 2851 N N . GLU A 1 349 ? -90.631 -5.196 145.809 1.00 50.09 349 GLU A N 1
ATOM 2852 C CA . GLU A 1 349 ? -91.824 -6.041 145.949 1.00 50.09 349 GLU A CA 1
ATOM 2853 C C . GLU A 1 349 ? -92.112 -6.879 144.683 1.00 50.09 349 GLU A C 1
ATOM 2855 O O . GLU A 1 349 ? -92.776 -7.910 144.751 1.00 50.09 349 GLU A O 1
ATOM 2860 N N . ILE A 1 350 ? -91.560 -6.482 143.528 1.00 45.94 350 ILE A N 1
ATOM 2861 C CA . ILE A 1 350 ? -91.803 -7.111 142.214 1.00 45.94 350 ILE A CA 1
ATOM 2862 C C . ILE A 1 350 ? -90.616 -7.993 141.766 1.00 45.94 350 ILE A C 1
ATOM 2864 O O . ILE A 1 350 ? -90.782 -8.909 140.963 1.00 45.94 350 ILE A O 1
ATOM 2868 N N . MET A 1 351 ? -89.431 -7.811 142.356 1.00 43.72 351 MET A N 1
ATOM 2869 C CA . MET A 1 351 ? -88.195 -8.550 142.048 1.00 43.72 351 MET A CA 1
ATOM 2870 C C . MET A 1 351 ? -88.160 -10.010 142.565 1.00 43.72 351 MET A C 1
ATOM 2872 O O . MET A 1 351 ? -87.128 -10.663 142.482 1.00 43.72 351 MET A O 1
ATOM 2876 N N . ASN A 1 352 ? -89.282 -10.554 143.053 1.00 39.53 352 ASN A N 1
ATOM 2877 C CA . ASN A 1 352 ? -89.408 -11.967 143.446 1.00 39.53 352 ASN A CA 1
ATOM 2878 C C . ASN A 1 352 ? -90.030 -12.873 142.364 1.00 39.53 352 ASN A C 1
ATOM 2880 O O . ASN A 1 352 ? -90.266 -14.048 142.639 1.00 39.53 352 ASN A O 1
ATOM 2884 N N . LEU A 1 353 ? -90.328 -12.372 141.156 1.00 35.03 353 LEU A N 1
ATOM 2885 C CA . LEU A 1 353 ? -91.151 -13.135 140.205 1.00 35.03 353 LEU A CA 1
ATOM 2886 C C . LEU A 1 353 ? -90.730 -13.142 138.732 1.00 35.03 353 LEU A C 1
ATOM 2888 O O . LEU A 1 353 ? -91.549 -13.526 137.896 1.00 35.03 353 LEU A O 1
ATOM 2892 N N . THR A 1 354 ? -89.501 -12.784 138.348 1.00 38.72 354 THR A N 1
ATOM 2893 C CA . THR A 1 354 ? -89.097 -12.990 136.935 1.00 38.72 354 THR A CA 1
ATOM 2894 C C . THR A 1 354 ? -87.595 -13.169 136.718 1.00 38.72 354 THR A C 1
ATOM 2896 O O . THR A 1 354 ? -87.012 -12.591 135.808 1.00 38.72 354 THR A O 1
ATOM 2899 N N . ASP A 1 355 ? -86.985 -14.041 137.519 1.00 30.41 355 ASP A N 1
ATOM 2900 C CA . ASP A 1 355 ? -85.859 -14.851 137.052 1.00 30.41 355 ASP A CA 1
ATOM 2901 C C . ASP A 1 355 ? -86.425 -16.079 136.330 1.00 30.41 355 ASP A C 1
ATOM 2903 O O . ASP A 1 355 ? -86.889 -17.018 136.979 1.00 30.41 355 ASP A O 1
ATOM 2907 N N . SER A 1 356 ? -86.412 -16.084 134.994 1.00 31.62 356 SER A N 1
ATOM 2908 C CA . SER A 1 356 ? -86.228 -17.315 134.207 1.00 31.62 356 SER A CA 1
ATOM 2909 C C . SER A 1 356 ? -86.103 -17.055 132.705 1.00 31.62 356 SER A C 1
ATOM 2911 O O . SER A 1 356 ? -87.084 -16.723 132.045 1.00 31.62 356 SER A O 1
ATOM 2913 N N . LEU A 1 357 ? -84.902 -17.394 132.214 1.00 33.00 357 LEU A N 1
ATOM 2914 C CA . LEU A 1 357 ? -84.549 -17.889 130.874 1.00 33.00 357 LEU A CA 1
ATOM 2915 C C . LEU A 1 357 ? -84.524 -16.875 129.716 1.00 33.00 357 LEU A C 1
ATOM 2917 O O . LEU A 1 357 ? -85.492 -16.172 129.477 1.00 33.00 357 LEU A O 1
ATOM 2921 N N . ASN A 1 358 ? -83.526 -16.839 128.829 1.00 30.41 358 ASN A N 1
ATOM 2922 C CA . ASN A 1 358 ? -82.234 -17.529 128.653 1.00 30.41 358 ASN A CA 1
ATOM 2923 C C . ASN A 1 358 ? -81.556 -16.807 127.458 1.00 30.41 358 ASN A C 1
ATOM 2925 O O . ASN A 1 358 ? -82.250 -16.399 126.530 1.00 30.41 358 ASN A O 1
ATOM 2929 N N . ASN A 1 359 ? -80.278 -16.429 127.531 1.00 30.31 359 ASN A N 1
ATOM 2930 C CA . ASN A 1 359 ? -79.090 -17.176 127.071 1.00 30.31 359 ASN A CA 1
ATOM 2931 C C . ASN A 1 359 ? -79.031 -17.510 125.563 1.00 30.31 359 ASN A C 1
ATOM 2933 O O . ASN A 1 359 ? -79.756 -18.373 125.080 1.00 30.31 359 ASN A O 1
ATOM 2937 N N . TYR A 1 360 ? -78.154 -16.754 124.882 1.00 34.19 360 TYR A N 1
ATOM 2938 C CA . TYR A 1 360 ? -77.051 -17.140 123.978 1.00 34.19 360 TYR A CA 1
ATOM 2939 C C . TYR A 1 360 ? -76.942 -18.577 123.444 1.00 34.19 360 TYR A C 1
ATOM 2941 O O . TYR A 1 360 ? -77.160 -19.523 124.188 1.00 34.19 360 TYR A O 1
ATOM 2949 N N . ASP A 1 361 ? -76.470 -18.678 122.191 1.00 30.02 361 ASP A N 1
ATOM 2950 C CA . ASP A 1 361 ? -75.365 -19.539 121.699 1.00 30.02 361 ASP A CA 1
ATOM 2951 C C . ASP A 1 361 ? -75.302 -19.438 120.151 1.00 30.02 361 ASP A C 1
ATOM 2953 O O . ASP A 1 361 ? -76.331 -19.189 119.524 1.00 30.02 361 ASP A O 1
ATOM 2957 N N . SER A 1 362 ? -74.197 -19.615 119.419 1.00 28.83 362 SER A N 1
ATOM 2958 C CA . SER A 1 362 ? -72.758 -19.761 119.688 1.00 28.83 362 SER A CA 1
ATOM 2959 C C . SER A 1 362 ? -72.032 -19.896 118.328 1.00 28.83 362 SER A C 1
ATOM 2961 O O . SER A 1 362 ? -72.665 -20.077 117.285 1.00 28.83 362 SER A O 1
ATOM 2963 N N . ASP A 1 363 ? -70.708 -19.760 118.371 1.00 33.19 363 ASP A N 1
ATOM 2964 C CA . ASP A 1 363 ? -69.726 -19.779 117.282 1.00 33.19 363 ASP A CA 1
ATOM 2965 C C . ASP A 1 363 ? -69.459 -21.153 116.607 1.00 33.19 363 ASP A C 1
ATOM 2967 O O . ASP A 1 363 ? -69.725 -22.216 117.167 1.00 33.19 363 ASP A O 1
ATOM 2971 N N . ASP A 1 364 ? -68.794 -21.059 115.442 1.00 33.50 364 ASP A N 1
ATOM 2972 C CA . ASP A 1 364 ? -67.465 -21.639 115.116 1.00 33.50 364 ASP A CA 1
ATOM 2973 C C . ASP A 1 364 ? -67.256 -22.735 114.028 1.00 33.50 364 ASP A C 1
ATOM 2975 O O . ASP A 1 364 ? -67.823 -23.824 114.058 1.00 33.50 364 ASP A O 1
ATOM 2979 N N . LEU A 1 365 ? -66.302 -22.376 113.140 1.00 35.34 365 LEU A N 1
ATOM 2980 C CA . LEU A 1 365 ? -65.157 -23.098 112.527 1.00 35.34 365 LEU A CA 1
ATOM 2981 C C . LEU A 1 365 ? -65.295 -24.255 111.497 1.00 35.34 365 LEU A C 1
ATOM 2983 O O . LEU A 1 365 ? -65.744 -25.356 111.793 1.00 35.34 365 LEU A O 1
ATOM 2987 N N . ASP A 1 366 ? -64.712 -23.999 110.307 1.00 34.72 366 ASP A N 1
ATOM 2988 C CA . ASP A 1 366 ? -63.403 -24.513 109.805 1.00 34.72 366 ASP A CA 1
ATOM 2989 C C . ASP A 1 366 ? -63.289 -25.244 108.436 1.00 34.72 366 ASP A C 1
ATOM 2991 O O . ASP A 1 366 ? -63.951 -26.239 108.151 1.00 34.72 366 ASP A O 1
ATOM 2995 N N . SER A 1 367 ? -62.241 -24.813 107.704 1.00 31.64 367 SER A N 1
ATOM 2996 C CA . SER A 1 367 ? -61.262 -25.565 106.873 1.00 31.64 367 SER A CA 1
ATOM 2997 C C . SER A 1 367 ? -61.463 -25.905 105.364 1.00 31.64 367 SER A C 1
ATOM 2999 O O . SER A 1 367 ? -62.287 -26.718 104.959 1.00 31.64 367 SER A O 1
ATOM 3001 N N . ASP A 1 368 ? -60.559 -25.296 104.571 1.00 35.19 368 ASP A N 1
ATOM 3002 C CA . ASP A 1 368 ? -59.597 -25.826 103.569 1.00 35.19 368 ASP A CA 1
ATOM 3003 C C . ASP A 1 368 ? -59.911 -26.325 102.124 1.00 35.19 368 ASP A C 1
ATOM 3005 O O . ASP A 1 368 ? -60.527 -27.356 101.879 1.00 35.19 368 ASP A O 1
ATOM 3009 N N . SER A 1 369 ? -59.209 -25.640 101.190 1.00 41.78 369 SER A N 1
ATOM 3010 C CA . SER A 1 369 ? -58.270 -26.128 100.141 1.00 41.78 369 SER A CA 1
ATOM 3011 C C . SER A 1 369 ? -58.765 -26.816 98.852 1.00 41.78 369 SER A C 1
ATOM 3013 O O . SER A 1 369 ? -59.186 -27.966 98.887 1.00 41.78 369 SER A O 1
ATOM 3015 N N . LYS A 1 370 ? -58.554 -26.155 97.686 1.00 44.62 370 LYS A N 1
ATOM 3016 C CA . LYS A 1 370 ? -58.232 -26.729 96.344 1.00 44.62 370 LYS A CA 1
ATOM 3017 C C . LYS A 1 370 ? -57.785 -25.630 95.347 1.00 44.62 370 LYS A C 1
ATOM 3019 O O . LYS A 1 370 ? -58.629 -24.900 94.843 1.00 44.62 370 LYS A O 1
ATOM 3024 N N . GLU A 1 371 ? -56.495 -25.547 94.985 1.00 51.84 371 GLU A N 1
ATOM 3025 C CA . GLU A 1 371 ? -56.012 -24.610 93.940 1.00 51.84 371 GLU A CA 1
ATOM 3026 C C . G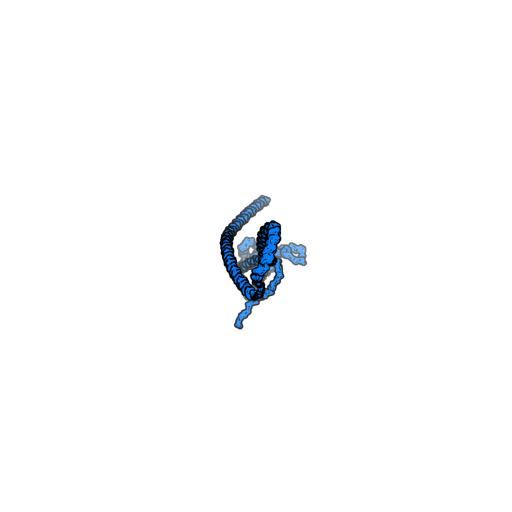LU A 1 371 ? -54.693 -25.072 93.268 1.00 51.84 371 GLU A C 1
ATOM 3028 O O . GLU A 1 371 ? -53.624 -24.510 93.491 1.00 51.84 371 GLU A O 1
ATOM 3033 N N . GLY A 1 372 ? -54.740 -26.138 92.456 1.00 49.62 372 GLY A N 1
ATOM 3034 C CA . GLY A 1 372 ? -53.537 -26.693 91.799 1.00 49.62 372 GLY A CA 1
ATOM 3035 C C . GLY A 1 372 ? -53.676 -27.054 90.316 1.00 49.62 372 GLY A C 1
ATOM 3036 O O . GLY A 1 372 ? -52.727 -26.893 89.557 1.00 49.62 372 GLY A O 1
ATOM 3037 N N . GLU A 1 373 ? -54.852 -27.482 89.856 1.00 55.50 373 GLU A N 1
ATOM 3038 C CA . GLU A 1 373 ? -55.003 -28.073 88.511 1.00 55.50 373 GLU A CA 1
ATOM 3039 C C . GLU A 1 373 ? -55.410 -27.058 87.421 1.00 55.50 373 GLU A C 1
ATOM 3041 O O . GLU A 1 373 ? -55.198 -27.296 86.235 1.00 55.50 373 GLU A O 1
ATOM 3046 N N . LEU A 1 374 ? -55.914 -25.876 87.800 1.00 55.94 374 LEU A N 1
ATOM 3047 C CA . LEU A 1 374 ? -56.400 -24.860 86.851 1.00 55.94 374 LEU A CA 1
ATOM 3048 C C . LEU A 1 374 ? -55.272 -24.060 86.162 1.00 55.94 374 LEU A C 1
ATOM 3050 O O . LEU A 1 374 ? -55.464 -23.517 85.077 1.00 55.94 374 LEU A O 1
ATOM 3054 N N . LYS A 1 375 ? -54.082 -23.977 86.776 1.00 59.69 375 LYS A N 1
ATOM 3055 C CA . LYS A 1 375 ? -52.955 -23.187 86.240 1.00 59.69 375 LYS A CA 1
ATOM 3056 C C . LYS A 1 375 ? -52.217 -23.890 85.098 1.00 59.69 375 LYS A C 1
ATOM 3058 O O . LYS A 1 375 ? -51.747 -23.208 84.196 1.00 59.69 375 LYS A O 1
ATOM 3063 N N . VAL A 1 376 ? -52.173 -25.223 85.103 1.00 61.16 376 VAL A N 1
ATOM 3064 C CA . VAL A 1 376 ? -51.463 -26.026 84.089 1.00 61.16 376 VAL A CA 1
ATOM 3065 C C . VAL A 1 376 ? -52.220 -26.040 82.753 1.00 61.16 376 VAL A C 1
ATOM 3067 O O . VAL A 1 376 ? -51.613 -25.904 81.693 1.00 61.16 376 VAL A O 1
ATOM 3070 N N . PHE A 1 377 ? -53.556 -26.079 82.786 1.00 57.41 377 PHE A N 1
ATOM 3071 C CA . PHE A 1 377 ? -54.373 -25.992 81.569 1.00 57.41 377 PHE A CA 1
ATOM 3072 C C . PHE A 1 377 ? -54.318 -24.612 80.889 1.00 57.41 377 PHE A C 1
ATOM 3074 O O . PHE A 1 377 ? -54.331 -24.533 79.663 1.00 57.41 377 PHE A O 1
ATOM 3081 N N . ASN A 1 378 ? -54.194 -23.519 81.651 1.00 67.88 378 ASN A N 1
ATOM 3082 C CA . ASN A 1 378 ? -54.068 -22.171 81.079 1.00 67.88 378 ASN A CA 1
ATOM 3083 C C . ASN A 1 378 ? -52.697 -21.915 80.427 1.00 67.88 378 ASN A C 1
ATOM 3085 O O . ASN A 1 378 ? -52.600 -21.144 79.470 1.00 67.88 378 ASN A O 1
ATOM 3089 N N . THR A 1 379 ? -51.634 -22.569 80.900 1.00 73.00 379 THR A N 1
ATOM 3090 C CA . THR A 1 379 ? -50.308 -22.467 80.273 1.00 73.00 379 THR A CA 1
ATOM 3091 C C . THR A 1 379 ? -50.234 -23.231 78.952 1.00 73.00 379 THR A C 1
ATOM 3093 O O . THR A 1 379 ? -49.702 -22.712 77.977 1.00 73.00 379 THR A O 1
ATOM 3096 N N . GLU A 1 380 ? -50.851 -24.411 78.856 1.00 69.44 380 GLU A N 1
ATOM 3097 C CA . GLU A 1 380 ? -50.880 -25.172 77.596 1.00 69.44 380 GLU A CA 1
ATOM 3098 C C . GLU A 1 380 ? -51.741 -24.486 76.519 1.00 69.44 380 GLU A C 1
ATOM 3100 O O . GLU A 1 380 ? -51.425 -24.545 75.328 1.00 69.44 380 GLU A O 1
ATOM 3105 N N . LEU A 1 381 ? -52.800 -23.778 76.929 1.00 74.31 381 LEU A N 1
ATOM 3106 C CA . LEU A 1 381 ? -53.671 -23.035 76.017 1.00 74.31 381 LEU A CA 1
ATOM 3107 C C . LEU A 1 381 ? -52.968 -21.796 75.431 1.00 74.31 381 LEU A C 1
ATOM 3109 O O . LEU A 1 381 ? -53.037 -21.566 74.225 1.00 74.31 381 LEU A O 1
ATOM 3113 N N . THR A 1 382 ? -52.194 -21.068 76.242 1.00 76.81 382 THR A N 1
ATOM 3114 C CA . THR A 1 382 ? -51.416 -19.901 75.778 1.00 76.81 382 THR A CA 1
ATOM 3115 C C . THR A 1 382 ? -50.225 -20.292 74.887 1.00 76.81 382 THR A C 1
ATOM 3117 O O . THR A 1 382 ? -49.911 -19.594 73.917 1.00 76.81 382 THR A O 1
ATOM 3120 N N . GLU A 1 383 ? -49.593 -21.446 75.123 1.00 76.88 383 GLU A N 1
ATOM 3121 C CA . GLU A 1 383 ? -48.543 -21.986 74.242 1.00 76.88 383 GLU A CA 1
ATOM 3122 C C . GLU A 1 383 ? -49.074 -22.456 72.873 1.00 76.88 383 GLU A C 1
ATOM 3124 O O . GLU A 1 383 ? -48.371 -22.389 71.859 1.00 76.88 383 GLU A O 1
ATOM 3129 N N . LEU A 1 384 ? -50.322 -22.928 72.809 1.00 75.94 384 LEU A N 1
ATOM 3130 C CA . LEU A 1 384 ? -50.962 -23.302 71.545 1.00 75.94 384 LEU A CA 1
ATOM 3131 C C . LEU A 1 384 ? -51.433 -22.077 70.752 1.00 75.94 384 LEU A C 1
ATOM 3133 O O . LEU A 1 384 ? -51.296 -22.061 69.527 1.00 75.94 384 LEU A O 1
ATOM 3137 N N . GLU A 1 385 ? -51.929 -21.040 71.427 1.00 79.62 385 GLU A N 1
ATOM 3138 C CA . GLU A 1 385 ? -52.308 -19.769 70.798 1.00 79.62 385 GLU A CA 1
ATOM 3139 C C . GLU A 1 385 ? -51.096 -19.036 70.203 1.00 79.62 385 GLU A C 1
ATOM 3141 O O . GLU A 1 385 ? -51.151 -18.583 69.059 1.00 79.62 385 GLU A O 1
ATOM 3146 N N . THR A 1 386 ? -49.965 -19.009 70.914 1.00 82.19 386 THR A N 1
ATOM 3147 C CA . THR A 1 386 ? -48.712 -18.404 70.419 1.00 82.19 386 THR A CA 1
ATOM 3148 C C . THR A 1 386 ? -48.171 -19.112 69.173 1.00 82.19 386 THR A C 1
ATOM 3150 O O . THR A 1 386 ? -47.851 -18.449 68.186 1.00 82.19 386 THR A O 1
ATOM 3153 N N . LYS A 1 387 ? -48.174 -20.453 69.136 1.00 78.81 387 LYS A N 1
ATOM 3154 C CA . LYS A 1 387 ? -47.784 -21.226 67.936 1.00 78.81 387 LYS A CA 1
ATOM 3155 C C . LYS A 1 387 ? -48.698 -20.984 66.731 1.00 78.81 387 LYS A C 1
ATOM 3157 O O . LYS A 1 387 ? -48.255 -21.072 65.582 1.00 78.81 387 LYS A O 1
ATOM 3162 N N . LEU A 1 388 ? -49.978 -20.697 66.962 1.00 80.62 388 LEU A N 1
ATOM 3163 C CA . LEU A 1 388 ? -50.937 -20.391 65.898 1.00 80.62 388 LEU A CA 1
ATOM 3164 C C . LEU A 1 388 ? -50.683 -18.989 65.320 1.00 80.62 388 LEU A C 1
ATOM 3166 O O . LEU A 1 388 ? -50.714 -18.805 64.099 1.00 80.62 388 LEU A O 1
ATOM 3170 N N . GLU A 1 389 ? -50.354 -18.029 66.181 1.00 83.31 389 GLU A N 1
ATOM 3171 C CA . GLU A 1 389 ? -50.016 -16.661 65.791 1.00 83.31 389 GLU A CA 1
ATOM 3172 C C . GLU A 1 389 ? -48.693 -16.603 65.002 1.00 83.31 389 GLU A C 1
ATOM 3174 O O . GLU A 1 389 ? -48.626 -15.968 63.946 1.00 83.31 389 GLU A O 1
ATOM 3179 N N . GLU A 1 390 ? -47.678 -17.371 65.412 1.00 83.06 390 GLU A N 1
ATOM 3180 C CA . GLU A 1 390 ? -46.418 -17.534 64.670 1.00 83.06 390 GLU A CA 1
ATOM 3181 C C . GLU A 1 390 ? -46.639 -18.130 63.268 1.00 83.06 390 GLU A C 1
ATOM 3183 O O . GLU A 1 390 ? -46.078 -17.655 62.276 1.00 83.06 390 GLU A O 1
ATOM 3188 N N . LEU A 1 391 ? -47.518 -19.133 63.143 1.00 80.69 391 LEU A N 1
ATOM 3189 C CA . LEU A 1 391 ? -47.879 -19.731 61.852 1.00 80.69 391 LEU A CA 1
ATOM 3190 C C . LEU A 1 391 ? -48.640 -18.760 60.937 1.00 80.69 391 LEU A C 1
ATOM 3192 O O . LEU A 1 391 ? -48.453 -18.785 59.713 1.00 80.69 391 LEU A O 1
ATOM 3196 N N . ARG A 1 392 ? -49.496 -17.901 61.502 1.00 84.25 392 ARG A N 1
ATOM 3197 C CA . ARG A 1 392 ? -50.182 -16.835 60.755 1.00 84.25 392 ARG A CA 1
ATOM 3198 C C . ARG A 1 392 ? -49.195 -15.779 60.267 1.00 84.25 392 ARG A C 1
ATOM 3200 O O . ARG A 1 392 ? -49.248 -15.426 59.086 1.00 84.25 392 ARG A O 1
ATOM 3207 N N . ALA A 1 393 ? -48.267 -15.349 61.120 1.00 85.00 393 ALA A N 1
ATOM 3208 C CA . ALA A 1 393 ? -47.212 -14.405 60.762 1.00 85.00 393 ALA A CA 1
ATOM 3209 C C . ALA A 1 393 ? -46.310 -14.961 59.645 1.00 85.00 393 ALA A C 1
ATOM 3211 O O . ALA A 1 393 ? -46.116 -14.303 58.622 1.00 85.00 393 ALA A O 1
ATOM 3212 N N . ALA A 1 394 ? -45.866 -16.218 59.760 1.00 81.44 394 ALA A N 1
ATOM 3213 C CA . ALA A 1 394 ? -45.050 -16.877 58.740 1.00 81.44 394 ALA A CA 1
ATOM 3214 C C . ALA A 1 394 ? -45.779 -17.011 57.386 1.00 81.44 394 ALA A C 1
ATOM 3216 O O . ALA A 1 394 ? -45.176 -16.842 56.321 1.00 81.44 394 ALA A O 1
ATOM 3217 N N . ARG A 1 395 ? -47.096 -17.275 57.396 1.00 81.06 395 ARG A N 1
ATOM 3218 C CA . ARG A 1 395 ? -47.913 -17.290 56.168 1.00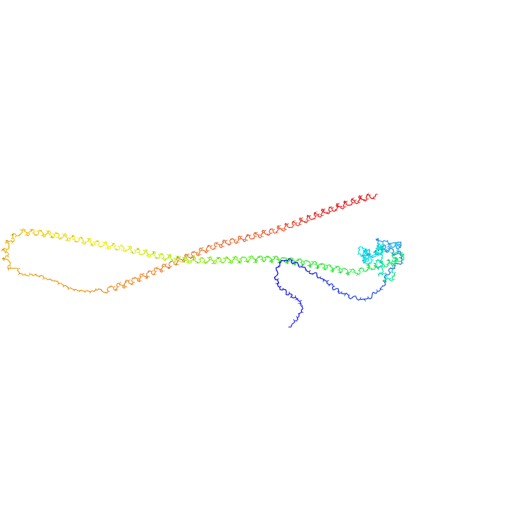 81.06 395 ARG A CA 1
ATOM 3219 C C . ARG A 1 395 ? -48.047 -15.907 55.537 1.00 81.06 395 ARG A C 1
ATOM 3221 O O . ARG A 1 395 ? -47.956 -15.811 54.312 1.00 81.06 395 ARG A O 1
ATOM 3228 N N . ALA A 1 396 ? -48.256 -14.865 56.338 1.00 87.94 396 ALA A N 1
ATOM 3229 C CA . ALA A 1 396 ? -48.350 -13.490 55.852 1.00 87.94 396 ALA A CA 1
ATOM 3230 C C . ALA A 1 396 ? -47.019 -13.016 55.243 1.00 87.94 396 ALA A C 1
ATOM 3232 O O . ALA A 1 396 ? -47.001 -12.465 54.142 1.00 87.94 396 ALA A O 1
ATOM 3233 N N . GLU A 1 397 ? -45.892 -13.321 55.886 1.00 87.75 397 GLU A N 1
ATOM 3234 C CA . GLU A 1 397 ? -44.561 -12.980 55.379 1.00 87.75 397 GLU A CA 1
ATOM 3235 C C . GLU A 1 397 ? -44.240 -13.716 54.065 1.00 87.75 397 GLU A C 1
ATOM 3237 O O . GLU A 1 397 ? -43.738 -13.123 53.106 1.00 87.75 397 GLU A O 1
ATOM 3242 N N . ALA A 1 398 ? -44.599 -15.002 53.968 1.00 81.50 398 ALA A N 1
ATOM 3243 C CA . ALA A 1 398 ? -44.443 -15.772 52.738 1.00 81.50 398 ALA A CA 1
ATOM 3244 C C . ALA A 1 398 ? -45.324 -15.242 51.592 1.00 81.50 398 ALA A C 1
ATOM 3246 O O . ALA A 1 398 ? -44.903 -15.281 50.432 1.00 81.50 398 ALA A O 1
ATOM 3247 N N . ALA A 1 399 ? -46.530 -14.748 51.889 1.00 88.75 399 ALA A N 1
ATOM 3248 C CA . ALA A 1 399 ? -47.402 -14.113 50.902 1.00 88.75 399 ALA A CA 1
ATOM 3249 C C . ALA A 1 399 ? -46.811 -12.781 50.405 1.00 88.75 399 ALA A C 1
ATOM 3251 O O . ALA A 1 399 ? -46.696 -12.585 49.192 1.00 88.75 399 ALA A O 1
ATOM 3252 N N . ASN A 1 400 ? -46.329 -11.933 51.319 1.00 89.31 400 ASN A N 1
ATOM 3253 C CA . ASN A 1 400 ? -45.682 -10.662 50.981 1.00 89.31 400 ASN A CA 1
ATOM 3254 C C . ASN A 1 400 ? -44.424 -10.873 50.123 1.00 89.31 400 ASN A C 1
ATOM 3256 O O . ASN A 1 400 ? -44.299 -10.265 49.060 1.00 89.31 400 ASN A O 1
ATOM 3260 N N . LYS A 1 401 ? -43.553 -11.826 50.486 1.00 87.75 401 LYS A N 1
ATOM 3261 C CA . LYS A 1 401 ? -42.363 -12.182 49.686 1.00 87.75 401 LYS A CA 1
ATOM 3262 C C . LYS A 1 401 ? -42.714 -12.644 48.269 1.00 87.75 401 LYS A C 1
ATOM 3264 O O . LYS A 1 401 ? -41.988 -12.344 47.319 1.00 87.75 401 LYS A O 1
ATOM 3269 N N . ARG A 1 402 ? -43.819 -13.379 48.081 1.00 84.75 402 ARG A N 1
ATOM 3270 C CA . ARG A 1 402 ? -44.276 -13.773 46.733 1.00 84.75 402 ARG A CA 1
ATOM 3271 C C . ARG A 1 402 ? -44.738 -12.567 45.925 1.00 84.75 402 ARG A C 1
ATOM 3273 O O . ARG A 1 402 ? -44.392 -12.479 44.747 1.00 84.75 402 ARG A O 1
ATOM 3280 N N . GLN A 1 403 ? -45.474 -11.653 46.550 1.00 89.62 403 GLN A N 1
ATOM 3281 C CA . GLN A 1 403 ? -45.984 -10.452 45.897 1.00 89.62 403 GLN A CA 1
ATOM 3282 C C . GLN A 1 403 ? -44.849 -9.497 45.500 1.00 89.62 403 GLN A C 1
ATOM 3284 O O . GLN A 1 403 ? -44.793 -9.063 44.350 1.00 89.62 403 GLN A O 1
ATOM 3289 N N . GLU A 1 404 ? -43.869 -9.268 46.377 1.00 89.50 404 GLU A N 1
ATOM 3290 C CA . GLU A 1 404 ? -42.668 -8.482 46.061 1.00 89.50 404 GLU A CA 1
ATOM 3291 C C . GLU A 1 404 ? -41.853 -9.091 44.912 1.00 89.50 404 GLU A C 1
ATOM 3293 O O . GLU A 1 404 ? -41.453 -8.387 43.983 1.00 89.50 404 GLU A O 1
ATOM 3298 N N . ASN A 1 405 ? -41.656 -10.413 44.914 1.00 87.75 405 ASN A N 1
ATOM 3299 C CA . ASN A 1 405 ? -40.947 -11.105 43.834 1.00 87.75 405 ASN A CA 1
ATOM 3300 C C . ASN A 1 405 ? -41.699 -11.067 42.494 1.00 87.75 405 ASN A C 1
ATOM 3302 O O . ASN A 1 405 ? -41.081 -11.177 41.432 1.00 87.75 405 ASN A O 1
ATOM 3306 N N . GLN A 1 406 ? -43.028 -10.953 42.515 1.00 88.88 406 GLN A N 1
ATOM 3307 C CA . GLN A 1 406 ? -43.828 -10.777 41.305 1.00 88.88 406 GLN A CA 1
ATOM 3308 C C . GLN A 1 406 ? -43.684 -9.354 40.752 1.00 88.88 406 GLN A C 1
ATOM 3310 O O . GLN A 1 406 ? -43.456 -9.192 39.552 1.00 88.88 406 GLN A O 1
ATOM 3315 N N . VAL A 1 407 ? -43.716 -8.344 41.628 1.00 91.12 407 VAL A N 1
ATOM 3316 C CA . VAL A 1 407 ? -43.498 -6.936 41.261 1.00 91.12 407 VAL A CA 1
ATOM 3317 C C . VAL A 1 407 ? -42.089 -6.724 40.703 1.00 91.12 407 VAL A C 1
ATOM 3319 O O . VAL A 1 407 ? -41.954 -6.133 39.632 1.00 91.12 407 VAL A O 1
ATOM 3322 N N . LYS A 1 408 ? -41.047 -7.274 41.346 1.00 90.06 408 LYS A N 1
ATOM 3323 C CA . LYS A 1 408 ? -39.661 -7.212 40.841 1.00 90.06 408 LYS A CA 1
ATOM 3324 C C . LYS A 1 408 ? -39.532 -7.813 39.443 1.00 90.06 408 LYS A C 1
ATOM 3326 O O . LYS A 1 408 ? -39.007 -7.161 38.547 1.00 90.06 408 LYS A O 1
ATOM 3331 N N . ARG A 1 409 ? -40.109 -8.997 39.208 1.00 84.81 409 ARG A N 1
ATOM 3332 C CA . ARG A 1 409 ? -40.105 -9.627 37.874 1.00 84.81 409 ARG A CA 1
ATOM 3333 C C . ARG A 1 409 ? -40.823 -8.790 36.815 1.00 84.81 409 ARG A C 1
ATOM 3335 O O . ARG A 1 409 ? -40.395 -8.758 35.662 1.00 84.81 409 ARG A O 1
ATOM 3342 N N . GLN A 1 410 ? -41.908 -8.105 37.174 1.00 88.19 410 GLN A N 1
ATOM 3343 C CA . GLN A 1 410 ? -42.585 -7.183 36.259 1.00 88.19 410 GLN A CA 1
ATOM 3344 C C . GLN A 1 410 ? -41.740 -5.942 35.958 1.00 88.19 410 GLN A C 1
ATOM 3346 O O . GLN A 1 410 ? -41.645 -5.565 34.791 1.00 88.19 410 GLN A O 1
ATOM 3351 N N . GLN A 1 411 ? -41.077 -5.369 36.965 1.00 89.94 411 GLN A N 1
ATOM 3352 C CA . GLN A 1 411 ? -40.163 -4.236 36.794 1.00 89.94 411 GLN A CA 1
ATOM 3353 C C . GLN A 1 411 ? -38.955 -4.599 35.917 1.00 89.94 411 GLN A C 1
ATOM 3355 O O . GLN A 1 411 ? -38.643 -3.877 34.968 1.00 89.94 411 GLN A O 1
ATOM 3360 N N . GLU A 1 412 ? -38.332 -5.755 36.154 1.00 88.25 412 GLU A N 1
ATOM 3361 C CA . GLU A 1 412 ? -37.235 -6.286 35.336 1.00 88.25 412 GLU A CA 1
ATOM 3362 C C . GLU A 1 412 ? -37.670 -6.506 33.884 1.00 88.25 412 GLU A C 1
ATOM 3364 O O . GLU A 1 412 ? -36.976 -6.091 32.954 1.00 88.25 412 GLU A O 1
ATOM 3369 N N . LYS A 1 413 ? -38.861 -7.081 33.667 1.00 90.56 413 LYS A N 1
ATOM 3370 C CA . LYS A 1 413 ? -39.427 -7.259 32.322 1.00 90.56 413 LYS A CA 1
ATOM 3371 C C . LYS A 1 413 ? -39.636 -5.920 31.613 1.00 90.56 413 LYS A C 1
ATOM 3373 O O . LYS A 1 413 ? -39.326 -5.806 30.426 1.00 90.56 413 LYS A O 1
ATOM 3378 N N . THR A 1 414 ? -40.145 -4.903 32.312 1.00 90.38 414 THR A N 1
ATOM 3379 C CA . THR A 1 414 ? -40.298 -3.561 31.733 1.00 90.38 414 THR A CA 1
ATOM 3380 C C . THR A 1 414 ? -38.954 -2.906 31.424 1.00 90.38 414 THR A C 1
ATOM 3382 O O . THR A 1 414 ? -38.807 -2.349 30.338 1.00 90.38 414 THR A O 1
ATOM 3385 N N . ALA A 1 415 ? -37.956 -3.040 32.303 1.00 90.81 415 ALA A N 1
ATOM 3386 C CA . ALA A 1 415 ? -36.611 -2.510 32.084 1.00 90.81 415 ALA A CA 1
ATOM 3387 C C . ALA A 1 415 ? -35.933 -3.170 30.870 1.00 90.81 415 ALA A C 1
ATOM 3389 O O . ALA A 1 415 ? -35.390 -2.480 30.002 1.00 90.81 415 ALA A O 1
ATOM 3390 N N . ALA A 1 416 ? -36.044 -4.497 30.749 1.00 85.62 416 ALA A N 1
ATOM 3391 C CA . ALA A 1 416 ? -35.540 -5.249 29.604 1.00 85.62 416 ALA A CA 1
ATOM 3392 C C . ALA A 1 416 ? -36.196 -4.799 28.286 1.00 85.62 416 ALA A C 1
ATOM 3394 O O . ALA A 1 416 ? -35.496 -4.552 27.307 1.00 85.62 416 ALA A O 1
ATOM 3395 N N . LEU A 1 417 ? -37.521 -4.604 28.271 1.00 88.81 417 LEU A N 1
ATOM 3396 C CA . LEU A 1 417 ? -38.245 -4.086 27.103 1.00 88.81 417 LEU A CA 1
ATOM 3397 C C . LEU A 1 417 ? -37.819 -2.661 26.725 1.00 88.81 417 LEU A C 1
ATOM 3399 O O . LEU A 1 417 ? -37.686 -2.353 25.541 1.00 88.81 417 LEU A O 1
ATOM 3403 N N . THR A 1 418 ? -37.587 -1.783 27.703 1.00 91.69 418 THR A N 1
ATOM 3404 C CA . THR A 1 418 ? -37.092 -0.428 27.418 1.00 91.69 418 THR A CA 1
ATOM 3405 C C . THR A 1 418 ? -35.662 -0.429 26.887 1.00 91.69 418 THR A C 1
ATOM 3407 O O . THR A 1 418 ? -35.360 0.335 25.972 1.00 91.69 418 THR A O 1
ATOM 3410 N N . ASN A 1 419 ? -34.797 -1.306 27.404 1.00 87.62 419 ASN A N 1
ATOM 3411 C CA . ASN A 1 419 ? -33.426 -1.450 26.920 1.00 87.62 419 ASN A CA 1
ATOM 3412 C C . ASN A 1 419 ? -33.395 -2.013 25.497 1.00 87.62 419 ASN A C 1
ATOM 3414 O O . ASN A 1 419 ? -32.647 -1.501 24.670 1.00 87.62 419 ASN A O 1
ATOM 3418 N N . LEU A 1 420 ? -34.261 -2.985 25.189 1.00 87.94 420 LEU A N 1
ATOM 3419 C CA . LEU A 1 420 ? -34.428 -3.517 23.837 1.00 87.94 420 LEU A CA 1
ATOM 3420 C C . LEU A 1 420 ? -34.815 -2.407 22.848 1.00 87.94 420 LEU A C 1
ATOM 3422 O O . LEU A 1 420 ? -34.145 -2.228 21.840 1.00 87.94 420 LEU A O 1
ATOM 3426 N N . ARG A 1 421 ? -35.821 -1.586 23.178 1.00 89.31 421 ARG A N 1
ATOM 3427 C CA . ARG A 1 421 ? -36.242 -0.464 22.317 1.00 89.31 421 ARG A CA 1
ATOM 3428 C C . ARG A 1 421 ? -35.147 0.586 22.114 1.00 89.31 421 ARG A C 1
ATOM 3430 O O . ARG A 1 421 ? -35.016 1.126 21.020 1.00 89.31 421 ARG A O 1
ATOM 3437 N N . LYS A 1 422 ? -34.360 0.890 23.154 1.00 90.75 422 LYS A N 1
ATOM 3438 C CA . LYS A 1 422 ? -33.202 1.793 23.031 1.00 90.75 422 LYS A CA 1
ATOM 3439 C C . LYS A 1 422 ? -32.127 1.196 22.123 1.00 90.75 422 LYS A C 1
ATOM 3441 O O . LYS A 1 422 ? -31.585 1.915 21.291 1.00 90.75 422 LYS A O 1
ATOM 3446 N N . ALA A 1 423 ? -31.852 -0.102 22.250 1.00 84.56 423 ALA A N 1
ATOM 3447 C CA . ALA A 1 423 ? -30.900 -0.799 21.391 1.00 84.56 423 ALA A CA 1
ATOM 3448 C C . ALA A 1 423 ? -31.359 -0.810 19.922 1.00 84.56 423 ALA A C 1
ATOM 3450 O O . ALA A 1 423 ? -30.565 -0.487 19.045 1.00 84.56 423 ALA A O 1
ATOM 3451 N N . GLU A 1 424 ? -32.641 -1.078 19.654 1.00 87.00 424 GLU A N 1
ATOM 3452 C CA . GLU A 1 424 ? -33.225 -1.020 18.303 1.00 87.00 424 GLU A CA 1
ATOM 3453 C C . GLU A 1 424 ? -33.145 0.392 17.691 1.00 87.00 424 GLU A C 1
ATOM 3455 O O . GLU A 1 424 ? -32.844 0.545 16.505 1.00 87.00 424 GLU A O 1
ATOM 3460 N N . ALA A 1 425 ? -33.380 1.441 18.490 1.00 90.25 425 ALA A N 1
ATOM 3461 C CA . ALA A 1 425 ? -33.250 2.827 18.040 1.00 90.25 425 ALA A CA 1
ATOM 3462 C C . ALA A 1 425 ? -31.795 3.182 17.686 1.00 90.25 425 ALA A C 1
ATOM 3464 O O . ALA A 1 425 ? -31.544 3.719 16.607 1.00 90.25 425 ALA A O 1
ATOM 3465 N N . MET A 1 426 ? -30.840 2.811 18.545 1.00 87.50 426 MET A N 1
ATOM 3466 C CA . MET A 1 426 ? -29.407 2.992 18.285 1.00 87.50 426 MET A CA 1
ATOM 3467 C C . MET A 1 426 ? -28.960 2.214 17.044 1.00 87.50 426 MET A C 1
ATOM 3469 O O . MET A 1 426 ? -28.225 2.735 16.209 1.00 87.50 426 MET A O 1
ATOM 3473 N N . GLU A 1 427 ? -29.434 0.978 16.866 1.00 86.94 427 GLU A N 1
ATOM 3474 C CA . GLU A 1 427 ? -29.129 0.180 15.677 1.00 86.94 427 GLU A CA 1
ATOM 3475 C C . GLU A 1 427 ? -29.627 0.864 14.397 1.00 86.94 427 GLU A C 1
ATOM 3477 O O . GLU A 1 427 ? -28.920 0.893 13.385 1.00 86.94 427 GLU A O 1
ATOM 3482 N N . LYS A 1 428 ? -30.822 1.463 14.433 1.00 92.19 428 LYS A N 1
ATOM 3483 C CA . LYS A 1 428 ? -31.355 2.229 13.304 1.00 92.19 428 LYS A CA 1
ATOM 3484 C C . LYS A 1 428 ? -30.475 3.439 12.977 1.00 92.19 428 LYS A C 1
ATOM 3486 O O . LYS A 1 428 ? -30.166 3.647 11.803 1.00 92.19 428 LYS A O 1
ATOM 3491 N N . GLU A 1 429 ? -30.027 4.186 13.984 1.00 89.38 429 GLU A N 1
ATOM 3492 C CA . GLU A 1 429 ? -29.102 5.311 13.793 1.00 89.38 429 GLU A CA 1
ATOM 3493 C C . GLU A 1 429 ? -27.765 4.859 13.195 1.00 89.38 429 GLU A C 1
ATOM 3495 O O . GLU A 1 429 ? -27.297 5.455 12.223 1.00 89.38 429 GLU A O 1
ATOM 3500 N N . TYR A 1 430 ? -27.183 3.760 13.686 1.00 85.62 430 TYR A N 1
ATOM 3501 C CA . TYR A 1 430 ? -25.945 3.214 13.125 1.00 85.62 430 TYR A CA 1
ATOM 3502 C C . TYR A 1 430 ? -26.113 2.743 11.678 1.00 85.62 430 TYR A C 1
ATOM 3504 O O . TYR A 1 430 ? -25.233 2.979 10.849 1.00 85.62 430 TYR A O 1
ATOM 3512 N N . ARG A 1 431 ? -27.252 2.131 11.327 1.00 87.31 431 ARG A N 1
ATOM 3513 C CA . ARG A 1 431 ? -27.557 1.764 9.933 1.00 87.31 431 ARG A CA 1
ATOM 3514 C C . ARG A 1 431 ? -27.665 2.997 9.034 1.00 87.31 431 ARG A C 1
ATOM 3516 O O . ARG A 1 431 ? -27.176 2.969 7.903 1.00 87.31 431 ARG A O 1
ATOM 3523 N N . GLU A 1 432 ? -28.272 4.082 9.512 1.00 91.06 432 GLU A N 1
ATOM 3524 C CA . GLU A 1 432 ? -28.349 5.343 8.766 1.00 91.06 432 GLU A CA 1
ATOM 3525 C C . GLU A 1 432 ? -26.977 6.013 8.609 1.00 91.06 432 GLU A C 1
ATOM 3527 O O . GLU A 1 432 ? -26.639 6.456 7.508 1.00 91.06 432 GLU A O 1
ATOM 3532 N N . GLN A 1 433 ? -26.155 6.034 9.662 1.00 87.00 433 GLN A N 1
ATOM 3533 C CA . GLN A 1 433 ? -24.777 6.534 9.598 1.00 87.00 433 GLN A CA 1
ATOM 3534 C C . GLN A 1 433 ? -23.923 5.709 8.630 1.00 87.00 433 GLN A C 1
ATOM 3536 O O . GLN A 1 433 ? -23.237 6.278 7.782 1.00 87.00 433 GLN A O 1
ATOM 3541 N N . ALA A 1 434 ? -24.028 4.379 8.671 1.00 84.31 434 ALA A N 1
ATOM 3542 C CA . ALA A 1 434 ? -23.335 3.492 7.741 1.00 84.31 434 ALA A CA 1
ATOM 3543 C C . ALA A 1 434 ? -23.763 3.738 6.284 1.00 84.31 434 ALA A C 1
ATOM 3545 O O . ALA A 1 434 ? -22.928 3.740 5.377 1.00 84.31 434 ALA A O 1
ATOM 3546 N N . LYS A 1 435 ? -25.056 4.001 6.043 1.00 91.50 435 LYS A N 1
ATOM 3547 C CA . LYS A 1 435 ? -25.561 4.357 4.709 1.00 91.50 435 LYS A CA 1
ATOM 3548 C C . LYS A 1 435 ? -24.985 5.690 4.220 1.00 91.50 435 LYS A C 1
ATOM 3550 O O . LYS A 1 435 ? -24.559 5.759 3.068 1.00 91.50 435 LYS A O 1
ATOM 3555 N N . LYS A 1 436 ? -24.926 6.713 5.081 1.00 90.50 436 LYS A N 1
ATOM 3556 C CA . LYS A 1 436 ? -24.313 8.017 4.763 1.00 90.50 436 LYS A CA 1
ATOM 3557 C C . LYS A 1 436 ? -22.816 7.888 4.478 1.00 90.50 436 LYS A C 1
ATOM 3559 O O . LYS A 1 436 ? -22.355 8.386 3.457 1.00 90.50 436 LYS A O 1
ATOM 3564 N N . ALA A 1 437 ? -22.079 7.151 5.308 1.00 82.62 437 ALA A N 1
ATOM 3565 C CA . ALA A 1 437 ? -20.655 6.893 5.094 1.00 82.62 437 ALA A CA 1
ATOM 3566 C C . ALA A 1 437 ? -20.405 6.175 3.757 1.00 82.62 437 ALA A C 1
ATOM 3568 O O . ALA A 1 437 ? -19.506 6.539 3.004 1.00 82.62 437 ALA A O 1
ATOM 3569 N N . LYS A 1 438 ? -21.251 5.197 3.404 1.00 87.94 438 LYS A N 1
ATOM 3570 C CA . LYS A 1 438 ? -21.169 4.510 2.109 1.00 87.94 438 LYS A CA 1
ATOM 3571 C C . LYS A 1 438 ? -21.411 5.455 0.926 1.00 87.94 438 LYS A C 1
ATOM 3573 O O . LYS A 1 438 ? -20.728 5.326 -0.084 1.00 87.94 438 LYS A O 1
ATOM 3578 N N . GLN A 1 439 ? -22.357 6.389 1.043 1.00 91.31 439 GLN A N 1
ATOM 3579 C CA . GLN A 1 439 ? -22.600 7.407 0.013 1.00 91.31 439 GLN A CA 1
ATOM 3580 C C . GLN A 1 439 ? -21.398 8.348 -0.144 1.00 91.31 439 GLN A C 1
ATOM 3582 O O . GLN A 1 439 ? -20.943 8.552 -1.264 1.00 91.31 439 GLN A O 1
ATOM 3587 N N . GLN A 1 440 ? -20.820 8.821 0.964 1.00 85.56 440 GLN A N 1
ATOM 3588 C CA . GLN A 1 440 ? -19.620 9.668 0.947 1.00 85.56 440 GLN A CA 1
ATOM 3589 C C . GLN A 1 440 ? -18.414 8.968 0.309 1.00 85.56 440 GLN A C 1
ATOM 3591 O O . GLN A 1 440 ? -17.695 9.571 -0.481 1.00 85.56 440 GLN A O 1
ATOM 3596 N N . ILE A 1 441 ? -18.203 7.681 0.605 1.00 88.06 441 ILE A N 1
ATOM 3597 C CA . ILE A 1 441 ? -17.138 6.890 -0.031 1.00 88.06 441 ILE A CA 1
ATOM 3598 C C . ILE A 1 441 ? -17.325 6.852 -1.552 1.00 88.06 441 ILE A C 1
ATOM 3600 O O . ILE A 1 441 ? -16.351 6.960 -2.295 1.00 88.06 441 ILE A O 1
ATOM 3604 N N . GLU A 1 442 ? -18.559 6.697 -2.027 1.00 89.81 442 GLU A N 1
ATOM 3605 C CA . GLU A 1 442 ? -18.837 6.638 -3.460 1.00 89.81 442 GLU A CA 1
ATOM 3606 C C . GLU A 1 442 ? -18.657 8.004 -4.144 1.00 89.81 442 GLU A C 1
ATOM 3608 O O . GLU A 1 442 ? -18.084 8.071 -5.231 1.00 89.81 442 GLU A O 1
ATOM 3613 N N . GLU A 1 443 ? -19.039 9.099 -3.482 1.00 91.38 443 GLU A N 1
ATOM 3614 C CA . GLU A 1 443 ? -18.754 10.465 -3.946 1.00 91.38 443 GLU A CA 1
ATOM 3615 C C . GLU A 1 443 ? -17.245 10.730 -4.052 1.00 91.38 443 GLU A C 1
ATOM 3617 O O . GLU A 1 443 ? -16.775 11.227 -5.077 1.00 91.38 443 GLU A O 1
ATOM 3622 N N . ILE A 1 444 ? -16.463 10.330 -3.042 1.00 89.25 444 ILE A N 1
ATOM 3623 C CA . ILE A 1 444 ? -14.998 10.466 -3.054 1.00 89.25 444 ILE A CA 1
ATOM 3624 C C . ILE A 1 444 ? -14.386 9.680 -4.217 1.00 89.25 444 ILE A C 1
ATOM 3626 O O . ILE A 1 444 ? -13.496 10.196 -4.895 1.00 89.25 444 ILE A O 1
ATOM 3630 N N . LYS A 1 445 ? -14.867 8.463 -4.504 1.00 88.38 445 LYS A N 1
ATOM 3631 C CA . LYS A 1 445 ? -14.389 7.696 -5.666 1.00 88.38 445 LYS A CA 1
ATOM 3632 C C . LYS A 1 445 ? -14.662 8.426 -6.975 1.00 88.38 445 LYS A C 1
ATOM 3634 O O . LYS A 1 445 ? -13.765 8.511 -7.808 1.00 88.38 445 LYS A O 1
ATOM 3639 N N . GLN A 1 446 ? -15.866 8.971 -7.159 1.00 92.75 446 GLN A N 1
ATOM 3640 C CA . GLN A 1 446 ? -16.190 9.715 -8.378 1.00 92.75 446 GLN A CA 1
ATOM 3641 C C . GLN A 1 446 ? -15.330 10.972 -8.537 1.00 92.75 446 GLN A C 1
ATOM 3643 O O . GLN A 1 446 ? -14.850 11.246 -9.636 1.00 92.75 446 GLN A O 1
ATOM 3648 N N . LEU A 1 447 ? -15.096 11.712 -7.451 1.00 92.19 447 LEU A N 1
ATOM 3649 C CA . LEU A 1 447 ? -14.200 12.870 -7.459 1.00 92.19 447 LEU A CA 1
ATOM 3650 C C . LEU A 1 447 ? -12.753 12.471 -7.766 1.00 92.19 447 LEU A C 1
ATOM 3652 O O . LEU A 1 447 ? -12.084 13.160 -8.528 1.00 92.19 447 LEU A O 1
ATOM 3656 N N . THR A 1 448 ? -12.292 11.336 -7.238 1.00 88.69 448 THR A N 1
ATOM 3657 C CA . THR A 1 448 ? -10.950 10.804 -7.521 1.00 88.69 448 THR A CA 1
ATOM 3658 C C . THR A 1 448 ? -10.788 10.475 -9.004 1.00 88.69 448 THR A C 1
ATOM 3660 O O . THR A 1 448 ? -9.807 10.887 -9.613 1.00 88.69 448 THR A O 1
ATOM 3663 N N . ILE A 1 449 ? -11.781 9.812 -9.609 1.00 92.38 449 ILE A N 1
ATOM 3664 C CA . ILE A 1 449 ? -11.779 9.493 -11.046 1.00 92.38 449 ILE A CA 1
ATOM 3665 C C . ILE A 1 449 ? -11.741 10.774 -11.890 1.00 92.38 449 ILE A C 1
ATOM 3667 O O . ILE A 1 449 ? -10.980 10.852 -12.852 1.00 92.38 449 ILE A O 1
ATOM 3671 N N . LYS A 1 450 ? -12.530 11.796 -11.528 1.00 93.75 450 LYS A N 1
ATOM 3672 C CA . LYS A 1 450 ? -12.504 13.097 -12.218 1.00 93.75 450 LYS A CA 1
ATOM 3673 C C . LYS A 1 450 ? -11.139 13.771 -12.114 1.00 93.75 450 LYS A C 1
ATOM 3675 O O . LYS A 1 450 ? -10.608 14.209 -13.127 1.00 93.75 450 LYS A O 1
ATOM 3680 N N . TYR A 1 451 ? -10.553 13.795 -10.920 1.00 93.31 451 TYR A N 1
ATOM 3681 C CA . TYR A 1 451 ? -9.232 14.378 -10.702 1.00 93.31 451 TYR A CA 1
ATOM 3682 C C . TYR A 1 451 ? -8.133 13.655 -11.494 1.00 93.31 451 TYR A C 1
ATOM 3684 O O . TYR A 1 451 ? -7.254 14.297 -12.064 1.00 93.31 451 TYR A O 1
ATOM 3692 N N . GLU A 1 452 ? -8.171 12.321 -11.568 1.00 90.06 452 GLU A N 1
ATOM 3693 C CA . GLU A 1 452 ? -7.226 11.553 -12.388 1.00 90.06 452 GLU A CA 1
ATOM 3694 C C . GLU A 1 452 ? -7.375 11.861 -13.883 1.00 90.06 452 GLU A C 1
ATOM 3696 O O . GLU A 1 452 ? -6.362 12.000 -14.574 1.00 90.06 452 GLU A O 1
ATOM 3701 N N . ALA A 1 453 ? -8.610 12.029 -14.368 1.00 92.94 453 ALA A N 1
ATOM 3702 C CA . ALA A 1 453 ? -8.878 12.434 -15.744 1.00 92.94 453 ALA A CA 1
ATOM 3703 C C . ALA A 1 453 ? -8.330 13.843 -16.037 1.00 92.94 453 ALA A C 1
ATOM 3705 O O . ALA A 1 453 ? -7.527 13.992 -16.957 1.00 92.94 453 ALA A O 1
ATOM 3706 N N . GLU A 1 454 ? -8.656 14.840 -15.209 1.00 93.12 454 GLU A N 1
ATOM 3707 C CA . GLU A 1 454 ? -8.148 16.218 -15.340 1.00 93.12 454 GLU A CA 1
ATOM 3708 C C . GLU A 1 454 ? -6.615 16.270 -15.274 1.00 93.12 454 GLU A C 1
ATOM 3710 O O . GLU A 1 454 ? -5.962 16.969 -16.048 1.00 93.12 454 GLU A O 1
ATOM 3715 N N . LYS A 1 455 ? -6.004 15.477 -14.387 1.00 93.00 455 LYS A N 1
ATOM 3716 C CA . LYS A 1 455 ? -4.545 15.360 -14.299 1.00 93.00 455 LYS A CA 1
ATOM 3717 C C . LYS A 1 455 ? -3.947 14.779 -15.580 1.00 93.00 455 LYS A C 1
ATOM 3719 O O . LYS A 1 455 ? -2.889 15.234 -16.012 1.00 93.00 455 LYS A O 1
ATOM 3724 N N . SER A 1 456 ? -4.577 13.758 -16.160 1.00 92.31 456 SER A N 1
ATOM 3725 C CA . SER A 1 456 ? -4.104 13.157 -17.409 1.00 92.31 456 SER A CA 1
ATOM 3726 C C . SER A 1 456 ? -4.195 14.136 -18.583 1.00 92.31 456 SER A C 1
ATOM 3728 O O . SER A 1 456 ? -3.229 14.262 -19.335 1.00 92.31 456 SER A O 1
ATOM 3730 N N . GLU A 1 457 ? -5.287 14.898 -18.662 1.00 94.00 457 GLU A N 1
ATOM 3731 C CA . GLU A 1 457 ? -5.501 15.942 -19.665 1.00 94.00 457 GLU A CA 1
ATOM 3732 C C . GLU A 1 457 ? -4.461 17.062 -19.521 1.00 94.00 457 GLU A C 1
ATOM 3734 O O . GLU A 1 457 ? -3.751 17.375 -20.477 1.00 94.00 457 GLU A O 1
ATOM 3739 N N . GLY A 1 458 ? -4.249 17.565 -18.300 1.00 90.75 458 GLY A N 1
ATOM 3740 C CA . GLY A 1 458 ? -3.228 18.577 -18.026 1.00 90.75 458 GLY A CA 1
ATOM 3741 C C . GLY A 1 458 ? -1.804 18.111 -18.355 1.00 90.75 458 GLY A C 1
ATOM 3742 O O . GLY A 1 458 ? -0.996 18.893 -18.852 1.00 90.75 458 GLY A O 1
ATOM 3743 N N . MET A 1 459 ? -1.478 16.830 -18.142 1.00 91.75 459 MET A N 1
ATOM 3744 C CA . MET A 1 459 ? -0.181 16.265 -18.544 1.00 91.75 459 MET A CA 1
ATOM 3745 C C . MET A 1 459 ? -0.024 16.188 -20.069 1.00 91.75 459 MET A C 1
ATOM 3747 O O . MET A 1 459 ? 1.080 16.399 -20.579 1.00 91.75 459 MET A O 1
ATOM 3751 N N . GLU A 1 460 ? -1.103 15.907 -20.800 1.00 93.06 460 GLU A N 1
ATOM 3752 C CA . GLU A 1 460 ? -1.101 15.897 -22.264 1.00 93.06 460 GLU A CA 1
ATOM 3753 C C . GLU A 1 460 ? -0.923 17.313 -22.833 1.00 93.06 460 GLU A C 1
ATOM 3755 O O . GLU A 1 460 ? -0.128 17.515 -23.755 1.00 93.06 460 GLU A O 1
ATOM 3760 N N . GLU A 1 461 ? -1.589 18.313 -22.250 1.00 93.06 461 GLU A N 1
ATOM 3761 C CA . GLU A 1 461 ? -1.394 19.726 -22.595 1.00 93.06 461 GLU A CA 1
ATOM 3762 C C . GLU A 1 461 ? 0.044 20.185 -22.338 1.00 93.06 461 GLU A C 1
ATOM 3764 O O . GLU A 1 461 ? 0.660 20.815 -23.200 1.00 93.06 461 GLU A O 1
ATOM 3769 N N . LEU A 1 462 ? 0.627 19.808 -21.196 1.00 91.00 462 LEU A N 1
ATOM 3770 C CA . LEU A 1 462 ? 2.018 20.125 -20.861 1.00 91.00 462 LEU A CA 1
ATOM 3771 C C . LEU A 1 462 ? 2.998 19.483 -21.852 1.00 91.00 462 LEU A C 1
ATOM 3773 O O . LEU A 1 462 ? 3.980 20.108 -22.258 1.00 91.00 462 LEU A O 1
ATOM 3777 N N . ALA A 1 463 ? 2.723 18.249 -22.282 1.00 91.56 463 ALA A N 1
ATOM 3778 C CA . ALA A 1 463 ? 3.512 17.573 -23.305 1.00 91.56 463 ALA A CA 1
ATOM 3779 C C . ALA A 1 463 ? 3.407 18.278 -24.667 1.00 91.56 463 ALA A C 1
ATOM 3781 O O . ALA A 1 463 ? 4.432 18.478 -25.327 1.00 91.56 463 ALA A O 1
ATOM 3782 N N . LYS A 1 464 ? 2.200 18.708 -25.061 1.00 93.38 464 LYS A N 1
ATOM 3783 C CA . LYS A 1 464 ? 1.971 19.505 -26.278 1.00 93.38 464 LYS A CA 1
ATOM 3784 C C . LYS A 1 464 ? 2.725 20.833 -26.218 1.00 93.38 464 LYS A C 1
ATOM 3786 O O . LYS A 1 464 ? 3.452 21.141 -27.157 1.00 93.38 464 LYS A O 1
ATOM 3791 N N . LEU A 1 465 ? 2.635 21.557 -25.102 1.00 93.06 465 LEU A N 1
ATOM 3792 C CA . LEU A 1 465 ? 3.327 22.832 -24.897 1.00 93.06 465 LEU A CA 1
ATOM 3793 C C . LEU A 1 465 ? 4.852 22.668 -24.946 1.00 93.06 465 LEU A C 1
ATOM 3795 O O . LEU A 1 465 ? 5.560 23.456 -25.569 1.00 93.06 465 LEU A O 1
ATOM 3799 N N . LYS A 1 466 ? 5.377 21.611 -24.316 1.00 92.88 466 LYS A N 1
ATOM 3800 C CA . LYS A 1 466 ? 6.806 21.287 -24.373 1.00 92.88 466 LYS A CA 1
ATOM 3801 C C . LYS A 1 466 ? 7.247 21.014 -25.808 1.00 92.88 466 LYS A C 1
ATOM 3803 O O . LYS A 1 466 ? 8.312 21.477 -26.217 1.00 92.88 466 LYS A O 1
ATOM 3808 N N . TYR A 1 467 ? 6.450 20.266 -26.566 1.00 94.19 467 TYR A N 1
ATOM 3809 C CA . TYR A 1 467 ? 6.738 19.965 -27.963 1.00 94.19 467 TYR A CA 1
ATOM 3810 C C . TYR A 1 467 ? 6.746 21.232 -28.829 1.00 94.19 467 TYR A C 1
ATOM 3812 O O . TYR A 1 467 ? 7.723 21.459 -29.545 1.00 94.19 467 TYR A O 1
ATOM 3820 N N . THR A 1 468 ? 5.724 22.089 -28.718 1.00 94.00 468 THR A N 1
ATOM 3821 C CA . THR A 1 468 ? 5.664 23.357 -29.463 1.00 94.00 468 THR A CA 1
ATOM 3822 C C . THR A 1 468 ? 6.828 24.272 -29.108 1.00 94.00 468 THR A C 1
ATOM 3824 O O . THR A 1 468 ? 7.541 24.706 -30.007 1.00 94.00 468 THR A O 1
ATOM 3827 N N . PHE A 1 469 ? 7.115 24.464 -27.819 1.00 92.56 469 PHE A N 1
ATOM 3828 C CA . PHE A 1 469 ? 8.227 25.304 -27.370 1.00 92.56 469 PHE A CA 1
ATOM 3829 C C . PHE A 1 469 ? 9.591 24.796 -27.864 1.00 92.56 469 PHE A C 1
ATOM 3831 O O . PHE A 1 469 ? 10.439 25.571 -28.301 1.00 92.56 469 PHE A O 1
ATOM 3838 N N . THR A 1 470 ? 9.806 23.476 -27.847 1.00 92.38 470 THR A N 1
ATOM 3839 C CA . THR A 1 470 ? 11.058 22.876 -28.342 1.00 92.38 470 THR A CA 1
ATOM 3840 C C . THR A 1 470 ? 11.220 23.086 -29.849 1.00 92.38 470 THR A C 1
ATOM 3842 O O . THR A 1 470 ? 12.325 23.343 -30.323 1.00 92.38 470 THR A O 1
ATOM 3845 N N . ASN A 1 471 ? 10.130 22.983 -30.610 1.00 91.81 471 ASN A N 1
ATOM 3846 C CA . ASN A 1 471 ? 10.157 23.218 -32.050 1.00 91.81 471 ASN A CA 1
ATOM 3847 C C . ASN A 1 471 ? 10.364 24.697 -32.392 1.00 91.81 471 ASN A C 1
ATOM 3849 O O . ASN A 1 471 ? 11.116 25.000 -33.314 1.00 91.81 471 ASN A O 1
ATOM 3853 N N . GLU A 1 472 ? 9.747 25.609 -31.642 1.00 92.44 472 GLU A N 1
ATOM 3854 C CA . GLU A 1 472 ? 9.973 27.050 -31.785 1.00 92.44 472 GLU A CA 1
ATOM 3855 C C . GLU A 1 472 ? 11.438 27.409 -31.513 1.00 92.44 472 GLU A C 1
ATOM 3857 O O . GLU A 1 472 ? 12.052 28.104 -32.320 1.00 92.44 472 GLU A O 1
ATOM 3862 N N . LEU A 1 473 ? 12.035 26.867 -30.443 1.00 91.31 473 LEU A N 1
ATOM 3863 C CA . LEU A 1 473 ? 13.459 27.054 -30.145 1.00 91.31 473 LEU A CA 1
ATOM 3864 C C . LEU A 1 473 ? 14.360 26.579 -31.287 1.00 91.31 473 LEU A C 1
ATOM 3866 O O . LEU A 1 473 ? 15.234 27.328 -31.716 1.00 91.31 473 LEU A O 1
ATOM 3870 N N . LYS A 1 474 ? 14.113 25.375 -31.819 1.00 91.56 474 LYS A N 1
ATOM 3871 C CA . LYS A 1 474 ? 14.860 24.855 -32.975 1.00 91.56 474 LYS A CA 1
ATOM 3872 C C . LYS A 1 474 ? 14.704 25.747 -34.202 1.00 91.56 474 LYS A C 1
ATOM 3874 O O . LYS A 1 474 ? 15.687 26.057 -34.859 1.00 91.56 474 LYS A O 1
ATOM 3879 N N . SER A 1 475 ? 13.489 26.216 -34.481 1.00 93.38 475 SER A N 1
ATOM 3880 C CA . SER A 1 475 ? 13.245 27.121 -35.606 1.00 93.38 475 SER A CA 1
ATOM 3881 C C . SER A 1 475 ? 14.002 28.445 -35.464 1.00 93.38 475 SER A C 1
ATOM 3883 O O . SER A 1 475 ? 14.450 28.998 -36.469 1.00 93.38 475 SER A O 1
ATOM 3885 N N . VAL A 1 476 ? 14.124 28.979 -34.245 1.00 91.94 476 VAL A N 1
ATOM 3886 C CA . VAL A 1 476 ? 14.904 30.196 -33.974 1.00 91.94 476 VAL A CA 1
ATOM 3887 C C . VAL A 1 476 ? 16.400 29.924 -34.125 1.00 91.94 476 VAL A C 1
ATOM 3889 O O . VAL A 1 476 ? 17.106 30.730 -34.733 1.00 91.94 476 VAL A O 1
ATOM 3892 N N . GLU A 1 477 ? 16.878 28.789 -33.617 1.00 90.19 477 GLU A N 1
ATOM 3893 C CA . GLU A 1 477 ? 18.271 28.356 -33.741 1.00 90.19 477 GLU A CA 1
ATOM 3894 C C . GLU A 1 477 ? 18.676 28.187 -35.214 1.00 90.19 477 GLU A C 1
ATOM 3896 O O . GLU A 1 477 ? 19.659 28.784 -35.656 1.00 90.19 477 GLU A O 1
ATOM 3901 N N . ASP A 1 478 ? 17.857 27.501 -36.014 1.00 91.25 478 ASP A N 1
ATOM 3902 C CA . ASP A 1 478 ? 18.065 27.333 -37.455 1.00 91.25 478 ASP A CA 1
ATOM 3903 C C . ASP A 1 478 ? 18.082 28.684 -38.194 1.00 91.25 478 ASP A C 1
ATOM 3905 O O . ASP A 1 478 ? 18.919 28.921 -39.073 1.00 91.25 478 ASP A O 1
ATOM 3909 N N . ALA A 1 479 ? 17.192 29.612 -37.821 1.00 90.56 479 ALA A N 1
ATOM 3910 C CA . ALA A 1 479 ? 17.170 30.960 -38.386 1.00 90.56 479 ALA A CA 1
ATOM 3911 C C . ALA A 1 479 ? 18.439 31.761 -38.034 1.00 90.56 479 ALA A C 1
ATOM 3913 O O . ALA A 1 479 ? 18.968 32.478 -38.891 1.00 90.56 479 ALA A O 1
ATOM 3914 N N . MET A 1 480 ? 18.959 31.622 -36.807 1.00 89.06 480 MET A N 1
ATOM 3915 C CA . MET A 1 480 ? 20.229 32.232 -36.402 1.00 89.06 480 MET A CA 1
ATOM 3916 C C . MET A 1 480 ? 21.414 31.632 -37.158 1.00 89.06 480 MET A C 1
ATOM 3918 O O . MET A 1 480 ? 22.226 32.387 -37.692 1.00 89.06 480 MET A O 1
ATOM 3922 N N . ILE A 1 481 ? 21.498 30.302 -37.265 1.00 91.12 481 ILE A N 1
ATOM 3923 C CA . ILE A 1 481 ? 22.559 29.616 -38.018 1.00 91.12 481 ILE A CA 1
ATOM 3924 C C . ILE A 1 481 ? 22.561 30.097 -39.469 1.00 91.12 481 ILE A C 1
ATOM 3926 O O . ILE A 1 481 ? 23.607 30.485 -39.994 1.00 91.12 481 ILE A O 1
ATOM 3930 N N . LYS A 1 482 ? 21.385 30.179 -40.101 1.00 92.94 482 LYS A N 1
ATOM 3931 C CA . LYS A 1 482 ? 21.254 30.703 -41.463 1.00 92.94 482 LYS A CA 1
ATOM 3932 C C . LYS A 1 482 ? 21.773 32.139 -41.583 1.00 92.94 482 LYS A C 1
ATOM 3934 O O . LYS A 1 482 ? 22.500 32.445 -42.527 1.00 92.94 482 LYS A O 1
ATOM 3939 N N . LYS A 1 483 ? 21.460 33.013 -40.621 1.00 91.56 483 LYS A N 1
ATOM 3940 C CA . LYS A 1 483 ? 21.970 34.395 -40.599 1.00 91.56 483 LYS A CA 1
ATOM 3941 C C . LYS A 1 483 ? 23.483 34.469 -40.410 1.00 91.56 483 LYS A C 1
ATOM 3943 O O . LYS A 1 483 ? 24.124 35.295 -41.058 1.00 91.56 483 LYS A O 1
ATOM 3948 N N . ILE A 1 484 ? 24.054 33.603 -39.576 1.00 89.31 484 ILE A N 1
ATOM 3949 C CA . ILE A 1 484 ? 25.507 33.493 -39.397 1.00 89.31 484 ILE A CA 1
ATOM 3950 C C . ILE A 1 484 ? 26.170 33.065 -40.711 1.00 89.31 484 ILE A C 1
ATOM 3952 O O . ILE A 1 484 ? 27.142 33.693 -41.126 1.00 89.31 484 ILE A O 1
ATOM 3956 N N . MET A 1 485 ? 25.617 32.065 -41.403 1.00 89.44 485 MET A N 1
ATOM 3957 C CA . MET A 1 485 ? 26.132 31.613 -42.701 1.00 89.44 485 MET A CA 1
ATOM 3958 C C . MET A 1 485 ? 26.036 32.703 -43.780 1.00 89.44 485 MET A C 1
ATOM 3960 O O . MET A 1 485 ? 26.993 32.920 -44.520 1.00 89.44 485 MET A O 1
ATOM 3964 N N . GLU A 1 486 ? 24.912 33.425 -43.861 1.00 89.00 486 GLU A N 1
ATOM 3965 C CA . GLU A 1 486 ? 24.745 34.572 -44.772 1.00 89.00 486 GLU A CA 1
ATOM 3966 C C . GLU A 1 486 ? 25.783 35.673 -44.490 1.00 89.00 486 GLU A C 1
ATOM 3968 O O . GLU A 1 486 ? 26.389 36.214 -45.419 1.00 89.00 486 GLU A O 1
ATOM 3973 N N . ALA A 1 487 ? 26.031 35.982 -43.213 1.00 86.81 487 ALA A N 1
ATOM 3974 C CA . ALA A 1 487 ? 27.029 36.968 -42.808 1.00 86.81 487 ALA A CA 1
ATOM 3975 C C . ALA A 1 487 ? 28.463 36.514 -43.127 1.00 86.81 487 ALA A C 1
ATOM 3977 O O . ALA A 1 487 ? 29.240 37.305 -43.662 1.00 86.81 487 ALA A O 1
ATOM 3978 N N . GLN A 1 488 ? 28.807 35.249 -42.857 1.00 85.56 488 GLN A N 1
ATOM 3979 C CA . GLN A 1 488 ? 30.105 34.665 -43.216 1.00 85.56 488 GLN A CA 1
ATOM 3980 C C . GLN A 1 488 ? 30.348 34.739 -44.721 1.00 85.56 488 GLN A C 1
ATOM 3982 O O . GLN A 1 488 ? 31.396 35.220 -45.143 1.00 85.56 488 GLN A O 1
ATOM 3987 N N . LYS A 1 489 ? 29.350 34.370 -45.529 1.00 87.88 489 LYS A N 1
ATOM 3988 C CA . LYS A 1 489 ? 29.438 34.452 -46.988 1.00 87.88 489 LYS A CA 1
ATOM 3989 C C . LYS A 1 489 ? 29.671 35.887 -47.473 1.00 87.88 489 LYS A C 1
ATOM 3991 O O . LYS A 1 489 ? 30.526 36.109 -48.325 1.00 87.88 489 LYS A O 1
ATOM 3996 N N . MET A 1 490 ? 28.977 36.876 -46.900 1.00 84.50 490 MET A N 1
ATOM 3997 C CA . MET A 1 490 ? 29.217 38.289 -47.229 1.00 84.50 490 MET A CA 1
ATOM 3998 C C . MET A 1 490 ? 30.616 38.773 -46.819 1.00 84.50 490 MET A C 1
ATOM 4000 O O . MET A 1 490 ? 31.218 39.585 -47.525 1.00 84.50 490 MET A O 1
ATOM 4004 N N . ILE A 1 491 ? 31.147 38.302 -45.687 1.00 83.69 491 ILE A N 1
ATOM 4005 C CA . ILE A 1 491 ? 32.518 38.614 -45.254 1.00 83.69 491 ILE A CA 1
ATOM 4006 C C . ILE A 1 491 ? 33.533 37.990 -46.218 1.00 83.69 491 ILE A C 1
ATOM 4008 O O . ILE A 1 491 ? 34.460 38.675 -46.647 1.00 83.69 491 ILE A O 1
ATOM 4012 N N . GLU A 1 492 ? 33.345 36.727 -46.598 1.00 80.81 492 GLU A N 1
ATOM 4013 C CA . GLU A 1 492 ? 34.198 36.032 -47.564 1.00 80.81 492 GLU A CA 1
ATOM 4014 C C . GLU A 1 492 ? 34.183 36.713 -48.936 1.00 80.81 492 GLU A C 1
ATOM 4016 O O . GLU A 1 492 ? 35.249 36.944 -49.505 1.00 80.81 492 GLU A O 1
ATOM 4021 N N . GLU A 1 493 ? 33.014 37.111 -49.445 1.00 81.75 493 GLU A N 1
ATOM 4022 C CA . GLU A 1 493 ? 32.892 37.869 -50.697 1.00 81.75 493 GLU A CA 1
ATOM 4023 C C . GLU A 1 493 ? 33.604 39.228 -50.619 1.00 81.75 493 GLU A C 1
ATOM 4025 O O . GLU A 1 493 ? 34.336 39.591 -51.542 1.00 81.75 493 GLU A O 1
ATOM 4030 N N . ARG A 1 494 ? 33.482 39.959 -49.499 1.00 78.19 494 ARG A N 1
ATOM 4031 C CA . ARG A 1 494 ? 34.240 41.207 -49.282 1.00 78.19 494 ARG A CA 1
ATOM 4032 C C . ARG A 1 494 ? 35.750 40.976 -49.259 1.00 78.19 494 ARG A C 1
ATOM 4034 O O . ARG A 1 494 ? 36.484 41.746 -49.871 1.00 78.19 494 ARG A O 1
ATOM 4041 N N . LEU A 1 495 ? 36.216 39.926 -48.582 1.00 74.88 495 LEU A N 1
ATOM 4042 C CA . LEU A 1 495 ? 37.638 39.570 -48.530 1.00 74.88 495 LEU A CA 1
ATOM 4043 C C . LEU A 1 495 ? 38.173 39.140 -49.902 1.00 74.88 495 LEU A C 1
ATOM 4045 O O . LEU A 1 495 ? 39.326 39.426 -50.225 1.00 74.88 495 LEU A O 1
ATOM 4049 N N . ARG A 1 496 ? 37.341 38.492 -50.724 1.00 74.81 496 ARG A N 1
ATOM 4050 C CA . ARG A 1 496 ? 37.680 38.107 -52.101 1.00 74.81 496 ARG A CA 1
ATOM 4051 C C . ARG A 1 496 ? 37.820 39.328 -53.008 1.00 74.81 496 ARG A C 1
ATOM 4053 O O . ARG A 1 496 ? 38.818 39.432 -53.712 1.00 74.81 496 ARG A O 1
ATOM 4060 N N . ASN A 1 497 ? 36.892 40.279 -52.906 1.00 70.75 497 ASN A N 1
ATOM 4061 C CA . ASN A 1 497 ? 36.919 41.540 -53.657 1.00 70.75 497 ASN A CA 1
ATOM 4062 C C . ASN A 1 497 ? 38.038 42.502 -53.213 1.00 70.75 497 ASN A C 1
ATOM 4064 O O . ASN A 1 497 ? 38.317 43.464 -53.913 1.00 70.75 497 ASN A O 1
ATOM 4068 N N . HIS A 1 498 ? 38.669 42.282 -52.054 1.00 54.66 498 HIS A N 1
ATOM 4069 C CA . HIS A 1 498 ? 39.867 43.016 -51.614 1.00 54.66 498 HIS A CA 1
ATOM 4070 C C . HIS A 1 498 ? 41.188 42.391 -52.093 1.00 54.66 498 HIS A C 1
ATOM 4072 O O . HIS A 1 498 ? 42.245 42.993 -51.913 1.00 54.66 498 HIS A O 1
ATOM 4078 N N . ARG A 1 499 ? 41.153 41.170 -52.641 1.00 51.72 499 ARG A N 1
ATOM 4079 C CA . ARG A 1 499 ? 42.336 40.446 -53.137 1.00 51.72 499 ARG A CA 1
ATOM 4080 C C . ARG A 1 499 ? 42.444 40.419 -54.667 1.00 51.72 499 ARG A C 1
ATOM 4082 O O . ARG A 1 499 ? 43.472 39.960 -55.158 1.00 51.72 499 ARG A O 1
ATOM 4089 N N . SER A 1 500 ? 41.421 40.880 -55.392 1.00 42.75 500 SER A N 1
ATOM 4090 C CA . SER A 1 500 ? 41.510 41.269 -56.811 1.00 42.75 500 SER A CA 1
ATOM 4091 C C . SER A 1 500 ? 41.773 42.760 -56.913 1.00 42.75 500 SER A C 1
ATOM 4093 O O . SER A 1 500 ? 42.594 43.152 -57.764 1.00 42.75 500 SER A O 1
#